Protein AF-A0A3N2B9B4-F1 (afdb_monomer)

Secondary structure (DSSP, 8-state):
------------------------------------------TTTHHHHHHHHHHHHHHHHHHHHHHHHHHHHHHHHHHHHHHHHHHHHHHHHHHHHTT-S-TTHHHHHHHHHHHHHHHHHHHHTTS-HHHHHHHHHHHHHHHHHHHHHTTSTTEEEETTEEEEEEETTTTEEE-HHHHHHHHHHHHHHHHHHHHGGGTTSHHHHHHHHHHHHHHHHHHHHHTT-HHHHHHHHHHHHHHHHHTT--HHHHHHHHHHHHHHHHHHHHT-HHHHHHHHHHTT----HHHHHHHHHHHHHHHHHHHHTTTT-S-TT--STTTTTSTTTTTTSHHHHHHHHHHHHHHHHHHHHHHHHHHHHHHHHHH-S-HHHHHHHHHHHHHHHHHHHHHHHHHTTSS-----PPTTTSS-HHHHHHHHHHHHHHHHHHHTSTTHHHHHHHS--HHHHHHHHHHHTT--

InterPro domains:
  IPR001182 Probable peptidoglycan glycosyltransferase FtsW/RodA [PF01098] (76-427)
  IPR001182 Probable peptidoglycan glycosyltransferase FtsW/RodA [PTHR30474] (70-432)

Foldseek 3Di:
DDDDDDDDDDDDDDDDDDDDDDDDDDDDDDDDDDDDDDDDDPPPPVVVVVVVVVVVVLLVLLVLLVLLLCLLVVLLVVLLVQQLLLLQLLQLQVCVVVPVPDSRPLSVLSVVLLVLLLVLLQVLLPDAPVVLLVCLVVQLVVLLVVLVCLPPPQFDDDPNFRQWGQDPPVRDIAGSLLSNLLSLLLNLLNLLLVCLVVLVVVCSNCPPSVVSLVSSLVSCVVRVQPLSSVLSVLLSVLLVVLSPHDVVVVVVCVVVVVVVVVVSQVVDVLSVLLVCLLVVNDDDPVSVCVQVQQQVLLVVLLVQLAAAAPARSPRPCSNVSHPLCQFLRSLSPLCHHGNPVSSVSSVVSLVSSLVSLVSLLVQFPRSSLNSSSSSLNSSLSVLQVQSVCCSNSVDGRSRGGNQSRGRDSNSPSSNSNSSSNNSSSSCVGVSNVVSVVPDDPPVNVVVVVVVVVPPD

Mean predicted aligned error: 12.08 Å

pLDDT: mean 80.94, std 19.28, range [32.78, 98.69]

Nearest PDB structures (foldseek):
  8p1u-assembly1_A  TM=9.078E-01  e=5.533E-16  Pseudomonas aeruginosa
  6pl5-assembly1_A  TM=8.202E-01  e=6.433E-12  Thermus thermophilus HB8
  6pl6-assembly1_A  TM=8.019E-01  e=5.006E-12  Thermus thermophilus HB8
  8tj3-assembly1_B  TM=8.071E-01  e=1.682E-11  Escherichia coli
  6bas-assembly1_A  TM=8.916E-01  e=1.250E-10  Thermus thermophilus HB8

Organism: NCBI:txid56055

Structure (mmCIF, N/CA/C/O backbone):
data_AF-A0A3N2B9B4-F1
#
_entry.id   AF-A0A3N2B9B4-F1
#
loop_
_atom_site.group_PDB
_atom_site.id
_atom_site.type_symbol
_atom_site.label_atom_id
_atom_site.label_alt_id
_atom_site.label_comp_id
_atom_site.label_asym_id
_atom_site.label_entity_id
_atom_site.label_seq_id
_atom_site.pdbx_PDB_ins_code
_atom_site.Cartn_x
_atom_site.Cartn_y
_atom_site.Cartn_z
_atom_site.occupancy
_atom_site.B_iso_or_equiv
_atom_site.auth_seq_id
_atom_site.auth_comp_id
_atom_site.auth_asym_id
_atom_site.auth_atom_id
_atom_site.pdbx_PDB_model_num
ATOM 1 N N . MET A 1 1 ? -56.045 41.384 21.305 1.00 38.53 1 MET A N 1
ATOM 2 C CA . MET A 1 1 ? -57.414 41.928 21.407 1.00 38.53 1 MET A CA 1
ATOM 3 C C . MET A 1 1 ? -58.314 40.767 21.825 1.00 38.53 1 MET A C 1
ATOM 5 O O . MET A 1 1 ? -58.388 39.813 21.069 1.00 38.53 1 MET A O 1
ATOM 9 N N . THR A 1 2 ? -58.554 40.577 23.133 1.00 36.12 2 THR A N 1
ATOM 10 C CA . THR A 1 2 ? -59.801 40.956 23.859 1.00 36.12 2 THR A CA 1
ATOM 11 C C . THR A 1 2 ? -61.056 40.309 23.239 1.00 36.12 2 THR A C 1
ATOM 13 O O . THR A 1 2 ? -61.261 40.456 22.049 1.00 36.12 2 THR A O 1
ATOM 16 N N . SER A 1 3 ? -61.975 39.634 23.939 1.00 37.62 3 SER A N 1
ATOM 17 C CA . SER A 1 3 ? -62.217 39.446 25.375 1.00 37.62 3 SER A CA 1
ATOM 18 C C . SER A 1 3 ? -63.485 38.581 25.581 1.00 37.62 3 SER A C 1
ATOM 20 O O . SER A 1 3 ? -64.355 38.614 24.719 1.00 37.62 3 SER A O 1
ATOM 22 N N . LEU A 1 4 ? -63.612 37.965 26.770 1.00 39.19 4 LEU A N 1
ATOM 23 C CA . LEU A 1 4 ? -64.844 37.546 27.488 1.00 39.19 4 LEU A CA 1
ATOM 24 C C . LEU A 1 4 ? -65.644 36.337 26.945 1.00 39.19 4 LEU A C 1
ATOM 26 O O . LEU A 1 4 ? -65.998 36.289 25.782 1.00 39.19 4 LEU A O 1
ATOM 30 N N . GLY A 1 5 ? -66.048 35.330 27.730 1.00 41.44 5 GLY A N 1
ATOM 31 C CA . GLY A 1 5 ? -66.018 35.128 29.184 1.00 41.44 5 GLY A CA 1
ATOM 32 C C . GLY A 1 5 ? -67.408 34.752 29.735 1.00 41.44 5 GLY A C 1
ATOM 33 O O . GLY A 1 5 ? -68.405 35.255 29.235 1.00 41.44 5 GLY A O 1
ATOM 34 N N . THR A 1 6 ? -67.426 33.969 30.831 1.00 42.84 6 THR A N 1
ATOM 35 C CA . THR A 1 6 ? -68.531 33.639 31.786 1.00 42.84 6 THR A CA 1
ATOM 36 C C . THR A 1 6 ? -69.271 32.302 31.577 1.00 42.84 6 THR A C 1
ATOM 38 O O . THR A 1 6 ? -69.527 31.922 30.449 1.00 42.84 6 THR A O 1
ATOM 41 N N . ARG A 1 7 ? -69.674 31.506 32.588 1.00 37.06 7 ARG A N 1
ATOM 42 C CA . ARG A 1 7 ? -69.409 31.378 34.045 1.00 37.06 7 ARG A CA 1
ATOM 43 C C . ARG A 1 7 ? -69.926 29.980 34.510 1.00 37.06 7 ARG A C 1
ATOM 45 O O . ARG A 1 7 ? -70.858 29.437 33.941 1.00 37.06 7 ARG A O 1
ATOM 52 N N . ARG A 1 8 ? -69.270 29.461 35.557 1.00 38.78 8 ARG A N 1
ATOM 53 C CA . ARG A 1 8 ? -69.463 28.296 36.478 1.00 38.78 8 ARG A CA 1
ATOM 54 C C . ARG A 1 8 ? -70.801 28.297 37.291 1.00 38.78 8 ARG A C 1
ATOM 56 O O . ARG A 1 8 ? -71.540 29.255 37.088 1.00 38.78 8 ARG A O 1
ATOM 63 N N . PRO A 1 9 ? -71.030 27.487 38.378 1.00 58.69 9 PRO A N 1
ATOM 64 C CA . PRO A 1 9 ? -70.581 26.131 38.838 1.00 58.69 9 PRO A CA 1
ATOM 65 C C . PRO A 1 9 ? -71.714 25.281 39.528 1.00 58.69 9 PRO A C 1
ATOM 67 O O . PRO A 1 9 ? -72.849 25.735 39.602 1.00 58.69 9 PRO A O 1
ATOM 70 N N . SER A 1 10 ? -71.375 24.111 40.125 1.00 37.59 10 SER A N 1
ATOM 71 C CA . SER A 1 10 ? -71.872 23.505 41.412 1.00 37.59 10 SER A CA 1
ATOM 72 C C . SER A 1 10 ? -72.086 21.976 41.284 1.00 37.59 10 SER A C 1
ATOM 74 O O . SER A 1 10 ? -72.491 21.535 40.221 1.00 37.59 10 SER A O 1
ATOM 76 N N . THR A 1 11 ? -71.846 21.043 42.218 1.00 45.56 11 THR A N 1
ATOM 77 C CA . THR A 1 11 ? -71.205 20.894 43.548 1.00 45.56 11 THR A CA 1
ATOM 78 C C . THR A 1 11 ? -71.113 19.360 43.835 1.00 45.56 11 THR A C 1
ATOM 80 O O . THR A 1 11 ? -71.628 18.569 43.048 1.00 45.56 11 THR A O 1
ATOM 83 N N . PRO A 1 12 ? -70.443 18.906 44.921 1.00 59.84 12 PRO A N 1
ATOM 84 C CA . PRO A 1 12 ? -69.924 17.538 45.113 1.00 59.84 12 PRO A CA 1
ATOM 85 C C . PRO A 1 12 ? -70.712 16.690 46.141 1.00 59.84 12 PRO A C 1
ATOM 87 O O . PRO A 1 12 ? -71.601 17.224 46.798 1.00 59.84 12 PRO A O 1
ATOM 90 N N . ARG A 1 13 ? -70.304 15.414 46.344 1.00 36.91 13 ARG A N 1
ATOM 91 C CA . ARG A 1 13 ? -70.415 14.515 47.546 1.00 36.91 13 ARG A CA 1
ATOM 92 C C . ARG A 1 13 ? -70.573 13.049 47.073 1.00 36.91 13 ARG A C 1
ATOM 94 O O . ARG A 1 13 ? -71.181 12.839 46.041 1.00 36.91 13 ARG A O 1
ATOM 101 N N . ARG A 1 14 ? -70.128 11.972 47.737 1.00 40.34 14 ARG A N 1
ATOM 102 C CA . ARG A 1 14 ? -69.510 11.687 49.052 1.00 40.34 14 ARG A CA 1
ATOM 103 C C . ARG A 1 14 ? -68.953 10.235 49.024 1.00 40.34 14 ARG A C 1
ATOM 105 O O . ARG A 1 14 ? -69.433 9.445 48.217 1.00 40.34 14 ARG A O 1
ATOM 112 N N . PRO A 1 15 ? -68.034 9.862 49.934 1.00 49.12 15 PRO A N 1
ATOM 113 C CA . PRO A 1 15 ? -67.618 8.484 50.209 1.00 49.12 15 PRO A CA 1
ATOM 114 C C . PRO A 1 15 ? -68.440 7.849 51.351 1.00 49.12 15 PRO A C 1
ATOM 116 O O . PRO A 1 15 ? -69.043 8.568 52.151 1.00 49.12 15 PRO A O 1
ATOM 119 N N . GLY A 1 16 ? -68.414 6.516 51.468 1.00 34.28 16 GLY A N 1
ATOM 120 C CA . GLY A 1 16 ? -69.031 5.786 52.582 1.00 34.28 16 GLY A CA 1
ATOM 121 C C . GLY A 1 16 ? -68.513 4.351 52.748 1.00 34.28 16 GLY A C 1
ATOM 122 O O . GLY A 1 16 ? -68.903 3.460 52.005 1.00 34.28 16 GLY A O 1
ATOM 123 N N . ALA A 1 17 ? -67.652 4.146 53.749 1.00 39.16 17 ALA A N 1
ATOM 124 C CA . ALA A 1 17 ? -67.611 2.938 54.594 1.00 39.16 17 ALA A CA 1
ATOM 125 C C . ALA A 1 17 ? -68.744 3.071 55.671 1.00 39.16 17 ALA A C 1
ATOM 127 O O . ALA A 1 17 ? -69.328 4.162 55.685 1.00 39.16 17 ALA A O 1
ATOM 128 N N . PRO A 1 18 ? -69.071 2.125 56.604 1.00 50.22 18 PRO A N 1
ATOM 129 C CA . PRO A 1 18 ? -68.140 1.225 57.312 1.00 50.22 18 PRO A CA 1
ATOM 130 C C . PRO A 1 18 ? -68.669 -0.145 57.851 1.00 50.22 18 PRO A C 1
ATOM 132 O O . PRO A 1 18 ? -69.853 -0.444 57.849 1.00 50.22 18 PRO A O 1
ATOM 135 N N . ALA A 1 19 ? -67.706 -0.925 58.372 1.00 34.97 19 ALA A N 1
ATOM 136 C CA . ALA A 1 19 ? -67.705 -1.778 59.577 1.00 34.97 19 ALA A CA 1
ATOM 137 C C . ALA A 1 19 ? -68.837 -2.784 59.888 1.00 34.97 19 ALA A C 1
ATOM 139 O O . ALA A 1 19 ? -69.961 -2.392 60.157 1.00 34.97 19 ALA A O 1
ATOM 140 N N . THR A 1 20 ? -68.435 -4.032 60.182 1.00 38.66 20 THR A N 1
ATOM 141 C CA . THR A 1 20 ? -68.716 -4.668 61.489 1.00 38.66 20 THR A CA 1
ATOM 142 C C . THR A 1 20 ? -67.661 -5.713 61.853 1.00 38.66 20 THR A C 1
ATOM 144 O O . THR A 1 20 ? -67.230 -6.511 61.027 1.00 38.66 20 THR A O 1
ATOM 147 N N . ALA A 1 21 ? -67.273 -5.678 63.125 1.00 35.50 21 ALA A N 1
ATOM 148 C CA . ALA A 1 21 ? -66.339 -6.557 63.807 1.00 35.50 21 ALA A CA 1
ATOM 149 C C . ALA A 1 21 ? -67.053 -7.703 64.546 1.00 35.50 21 ALA A C 1
ATOM 151 O O . ALA A 1 21 ? -68.177 -7.520 65.006 1.00 35.50 21 ALA A O 1
ATOM 152 N N . ARG A 1 22 ? -66.354 -8.831 64.739 1.00 33.97 22 ARG A N 1
ATOM 153 C CA . ARG A 1 22 ? -66.419 -9.800 65.867 1.00 33.97 22 ARG A CA 1
ATOM 154 C C . ARG A 1 22 ? -65.654 -11.064 65.443 1.00 33.97 22 ARG A C 1
ATOM 156 O O . ARG A 1 22 ? -65.687 -11.406 64.275 1.00 33.97 22 ARG A O 1
ATOM 163 N N . ALA A 1 23 ? -65.032 -11.883 66.278 1.00 33.47 23 ALA A N 1
ATOM 164 C CA . ALA A 1 23 ? -64.381 -11.779 67.577 1.00 33.47 23 ALA A CA 1
ATOM 165 C C . ALA A 1 23 ? -63.621 -13.116 67.765 1.00 33.47 23 ALA A C 1
ATOM 167 O O . ALA A 1 23 ? -64.049 -14.151 67.270 1.00 33.47 23 ALA A O 1
ATOM 168 N N . ARG A 1 24 ? -62.488 -13.035 68.468 1.00 34.06 24 ARG A N 1
ATOM 169 C CA . ARG A 1 24 ? -61.729 -14.065 69.207 1.00 34.06 24 ARG A CA 1
ATOM 170 C C . ARG A 1 24 ? -62.249 -15.519 69.226 1.00 34.06 24 ARG A C 1
ATOM 172 O O . ARG A 1 24 ? -63.318 -15.774 69.765 1.00 34.06 24 ARG A O 1
ATOM 179 N N . SER A 1 25 ? -61.330 -16.460 68.988 1.00 34.84 25 SER A N 1
ATOM 180 C CA . SER A 1 25 ? -61.050 -17.528 69.964 1.00 34.84 25 SER A CA 1
ATOM 181 C C . SER A 1 25 ? -59.620 -18.062 69.837 1.00 34.84 25 SER A C 1
ATOM 183 O O . SER A 1 25 ? -59.153 -18.435 68.766 1.00 34.84 25 SER A O 1
ATOM 185 N N . THR A 1 26 ? -58.947 -18.079 70.977 1.00 34.56 26 THR A N 1
ATOM 186 C CA . THR A 1 26 ? -57.645 -18.664 71.291 1.00 34.56 26 THR A CA 1
ATOM 187 C C . THR A 1 26 ? -57.648 -20.190 71.195 1.00 34.56 26 THR A C 1
ATOM 189 O O . THR A 1 26 ? -58.556 -20.817 71.729 1.00 34.56 26 THR A O 1
ATOM 192 N N . SER A 1 27 ? -56.576 -20.795 70.677 1.00 32.78 27 SER A N 1
ATOM 193 C CA . SER A 1 27 ? -56.070 -22.062 71.222 1.00 32.78 27 SER A CA 1
ATOM 194 C C . SER A 1 27 ? -54.598 -22.242 70.874 1.00 32.78 27 SER A C 1
ATOM 196 O O . SER A 1 27 ? -54.204 -22.296 69.713 1.00 32.78 27 SER A O 1
ATOM 198 N N . SER A 1 28 ? -53.803 -22.348 71.928 1.00 33.94 28 SER A N 1
ATOM 199 C CA . SER A 1 28 ? -52.429 -22.821 71.961 1.00 33.94 28 SER A CA 1
ATOM 200 C C . SER A 1 28 ? -52.295 -24.240 71.395 1.00 33.94 28 SER A C 1
ATOM 202 O O . SER A 1 28 ? -53.201 -25.056 71.567 1.00 33.94 28 SER A O 1
ATOM 204 N N . LYS A 1 29 ? -51.145 -24.530 70.762 1.00 33.69 29 LYS A N 1
ATOM 205 C CA . LYS A 1 29 ? -50.336 -25.759 70.930 1.00 33.69 29 LYS A CA 1
ATOM 206 C C . LYS A 1 29 ? -49.165 -25.789 69.931 1.00 33.69 29 LYS A C 1
ATOM 208 O O . LYS A 1 29 ? -49.336 -26.040 68.745 1.00 33.69 29 LYS A O 1
ATOM 213 N N . THR A 1 30 ? -47.963 -25.612 70.461 1.00 35.16 30 THR A N 1
ATOM 214 C CA . THR A 1 30 ? -46.695 -26.189 69.971 1.00 35.16 30 THR A CA 1
ATOM 215 C C . THR A 1 30 ? -46.207 -27.096 71.121 1.00 35.16 30 THR A C 1
ATOM 217 O O . THR A 1 30 ? -46.618 -26.829 72.255 1.00 35.16 30 THR A O 1
ATOM 220 N N . PRO A 1 31 ? -45.342 -28.117 70.933 1.00 43.06 31 PRO A N 1
ATOM 221 C CA . PRO A 1 31 ? -44.551 -28.423 69.741 1.00 43.06 31 PRO A CA 1
ATOM 222 C C . PRO A 1 31 ? -44.495 -29.916 69.344 1.00 43.06 31 PRO A C 1
ATOM 224 O O . PRO A 1 31 ? -44.635 -30.811 70.169 1.00 43.06 31 PRO A O 1
ATOM 227 N N . ALA A 1 32 ? -44.175 -30.192 68.078 1.00 33.31 32 ALA A N 1
ATOM 228 C CA . ALA A 1 32 ? -43.625 -31.485 67.674 1.00 33.31 32 ALA A CA 1
ATOM 229 C C . ALA A 1 32 ? -42.560 -31.280 66.591 1.00 33.31 32 ALA A C 1
ATOM 231 O O . ALA A 1 32 ? -42.838 -31.049 65.416 1.00 33.31 32 ALA A O 1
ATOM 232 N N . THR A 1 33 ? -41.308 -31.337 67.031 1.00 41.59 33 THR A N 1
ATOM 233 C CA . THR A 1 33 ? -40.108 -31.462 66.208 1.00 41.59 33 THR A CA 1
ATOM 234 C C . THR A 1 33 ? -40.161 -32.745 65.383 1.00 41.59 33 THR A C 1
ATOM 236 O O . THR A 1 33 ? -40.013 -33.831 65.936 1.00 41.59 33 THR A O 1
ATOM 239 N N . THR A 1 34 ? -40.284 -32.623 64.060 1.00 35.22 34 THR A N 1
ATOM 240 C CA . THR A 1 34 ? -39.985 -33.719 63.130 1.00 35.22 34 THR A CA 1
ATOM 241 C C . THR A 1 34 ? -38.816 -33.303 62.246 1.00 35.22 34 THR A C 1
ATOM 243 O O . THR A 1 34 ? -38.945 -32.480 61.342 1.00 35.22 34 THR A O 1
ATOM 246 N N . LYS A 1 35 ? -37.640 -33.865 62.547 1.00 42.00 35 LYS A N 1
ATOM 247 C CA . LYS A 1 35 ? -36.466 -33.856 61.672 1.00 42.00 35 LYS A CA 1
ATOM 248 C C . LYS A 1 35 ? -36.810 -34.653 60.412 1.00 42.00 35 LYS A C 1
ATOM 250 O O . LYS A 1 35 ? -36.810 -35.879 60.457 1.00 42.00 35 LYS A O 1
ATOM 255 N N . GLN A 1 36 ? -37.054 -33.981 59.289 1.00 38.59 36 GLN A N 1
ATOM 256 C CA . GLN A 1 36 ? -36.981 -34.620 57.976 1.00 38.59 36 GLN A CA 1
ATOM 257 C C . GLN A 1 36 ? -35.638 -34.301 57.319 1.00 38.59 36 GLN A C 1
ATOM 259 O O . GLN A 1 36 ? -35.272 -33.157 57.054 1.00 38.59 36 GLN A O 1
ATOM 264 N N . SER A 1 37 ? -34.888 -35.384 57.141 1.00 34.66 37 SER A N 1
ATOM 265 C CA . SER A 1 37 ? -33.602 -35.509 56.473 1.00 34.66 37 SER A CA 1
ATOM 266 C C . SER A 1 37 ? -33.618 -34.861 55.085 1.00 34.66 37 SER A C 1
ATOM 268 O O . SER A 1 37 ? -34.303 -35.324 54.176 1.00 34.66 37 SER A O 1
ATOM 270 N N . ARG A 1 38 ? -32.823 -33.799 54.905 1.00 37.31 38 ARG A N 1
ATOM 271 C CA . ARG A 1 38 ? -32.375 -33.352 53.581 1.00 37.31 38 ARG A CA 1
ATOM 272 C C . ARG A 1 38 ? -31.387 -34.389 53.051 1.00 37.31 38 ARG A C 1
ATOM 274 O O . ARG A 1 38 ? -30.243 -34.438 53.504 1.00 37.31 38 ARG A O 1
ATOM 281 N N . SER A 1 39 ? -31.809 -35.177 52.068 1.00 36.53 39 SER A N 1
ATOM 282 C CA . SER A 1 39 ? -30.901 -35.953 51.230 1.00 36.53 39 SER A CA 1
ATOM 283 C C . SER A 1 39 ? -29.965 -34.989 50.489 1.00 36.53 39 SER A C 1
ATOM 285 O O . SER A 1 39 ? -30.355 -34.248 49.587 1.00 36.53 39 SER A O 1
ATOM 287 N N . LYS A 1 40 ? -28.699 -34.952 50.914 1.00 40.84 40 LYS A N 1
ATOM 288 C CA . LYS A 1 40 ? -27.615 -34.282 50.193 1.00 40.84 40 LYS A CA 1
ATOM 289 C C . LYS A 1 40 ? -27.341 -35.061 48.903 1.00 40.84 40 LYS A C 1
ATOM 291 O O . LYS A 1 40 ? -26.578 -36.021 48.913 1.00 40.84 40 LYS A O 1
ATOM 296 N N . GLN A 1 41 ? -27.946 -34.649 47.792 1.00 43.59 41 GLN A N 1
ATOM 297 C CA . GLN A 1 41 ? -27.420 -34.980 46.465 1.00 43.59 41 GLN A CA 1
ATOM 298 C C . GLN A 1 41 ? -26.064 -34.272 46.268 1.00 43.59 41 GLN A C 1
ATOM 300 O O . GLN A 1 41 ? -25.912 -33.116 46.678 1.00 43.59 41 GLN A O 1
ATOM 305 N N . PRO A 1 42 ? -25.053 -34.924 45.666 1.00 40.78 42 PRO A N 1
ATOM 306 C CA . PRO A 1 42 ? -23.723 -34.346 45.534 1.00 40.78 42 PRO A CA 1
ATOM 307 C C . PRO A 1 42 ? -23.707 -33.297 44.412 1.00 40.78 42 PRO A C 1
ATOM 309 O O . PRO A 1 42 ? -23.460 -33.602 43.249 1.00 40.78 42 PRO A O 1
ATOM 312 N N . ALA A 1 43 ? -23.915 -32.030 44.773 1.00 43.12 43 ALA A N 1
ATOM 313 C CA . ALA A 1 43 ? -23.821 -30.870 43.879 1.00 43.12 43 ALA A CA 1
ATOM 314 C C . ALA A 1 43 ? -22.386 -30.563 43.375 1.00 43.12 43 ALA A C 1
ATOM 316 O O . ALA A 1 43 ? -22.165 -29.580 42.669 1.00 43.12 43 ALA A O 1
ATOM 317 N N . SER A 1 44 ? -21.383 -31.380 43.718 1.00 46.72 44 SER A N 1
ATOM 318 C CA . SER A 1 44 ? -19.969 -31.091 43.443 1.00 46.72 44 SER A CA 1
ATOM 319 C C . SER A 1 44 ? -19.453 -31.582 42.085 1.00 46.72 44 SER A C 1
ATOM 321 O O . SER A 1 44 ? -18.420 -31.092 41.636 1.00 46.72 44 SER A O 1
ATOM 323 N N . LYS A 1 45 ? -20.150 -32.496 41.389 1.00 39.62 45 LYS A N 1
ATOM 324 C CA . LYS A 1 45 ? -19.673 -33.025 40.092 1.00 39.62 45 LYS A CA 1
ATOM 325 C C . LYS A 1 45 ? -20.160 -32.237 38.870 1.00 39.62 45 LYS A C 1
ATOM 327 O O . LYS A 1 45 ? -19.392 -32.080 37.927 1.00 39.62 45 LYS A O 1
ATOM 332 N N . GLN A 1 46 ? -21.364 -31.659 38.904 1.00 40.28 46 GLN A N 1
ATOM 333 C CA . GLN A 1 46 ? -21.863 -30.815 37.803 1.00 40.28 46 GLN A CA 1
ATOM 334 C C . GLN A 1 46 ? -21.196 -29.430 37.773 1.00 40.28 46 GLN A C 1
ATOM 336 O O . GLN A 1 46 ? -20.893 -28.922 36.704 1.00 40.28 46 GLN A O 1
ATOM 341 N N . SER A 1 47 ? -20.858 -28.838 38.925 1.00 44.47 47 SER A N 1
ATOM 342 C CA . SER A 1 47 ? -20.145 -27.547 38.968 1.00 44.47 47 SER A CA 1
ATOM 343 C C . SER A 1 47 ? -18.714 -27.618 38.409 1.00 44.47 47 SER A C 1
ATOM 345 O O . SER A 1 47 ? -18.205 -26.603 37.927 1.00 44.47 47 SER A O 1
ATOM 347 N N . ALA A 1 48 ? -18.058 -28.779 38.490 1.00 41.94 48 ALA A N 1
ATOM 348 C CA . ALA A 1 48 ? -16.691 -28.965 38.012 1.00 41.94 48 ALA A CA 1
ATOM 349 C C . ALA A 1 48 ? -16.630 -29.172 36.488 1.00 41.94 48 ALA A C 1
ATOM 351 O O . ALA A 1 48 ? -15.754 -28.598 35.843 1.00 41.94 48 ALA A O 1
ATOM 352 N N . SER A 1 49 ? -17.583 -29.906 35.894 1.00 41.47 49 SER A N 1
ATOM 353 C CA . SER A 1 49 ? -17.625 -30.119 34.439 1.00 41.47 49 SER A CA 1
ATOM 354 C C . SER A 1 49 ? -18.002 -28.850 33.670 1.00 41.47 49 SER A C 1
ATOM 356 O O . SER A 1 49 ? -17.415 -28.581 32.625 1.00 41.47 49 SER A O 1
ATOM 358 N N . THR A 1 50 ? -18.902 -28.013 34.203 1.00 48.00 50 THR A N 1
ATOM 359 C CA . THR A 1 50 ? -19.278 -26.735 33.565 1.00 48.00 50 THR A CA 1
ATOM 360 C C . THR A 1 50 ? -18.165 -25.686 33.670 1.00 48.00 50 THR A C 1
ATOM 362 O O . THR A 1 50 ? -17.953 -24.917 32.736 1.00 48.00 50 THR A O 1
ATOM 365 N N . ARG A 1 51 ? -17.388 -25.681 34.767 1.00 48.75 51 ARG A N 1
ATOM 366 C CA . ARG A 1 51 ? -16.177 -24.841 34.893 1.00 48.75 51 ARG A CA 1
ATOM 367 C C . ARG A 1 51 ? -15.036 -25.322 33.993 1.00 48.75 51 ARG A C 1
ATOM 369 O O . ARG A 1 51 ? -14.330 -24.492 33.430 1.00 48.75 51 ARG A O 1
ATOM 376 N N . ALA A 1 52 ? -14.866 -26.634 33.828 1.00 48.25 52 ALA A N 1
ATOM 377 C CA . ALA A 1 52 ? -13.861 -27.201 32.928 1.00 48.25 52 ALA A CA 1
ATOM 378 C C . ALA A 1 52 ? -14.186 -26.934 31.445 1.00 48.25 52 ALA A C 1
ATOM 380 O O . ALA A 1 52 ? -13.290 -26.547 30.696 1.00 48.25 52 ALA A O 1
ATOM 381 N N . GLY A 1 53 ? -15.458 -27.055 31.042 1.00 45.84 53 GLY A N 1
ATOM 382 C CA . GLY A 1 53 ? -15.925 -26.710 29.692 1.00 45.84 53 GLY A CA 1
ATOM 383 C C . GLY A 1 53 ? -15.790 -25.217 29.379 1.00 45.84 53 GLY A C 1
ATOM 384 O O . GLY A 1 53 ? -15.222 -24.858 28.352 1.00 45.84 53 GLY A O 1
ATOM 385 N N . GLY A 1 54 ? -16.187 -24.348 30.319 1.00 55.69 54 GLY A N 1
ATOM 386 C CA . GLY A 1 54 ? -16.011 -22.899 30.184 1.00 55.69 54 GLY A CA 1
ATOM 387 C C . GLY A 1 54 ? -14.541 -22.486 30.065 1.00 55.69 54 GLY A C 1
ATOM 388 O O . GLY A 1 54 ? -14.208 -21.651 29.234 1.00 55.69 54 GLY A O 1
ATOM 389 N N . ASN A 1 55 ? -13.632 -23.118 30.815 1.00 60.44 55 ASN A N 1
ATOM 390 C CA . ASN A 1 55 ? -12.196 -22.843 30.707 1.00 60.44 55 ASN A CA 1
ATOM 391 C C . ASN A 1 55 ? -11.598 -23.290 29.360 1.00 60.44 55 ASN A C 1
ATOM 393 O O . ASN A 1 55 ? -10.692 -22.627 28.856 1.00 60.44 55 ASN A O 1
ATOM 397 N N . ALA A 1 56 ? -12.094 -24.382 28.768 1.00 59.16 56 ALA A N 1
ATOM 398 C CA . ALA A 1 56 ? -11.632 -24.872 27.469 1.00 59.16 56 ALA A CA 1
ATOM 399 C C . ALA A 1 56 ? -12.104 -23.976 26.309 1.00 59.16 56 ALA A C 1
ATOM 401 O O . ALA A 1 56 ? -11.290 -23.587 25.470 1.00 59.16 56 ALA A O 1
ATOM 402 N N . GLU A 1 57 ? -13.378 -23.576 26.299 1.00 60.88 57 GLU A N 1
ATOM 403 C CA . GLU A 1 57 ? -13.923 -22.637 25.305 1.00 60.88 57 GLU A CA 1
ATOM 404 C C . GLU A 1 57 ? -13.272 -21.249 25.420 1.00 60.88 57 GLU A C 1
ATOM 406 O O . GLU A 1 57 ? -12.919 -20.628 24.412 1.00 60.88 57 GLU A O 1
ATOM 411 N N . GLN A 1 58 ? -13.023 -20.781 26.649 1.00 57.97 58 GLN A N 1
ATOM 412 C CA . GLN A 1 58 ? -12.327 -19.520 26.908 1.00 57.97 58 GLN A CA 1
ATOM 413 C C . GLN A 1 58 ? -10.865 -19.569 26.425 1.00 57.97 58 GLN A C 1
ATOM 415 O O . GLN A 1 58 ? -10.408 -18.642 25.756 1.00 57.97 58 GLN A O 1
ATOM 420 N N . ALA A 1 59 ? -10.145 -20.666 26.693 1.00 60.47 59 ALA A N 1
ATOM 421 C CA . ALA A 1 59 ? -8.771 -20.862 26.225 1.00 60.47 59 ALA A CA 1
ATOM 422 C C . ALA A 1 59 ? -8.680 -20.956 24.691 1.00 60.47 59 ALA A C 1
ATOM 424 O O . ALA A 1 59 ? -7.730 -20.443 24.091 1.00 60.47 59 ALA A O 1
ATOM 425 N N . GLN A 1 60 ? -9.679 -21.560 24.038 1.00 60.50 60 GLN A N 1
ATOM 426 C CA . GLN A 1 60 ? -9.791 -21.576 22.578 1.00 60.50 60 GLN A CA 1
ATOM 427 C C . GLN A 1 60 ? -10.038 -20.170 22.013 1.00 60.50 60 GLN A C 1
ATOM 429 O O . GLN A 1 60 ? -9.379 -19.778 21.047 1.00 60.50 60 GLN A O 1
ATOM 434 N N . HIS A 1 61 ? -10.924 -19.378 22.624 1.00 58.56 61 HIS A N 1
ATOM 435 C CA . HIS A 1 61 ? -11.181 -17.991 22.218 1.00 58.56 61 HIS A CA 1
ATOM 436 C C . HIS A 1 61 ? -9.937 -17.097 22.315 1.00 58.56 61 HIS A C 1
ATOM 438 O O . HIS A 1 61 ? -9.673 -16.307 21.398 1.00 58.56 61 HIS A O 1
ATOM 444 N N . ASP A 1 62 ? -9.167 -17.273 23.388 1.00 64.38 62 ASP A N 1
ATOM 445 C CA . ASP A 1 62 ? -7.913 -16.580 23.670 1.00 64.38 62 ASP A CA 1
ATOM 446 C C . ASP A 1 62 ? -6.823 -16.970 22.644 1.00 64.38 62 ASP A C 1
ATOM 448 O O . ASP A 1 62 ? -6.230 -16.104 21.989 1.00 64.38 62 ASP A O 1
ATOM 452 N N . ALA A 1 63 ? -6.613 -18.270 22.401 1.00 66.94 63 ALA A N 1
ATOM 453 C CA . ALA A 1 63 ? -5.661 -18.760 21.395 1.00 66.94 63 ALA A CA 1
ATOM 454 C C . ALA A 1 63 ? -5.979 -18.256 19.974 1.00 66.94 63 ALA A C 1
ATOM 456 O O . ALA A 1 63 ? -5.072 -17.967 19.190 1.00 66.94 63 ALA A O 1
ATOM 457 N N . GLN A 1 64 ? -7.265 -18.100 19.653 1.00 69.75 64 GLN A N 1
ATOM 458 C CA . GLN A 1 64 ? -7.718 -17.589 18.361 1.00 69.75 64 GLN A CA 1
ATOM 459 C C . GLN A 1 64 ? -7.411 -16.100 18.139 1.00 69.75 64 GLN A C 1
ATOM 461 O O . GLN A 1 64 ? -7.240 -15.717 16.981 1.00 69.75 64 GLN A O 1
ATOM 466 N N . GLY A 1 65 ? -7.363 -15.274 19.196 1.00 68.12 65 GLY A N 1
ATOM 467 C CA . GLY A 1 65 ? -6.981 -13.854 19.088 1.00 68.12 65 GLY A CA 1
ATOM 468 C C . GLY A 1 65 ? -5.474 -13.688 18.898 1.00 68.12 65 GLY A C 1
ATOM 469 O O . GLY A 1 65 ? -5.015 -12.901 18.072 1.00 68.12 65 GLY A O 1
ATOM 470 N N . ALA A 1 66 ? -4.694 -14.535 19.575 1.00 80.25 66 ALA A N 1
ATOM 471 C CA . ALA A 1 66 ? -3.257 -14.618 19.349 1.00 80.25 66 ALA A CA 1
ATOM 472 C C . ALA A 1 66 ? -2.928 -15.055 17.907 1.00 80.25 66 ALA A C 1
ATOM 474 O O . ALA A 1 66 ? -1.980 -14.546 17.317 1.00 80.25 66 ALA A O 1
ATOM 475 N N . LEU A 1 67 ? -3.733 -15.942 17.306 1.00 88.19 67 LEU A N 1
ATOM 476 C CA . LEU A 1 67 ? -3.556 -16.363 15.913 1.00 88.19 67 LEU A CA 1
ATOM 477 C C . LEU A 1 67 ? -3.680 -15.197 14.918 1.00 88.19 67 LEU A C 1
ATOM 479 O O . LEU A 1 67 ? -2.837 -15.097 14.034 1.00 88.19 67 LEU A O 1
ATOM 483 N N . SER A 1 68 ? -4.676 -14.308 15.062 1.00 91.12 68 SER A N 1
ATOM 484 C CA . SER A 1 68 ? -4.811 -13.119 14.196 1.00 91.12 68 SER A CA 1
ATOM 485 C C . SER A 1 68 ? -3.538 -12.267 14.239 1.00 91.12 68 SER A C 1
ATOM 487 O O . SER A 1 68 ? -2.992 -11.900 13.200 1.00 91.12 68 SER A O 1
ATOM 489 N N . TYR A 1 69 ? -3.027 -12.026 15.451 1.00 91.50 69 TYR A N 1
ATOM 490 C CA . TYR A 1 69 ? -1.799 -11.268 15.676 1.00 91.50 69 TYR A CA 1
ATOM 491 C C . TYR A 1 69 ? -0.578 -11.936 15.026 1.00 91.50 69 TYR A C 1
ATOM 493 O O . TYR A 1 69 ? 0.173 -11.275 14.313 1.00 91.50 69 TYR A O 1
ATOM 501 N N . TYR A 1 70 ? -0.378 -13.241 15.241 1.00 92.94 70 TYR A N 1
ATOM 502 C CA . TYR A 1 70 ? 0.779 -13.957 14.692 1.00 92.94 70 TYR A CA 1
ATOM 503 C C . TYR A 1 70 ? 0.727 -14.115 13.176 1.00 92.94 70 TYR A C 1
ATOM 505 O O . TYR A 1 70 ? 1.782 -14.058 12.553 1.00 92.94 70 TYR A O 1
ATOM 513 N N . LEU A 1 71 ? -0.460 -14.282 12.584 1.00 96.00 71 LEU A N 1
ATOM 514 C CA . LEU A 1 71 ? -0.601 -14.313 11.129 1.00 96.00 71 LEU A CA 1
ATOM 515 C C . LEU A 1 71 ? -0.146 -12.987 10.528 1.00 96.00 71 LEU A C 1
ATOM 517 O O . LEU A 1 71 ? 0.739 -13.001 9.686 1.00 96.00 71 LEU A O 1
ATOM 521 N N . ILE A 1 72 ? -0.669 -11.861 11.027 1.00 97.31 72 ILE A N 1
ATOM 522 C CA . ILE A 1 72 ? -0.310 -10.528 10.524 1.00 97.31 72 ILE A CA 1
ATOM 523 C C . ILE A 1 72 ? 1.174 -10.240 10.770 1.00 97.31 72 ILE A C 1
ATOM 525 O O . ILE A 1 72 ? 1.890 -9.880 9.841 1.00 97.31 72 ILE A O 1
ATOM 529 N N . ALA A 1 73 ? 1.661 -10.400 12.004 1.00 96.31 73 ALA A N 1
ATOM 530 C CA . ALA A 1 73 ? 3.047 -10.079 12.338 1.00 96.31 73 ALA A CA 1
ATOM 531 C C . ALA A 1 73 ? 4.038 -11.000 11.611 1.00 96.31 73 ALA A C 1
ATOM 533 O O . ALA A 1 73 ? 5.016 -10.522 11.041 1.00 96.31 73 ALA A O 1
ATOM 534 N N . GLY A 1 74 ? 3.773 -12.309 11.604 1.00 96.19 74 GLY A N 1
ATOM 535 C CA . GLY A 1 74 ? 4.634 -13.309 10.982 1.00 96.19 74 GLY A CA 1
ATOM 536 C C . GLY A 1 74 ? 4.712 -13.143 9.470 1.00 96.19 74 GLY A C 1
ATOM 537 O O . GLY A 1 74 ? 5.815 -13.079 8.930 1.00 96.19 74 GLY A O 1
ATOM 538 N N . SER A 1 75 ? 3.569 -12.998 8.790 1.00 97.88 75 SER A N 1
ATOM 539 C CA . SER A 1 75 ? 3.565 -12.793 7.339 1.00 97.88 75 SER A CA 1
ATOM 540 C C . SER A 1 75 ? 4.239 -11.478 6.955 1.00 97.88 75 SER A C 1
ATOM 542 O O . SER A 1 75 ? 5.011 -11.452 6.006 1.00 97.88 75 SER A O 1
ATOM 544 N N . SER A 1 76 ? 4.003 -10.403 7.715 1.00 97.62 76 SER A N 1
ATOM 545 C CA . SER A 1 76 ? 4.592 -9.090 7.427 1.00 97.62 76 SER A CA 1
ATOM 546 C C . SER A 1 76 ? 6.108 -9.097 7.589 1.00 97.62 76 SER A C 1
ATOM 548 O O . SER A 1 76 ? 6.813 -8.605 6.717 1.00 97.62 76 SER A O 1
ATOM 550 N N . VAL A 1 77 ? 6.625 -9.683 8.675 1.00 96.56 77 VAL A N 1
ATOM 551 C CA . VAL A 1 77 ? 8.075 -9.783 8.902 1.00 96.56 77 VAL A CA 1
ATOM 552 C C . VAL A 1 77 ? 8.739 -10.637 7.824 1.00 96.56 77 VAL A C 1
ATOM 554 O O . VAL A 1 77 ? 9.770 -10.236 7.295 1.00 96.56 77 VAL A O 1
ATOM 557 N N . LEU A 1 78 ? 8.143 -11.774 7.455 1.00 97.31 78 LEU A N 1
ATOM 558 C CA . LEU A 1 78 ? 8.686 -12.632 6.399 1.00 97.31 78 LEU A CA 1
ATOM 559 C C . LEU A 1 78 ? 8.666 -11.944 5.028 1.00 97.31 78 LEU A C 1
ATOM 561 O O . LEU A 1 78 ? 9.666 -12.009 4.318 1.00 97.31 78 LEU A O 1
ATOM 565 N N . LEU A 1 79 ? 7.583 -11.238 4.682 1.00 97.62 79 LEU A N 1
ATOM 566 C CA . LEU A 1 79 ? 7.508 -10.446 3.449 1.00 97.62 79 LEU A CA 1
ATOM 567 C C . LEU A 1 79 ? 8.575 -9.349 3.414 1.00 97.62 79 LEU A C 1
ATOM 569 O O . LEU A 1 79 ? 9.218 -9.186 2.385 1.00 97.62 79 LEU A O 1
ATOM 573 N N . VAL A 1 80 ? 8.812 -8.649 4.530 1.00 96.81 80 VAL A N 1
ATOM 574 C CA . VAL A 1 80 ? 9.873 -7.631 4.615 1.00 96.81 80 VAL A CA 1
ATOM 575 C C . VAL A 1 80 ? 11.259 -8.247 4.488 1.00 96.81 80 VAL A C 1
ATOM 577 O O . VAL A 1 80 ? 12.096 -7.677 3.800 1.00 96.81 80 VAL A O 1
ATOM 580 N N . ILE A 1 81 ? 11.522 -9.397 5.117 1.00 95.75 81 ILE A N 1
ATOM 581 C CA . ILE A 1 81 ? 12.819 -10.080 4.985 1.00 95.75 81 ILE A CA 1
ATOM 582 C C . ILE A 1 81 ? 13.069 -10.439 3.518 1.00 95.75 81 ILE A C 1
ATOM 584 O O . ILE A 1 81 ? 14.113 -10.081 2.982 1.00 95.75 81 ILE A O 1
ATOM 588 N N . ILE A 1 82 ? 12.094 -11.076 2.860 1.00 95.19 82 ILE A N 1
ATOM 589 C CA . ILE A 1 82 ? 12.188 -11.414 1.433 1.00 95.19 82 ILE A CA 1
ATOM 590 C C . ILE A 1 82 ? 12.377 -10.139 0.603 1.00 95.19 82 ILE A C 1
ATOM 592 O O . ILE A 1 82 ? 13.300 -10.069 -0.200 1.00 95.19 82 ILE A O 1
ATOM 596 N N . GLY A 1 83 ? 11.559 -9.113 0.836 1.00 93.38 83 GLY A N 1
ATOM 597 C CA . GLY A 1 83 ? 11.632 -7.833 0.137 1.00 93.38 83 GLY A CA 1
ATOM 598 C C . GLY A 1 83 ? 12.993 -7.164 0.242 1.00 93.38 83 GLY A C 1
ATOM 599 O O . GLY A 1 83 ? 13.609 -6.849 -0.768 1.00 93.38 83 GLY A O 1
ATOM 600 N N . VAL A 1 84 ? 13.509 -7.002 1.461 1.00 92.62 84 VAL A N 1
ATOM 601 C CA . VAL A 1 84 ? 14.824 -6.396 1.706 1.00 92.62 84 VAL A CA 1
ATOM 602 C C . VAL A 1 84 ? 15.929 -7.192 1.018 1.00 92.62 84 VAL A C 1
ATOM 604 O O . VAL A 1 84 ? 16.776 -6.586 0.370 1.00 92.62 84 VAL A O 1
ATOM 607 N N . THR A 1 85 ? 15.917 -8.526 1.106 1.00 92.12 85 THR A N 1
ATOM 608 C CA . THR A 1 85 ? 16.914 -9.371 0.428 1.00 92.12 85 THR A CA 1
ATOM 609 C C . THR A 1 85 ? 16.860 -9.207 -1.091 1.00 92.12 85 THR A C 1
ATOM 611 O O . THR A 1 85 ? 17.901 -9.051 -1.728 1.00 92.12 85 THR A O 1
ATOM 614 N N . MET A 1 86 ? 15.662 -9.197 -1.673 1.00 90.62 86 MET A N 1
ATOM 615 C CA . MET A 1 86 ? 15.484 -9.136 -3.125 1.00 90.62 86 MET A CA 1
ATOM 616 C C . MET A 1 86 ? 15.760 -7.741 -3.686 1.00 90.62 86 MET A C 1
ATOM 618 O O . MET A 1 86 ? 16.440 -7.621 -4.700 1.00 90.62 86 MET A O 1
ATOM 622 N N . VAL A 1 87 ? 15.327 -6.683 -2.996 1.00 88.25 87 VAL A N 1
ATOM 623 C CA . VAL A 1 87 ? 15.669 -5.297 -3.349 1.00 88.25 87 VAL A CA 1
ATOM 624 C C . VAL A 1 87 ? 17.172 -5.072 -3.227 1.00 88.25 87 VAL A C 1
ATOM 626 O O . VAL A 1 87 ? 17.768 -4.442 -4.094 1.00 88.25 87 VAL A O 1
ATOM 629 N N . PHE A 1 88 ? 17.823 -5.626 -2.201 1.00 85.88 88 PHE A N 1
ATOM 630 C CA . PHE A 1 88 ? 19.281 -5.572 -2.103 1.00 85.88 88 PHE A CA 1
ATOM 631 C C . PHE A 1 88 ? 19.944 -6.270 -3.301 1.00 85.88 88 PHE A C 1
ATOM 633 O O . PHE A 1 88 ? 20.864 -5.713 -3.882 1.00 85.88 88 PHE A O 1
ATOM 640 N N . SER A 1 89 ? 19.459 -7.445 -3.714 1.00 84.31 89 SER A N 1
ATOM 641 C CA . SER A 1 89 ? 19.978 -8.173 -4.887 1.00 84.31 89 SER A CA 1
ATOM 642 C C . SER A 1 89 ? 19.783 -7.418 -6.212 1.00 84.31 89 SER A C 1
ATOM 644 O O . SER A 1 89 ? 20.677 -7.443 -7.063 1.00 84.31 89 SER A O 1
ATOM 646 N N . ALA A 1 90 ? 18.629 -6.763 -6.391 1.00 80.94 90 ALA A N 1
ATOM 647 C CA . ALA A 1 90 ? 18.266 -6.036 -7.610 1.00 80.94 90 ALA A CA 1
ATOM 648 C C . ALA A 1 90 ? 18.961 -4.664 -7.719 1.00 80.94 90 ALA A C 1
ATOM 650 O O . ALA A 1 90 ? 19.531 -4.350 -8.760 1.00 80.94 90 ALA A O 1
ATOM 651 N N . SER A 1 91 ? 19.000 -3.897 -6.625 1.00 79.31 91 SER A N 1
ATOM 652 C CA . SER A 1 91 ? 19.518 -2.515 -6.593 1.00 79.31 91 SER A CA 1
ATOM 653 C C . SER A 1 91 ? 21.030 -2.380 -6.798 1.00 79.31 91 SER A C 1
ATOM 655 O O . SER A 1 91 ? 21.518 -1.277 -7.061 1.00 79.31 91 SER A O 1
ATOM 657 N N . ILE A 1 92 ? 21.791 -3.478 -6.684 1.00 77.81 92 ILE A N 1
ATOM 658 C CA . ILE A 1 92 ? 23.253 -3.468 -6.852 1.00 77.81 92 ILE A CA 1
ATOM 659 C C . ILE A 1 92 ? 23.643 -2.947 -8.235 1.00 77.81 92 ILE A C 1
ATOM 661 O O . ILE A 1 92 ? 24.604 -2.190 -8.360 1.00 77.81 92 ILE A O 1
ATOM 665 N N . ILE A 1 93 ? 22.904 -3.338 -9.272 1.00 70.50 93 ILE A N 1
ATOM 666 C CA . ILE A 1 93 ? 23.287 -3.032 -10.651 1.00 70.50 93 ILE A CA 1
ATOM 667 C C . ILE A 1 93 ? 22.903 -1.598 -11.021 1.00 70.50 93 ILE A C 1
ATOM 669 O O . ILE A 1 93 ? 23.707 -0.892 -11.630 1.00 70.50 93 ILE A O 1
ATOM 673 N N . ASP A 1 94 ? 21.739 -1.124 -10.582 1.00 68.19 94 ASP A N 1
ATOM 674 C CA . ASP A 1 94 ? 21.329 0.268 -10.799 1.00 68.19 94 ASP A CA 1
ATOM 675 C C . ASP A 1 94 ? 22.250 1.244 -10.048 1.00 68.19 94 ASP A C 1
ATOM 677 O O . ASP A 1 94 ? 22.707 2.243 -10.612 1.00 68.19 94 ASP A O 1
ATOM 681 N N . SER A 1 95 ? 22.649 0.899 -8.817 1.00 66.88 95 SER A N 1
ATOM 682 C CA . SER A 1 95 ? 23.601 1.693 -8.022 1.00 66.88 95 SER A CA 1
ATOM 683 C C . SER A 1 95 ? 25.013 1.727 -8.636 1.00 66.88 95 SER A C 1
ATOM 685 O O . SER A 1 95 ? 25.748 2.695 -8.436 1.00 66.88 95 SER A O 1
ATOM 687 N N . MET A 1 96 ? 25.408 0.696 -9.399 1.00 62.91 96 MET A N 1
ATOM 688 C CA . MET A 1 96 ? 26.680 0.682 -10.140 1.00 62.91 96 MET A CA 1
ATOM 689 C C . MET A 1 96 ? 26.673 1.633 -11.343 1.00 62.91 96 MET A C 1
ATOM 691 O O . MET A 1 96 ? 27.699 2.247 -11.630 1.00 62.91 96 MET A O 1
ATOM 695 N N . HIS A 1 97 ? 25.537 1.783 -12.030 1.00 64.69 97 HIS A N 1
ATOM 696 C CA . HIS A 1 97 ? 25.416 2.665 -13.197 1.00 64.69 97 HIS A CA 1
ATOM 697 C C . HIS A 1 97 ? 25.139 4.133 -12.827 1.00 64.69 97 HIS A C 1
ATOM 699 O O . HIS A 1 97 ? 25.484 5.035 -13.589 1.00 64.69 97 HIS A O 1
ATOM 705 N N . GLY A 1 98 ? 24.547 4.397 -11.657 1.00 60.31 98 GLY A N 1
ATOM 706 C CA . GLY A 1 98 ? 24.055 5.718 -11.242 1.00 60.31 98 GLY A CA 1
ATOM 707 C C . GLY A 1 98 ? 25.094 6.773 -10.830 1.00 60.31 98 GLY A C 1
ATOM 708 O O . GLY A 1 98 ? 24.713 7.770 -10.225 1.00 60.31 98 GLY A O 1
ATOM 709 N N . ASN A 1 99 ? 26.392 6.602 -11.112 1.00 54.19 99 ASN A N 1
ATOM 710 C CA . ASN A 1 99 ? 27.476 7.497 -10.651 1.00 54.19 99 ASN A CA 1
ATOM 711 C C . ASN A 1 99 ? 27.570 7.688 -9.113 1.00 54.19 99 ASN A C 1
ATOM 713 O O . ASN A 1 99 ? 28.329 8.536 -8.647 1.00 54.19 99 ASN A O 1
ATOM 717 N N . GLU A 1 100 ? 26.861 6.894 -8.298 1.00 57.22 100 GLU A N 1
ATOM 718 C CA . GLU A 1 100 ? 26.849 7.037 -6.828 1.00 57.22 100 GLU A CA 1
ATOM 719 C C . GLU A 1 100 ? 28.089 6.419 -6.140 1.00 57.22 100 GLU A C 1
ATOM 721 O O . GLU A 1 100 ? 28.262 6.555 -4.929 1.00 57.22 100 GLU A O 1
ATOM 726 N N . GLY A 1 101 ? 28.973 5.742 -6.886 1.00 60.25 101 GLY A N 1
ATOM 727 C CA . GLY A 1 101 ? 30.262 5.204 -6.415 1.00 60.25 101 GLY A CA 1
ATOM 728 C C . GLY A 1 101 ? 30.181 4.028 -5.426 1.00 60.25 101 GLY A C 1
ATOM 729 O O . GLY A 1 101 ? 31.155 3.292 -5.278 1.00 60.25 101 GLY A O 1
ATOM 730 N N . ASN A 1 102 ? 29.030 3.811 -4.778 1.00 74.25 102 ASN A N 1
ATOM 731 C CA . ASN A 1 102 ? 28.762 2.705 -3.858 1.00 74.25 102 ASN A CA 1
ATOM 732 C C . ASN A 1 102 ? 27.634 1.796 -4.397 1.00 74.25 102 ASN A C 1
ATOM 734 O O . ASN A 1 102 ? 26.460 2.151 -4.270 1.00 74.25 102 ASN A O 1
ATOM 738 N N . PRO A 1 103 ? 27.962 0.589 -4.894 1.00 70.75 103 PRO A N 1
ATOM 739 C CA . PRO A 1 103 ? 26.987 -0.383 -5.400 1.00 70.75 103 PRO A CA 1
ATOM 740 C C . PRO A 1 103 ? 25.923 -0.827 -4.391 1.00 70.75 103 PRO A C 1
ATOM 742 O O . PRO A 1 103 ? 24.888 -1.349 -4.774 1.00 70.75 103 PRO A O 1
ATOM 745 N N . TYR A 1 104 ? 26.164 -0.658 -3.092 1.00 78.88 104 TYR A N 1
ATOM 746 C CA . TYR A 1 104 ? 25.257 -1.136 -2.048 1.00 78.88 104 TYR A CA 1
ATOM 747 C C . TYR A 1 104 ? 24.281 -0.064 -1.562 1.00 78.88 104 TYR A C 1
ATOM 749 O O . TYR A 1 104 ? 23.506 -0.326 -0.640 1.00 78.88 104 TYR A O 1
ATOM 757 N N . LEU A 1 105 ? 24.324 1.148 -2.122 1.00 78.06 105 LEU A N 1
ATOM 758 C CA . LEU A 1 105 ? 23.613 2.290 -1.554 1.00 78.06 105 LEU A CA 1
ATOM 759 C C . LEU A 1 105 ? 22.088 2.107 -1.582 1.00 78.06 105 LEU A C 1
ATOM 761 O O . LEU A 1 105 ? 21.438 2.368 -0.566 1.00 78.06 105 LEU A O 1
ATOM 765 N N . GLY A 1 106 ? 21.523 1.599 -2.684 1.00 76.25 106 GLY A N 1
ATOM 766 C CA . GLY A 1 106 ? 20.091 1.288 -2.784 1.00 76.25 106 GLY A CA 1
ATOM 767 C C . GLY A 1 106 ? 19.634 0.283 -1.720 1.00 76.25 106 GLY A C 1
ATOM 768 O O . GLY A 1 106 ? 18.742 0.569 -0.914 1.00 76.25 106 GLY A O 1
ATOM 769 N N . GLY A 1 107 ? 20.328 -0.853 -1.623 1.00 83.19 107 GLY A N 1
ATOM 770 C CA . GLY A 1 107 ? 20.062 -1.879 -0.615 1.00 83.19 107 GLY A CA 1
ATOM 771 C C . GLY A 1 107 ? 20.226 -1.383 0.829 1.00 83.19 107 GLY A C 1
ATOM 772 O O . GLY A 1 107 ? 19.394 -1.680 1.689 1.00 83.19 107 GLY A O 1
ATOM 773 N N . GLN A 1 108 ? 21.251 -0.571 1.110 1.00 85.19 108 GLN A N 1
ATOM 774 C CA . GLN A 1 108 ? 21.460 0.046 2.426 1.00 85.19 108 GLN A CA 1
ATOM 775 C C . GLN A 1 108 ? 20.307 0.982 2.808 1.00 85.19 108 GLN A C 1
ATOM 777 O O . GLN A 1 108 ? 19.805 0.906 3.934 1.00 85.19 108 GLN A O 1
ATOM 782 N N . ARG A 1 109 ? 19.844 1.827 1.876 1.00 85.50 109 ARG A N 1
ATOM 783 C CA . ARG A 1 109 ? 18.678 2.699 2.095 1.00 85.50 109 ARG A CA 1
ATOM 784 C C . ARG A 1 109 ? 17.436 1.865 2.421 1.00 85.50 109 ARG A C 1
ATOM 786 O O . ARG A 1 109 ? 16.755 2.163 3.403 1.00 85.50 109 ARG A O 1
ATOM 793 N N . GLN A 1 110 ? 17.178 0.790 1.674 1.00 88.38 110 GLN A N 1
ATOM 794 C CA . GLN A 1 110 ? 16.038 -0.099 1.930 1.00 88.38 110 GLN A CA 1
ATOM 795 C C . GLN A 1 110 ? 16.109 -0.750 3.322 1.00 88.38 110 GLN A C 1
ATOM 797 O O . GLN A 1 110 ? 15.100 -0.788 4.026 1.00 88.38 110 GLN A O 1
ATOM 802 N N . ILE A 1 111 ? 17.289 -1.204 3.762 1.00 91.44 111 ILE A N 1
ATOM 803 C CA . ILE A 1 111 ? 17.488 -1.752 5.117 1.00 91.44 111 ILE A CA 1
ATOM 804 C C . ILE A 1 111 ? 17.165 -0.699 6.186 1.00 91.44 111 ILE A C 1
ATOM 806 O O . ILE A 1 111 ? 16.457 -1.000 7.149 1.00 91.44 111 ILE A O 1
ATOM 810 N N . ILE A 1 112 ? 17.637 0.541 6.015 1.00 91.62 112 ILE A N 1
ATOM 811 C CA . ILE A 1 112 ? 17.354 1.643 6.950 1.00 91.62 112 ILE A CA 1
ATOM 812 C C . ILE A 1 112 ? 15.843 1.893 7.039 1.00 91.62 112 ILE A C 1
ATOM 814 O O . ILE A 1 112 ? 15.297 1.967 8.143 1.00 91.62 112 ILE A O 1
ATOM 818 N N . PHE A 1 113 ? 15.152 1.961 5.899 1.00 92.00 113 PHE A N 1
ATOM 819 C CA . PHE A 1 113 ? 13.698 2.128 5.865 1.00 92.00 113 PHE A CA 1
ATOM 820 C C . PHE A 1 113 ? 12.951 0.940 6.475 1.00 92.00 113 PHE A C 1
ATOM 822 O O . PHE A 1 113 ? 11.975 1.149 7.196 1.00 92.00 113 PHE A O 1
ATOM 829 N N . ALA A 1 114 ? 13.416 -0.291 6.256 1.00 94.56 114 ALA A N 1
ATOM 830 C CA . ALA A 1 114 ? 12.830 -1.483 6.859 1.00 94.56 114 ALA A CA 1
ATOM 831 C C . ALA A 1 114 ? 12.956 -1.459 8.386 1.00 94.56 114 ALA A C 1
ATOM 833 O O . ALA A 1 114 ? 11.965 -1.665 9.086 1.00 94.56 114 ALA A O 1
ATOM 834 N N . ILE A 1 115 ? 14.140 -1.137 8.916 1.00 95.44 115 ILE A N 1
ATOM 835 C CA . ILE A 1 115 ? 14.367 -1.015 10.363 1.00 95.44 115 ILE A CA 1
ATOM 836 C C . ILE A 1 115 ? 13.491 0.098 10.944 1.00 95.44 115 ILE A C 1
ATOM 838 O O . ILE A 1 115 ? 12.770 -0.134 11.918 1.00 95.44 115 ILE A O 1
ATOM 842 N N . ALA A 1 116 ? 13.499 1.285 10.333 1.00 95.12 116 ALA A N 1
ATOM 843 C CA . ALA A 1 116 ? 12.676 2.407 10.774 1.00 95.12 116 ALA A CA 1
ATOM 844 C C . ALA A 1 116 ? 11.177 2.057 10.750 1.00 95.12 116 ALA A C 1
ATOM 846 O O . ALA A 1 116 ? 10.460 2.331 11.713 1.00 95.12 116 ALA A O 1
ATOM 847 N N . GLY A 1 117 ? 10.711 1.379 9.700 1.00 96.19 117 GLY A N 1
ATOM 848 C CA . GLY A 1 117 ? 9.328 0.932 9.559 1.00 96.19 117 GLY A CA 1
ATOM 849 C C . GLY A 1 117 ? 8.939 -0.121 10.591 1.00 96.19 117 GLY A C 1
ATOM 850 O O . GLY A 1 117 ? 7.865 -0.021 11.181 1.00 96.19 117 GLY A O 1
ATOM 851 N N . ILE A 1 118 ? 9.817 -1.088 10.880 1.00 96.31 118 ILE A N 1
ATOM 852 C CA . ILE A 1 118 ? 9.600 -2.096 11.929 1.00 96.31 118 ILE A CA 1
ATOM 853 C C . ILE A 1 118 ? 9.505 -1.420 13.298 1.00 96.31 118 ILE A C 1
ATOM 855 O O . ILE A 1 118 ? 8.606 -1.744 14.074 1.00 96.31 118 ILE A O 1
ATOM 859 N N . VAL A 1 119 ? 10.383 -0.457 13.595 1.00 97.19 119 VAL A N 1
ATOM 860 C CA . VAL A 1 119 ? 10.340 0.307 14.850 1.00 97.19 119 VAL A CA 1
ATOM 861 C C . VAL A 1 119 ? 9.036 1.101 14.955 1.00 97.19 119 VAL A C 1
ATOM 863 O O . VAL A 1 119 ? 8.343 0.994 15.969 1.00 97.19 119 VAL A O 1
ATOM 866 N N . LEU A 1 120 ? 8.649 1.837 13.909 1.00 96.44 120 LEU A N 1
ATOM 867 C CA . LEU A 1 120 ? 7.396 2.601 13.882 1.00 96.44 120 LEU A CA 1
ATOM 868 C C . LEU A 1 120 ? 6.163 1.700 14.005 1.00 96.44 120 LEU A C 1
ATOM 870 O O . LEU A 1 120 ? 5.276 1.982 14.812 1.00 96.44 120 LEU A O 1
ATOM 874 N N . GLY A 1 121 ? 6.123 0.587 13.272 1.00 97.50 121 GLY A N 1
ATOM 875 C CA . GLY A 1 121 ? 5.062 -0.414 13.361 1.00 97.50 121 GLY A CA 1
ATOM 876 C C . GLY A 1 121 ? 4.988 -1.058 14.748 1.00 97.50 121 GLY A C 1
ATOM 877 O O . GLY A 1 121 ? 3.902 -1.214 15.310 1.00 97.50 121 GLY A O 1
ATOM 878 N N . ALA A 1 122 ? 6.133 -1.357 15.366 1.00 96.56 122 ALA A N 1
ATOM 879 C CA . ALA A 1 122 ? 6.202 -1.897 16.721 1.00 96.56 122 ALA A CA 1
ATOM 880 C C . ALA A 1 122 ? 5.744 -0.883 17.780 1.00 96.56 122 ALA A C 1
ATOM 882 O O . ALA A 1 122 ? 5.076 -1.272 18.742 1.00 96.56 122 ALA A O 1
ATOM 883 N N . ILE A 1 123 ? 6.063 0.405 17.621 1.00 97.62 123 ILE A N 1
ATOM 884 C CA . ILE A 1 123 ? 5.532 1.476 18.476 1.00 97.62 123 ILE A CA 1
ATOM 885 C C . ILE A 1 123 ? 4.015 1.559 18.299 1.00 97.62 123 ILE A C 1
ATOM 887 O O . ILE A 1 123 ? 3.284 1.484 19.288 1.00 97.62 123 ILE A O 1
ATOM 891 N N . ALA A 1 124 ? 3.534 1.618 17.055 1.00 97.44 124 ALA A N 1
ATOM 892 C CA . ALA A 1 124 ? 2.111 1.685 16.746 1.00 97.44 124 ALA A CA 1
ATOM 893 C C . ALA A 1 124 ? 1.328 0.499 17.339 1.00 97.44 124 ALA A C 1
ATOM 895 O O . ALA A 1 124 ? 0.325 0.693 18.021 1.00 97.44 124 ALA A O 1
ATOM 896 N N . SER A 1 125 ? 1.853 -0.722 17.235 1.00 96.31 125 SER A N 1
ATOM 897 C CA . SER A 1 125 ? 1.216 -1.924 17.803 1.00 96.31 125 SER A CA 1
ATOM 898 C C . SER A 1 125 ? 0.971 -1.878 19.316 1.00 96.31 125 SER A C 1
ATOM 900 O O . SER A 1 125 ? 0.199 -2.677 19.858 1.00 96.31 125 SER A O 1
ATOM 902 N N . ARG A 1 126 ? 1.626 -0.956 20.032 1.00 94.62 126 ARG A N 1
ATOM 903 C CA . ARG A 1 126 ? 1.495 -0.805 21.485 1.00 94.62 126 ARG A CA 1
ATOM 904 C C . ARG A 1 126 ? 0.570 0.327 21.911 1.00 94.62 126 ARG A C 1
ATOM 906 O O . ARG A 1 126 ? 0.197 0.356 23.088 1.00 94.62 126 ARG A O 1
ATOM 913 N N . LEU A 1 127 ? 0.196 1.224 21.002 1.00 95.12 127 LEU A N 1
ATOM 914 C CA . LEU A 1 127 ? -0.649 2.373 21.311 1.00 95.12 127 LEU A CA 1
ATOM 915 C C . LEU A 1 127 ? -2.130 1.965 21.422 1.00 95.12 127 LEU A C 1
ATOM 917 O O . LEU A 1 127 ? -2.579 1.029 20.761 1.00 95.12 127 LEU A O 1
ATOM 921 N N . PRO A 1 128 ? -2.919 2.641 22.275 1.00 95.06 128 PRO A N 1
ATOM 922 C CA . PRO A 1 128 ? -4.323 2.298 22.473 1.00 95.06 128 PRO A CA 1
ATOM 923 C C . PRO A 1 128 ? -5.193 2.713 21.278 1.00 95.06 128 PRO A C 1
ATOM 925 O O . PRO A 1 128 ? -5.010 3.790 20.709 1.00 95.06 128 PRO A O 1
ATOM 928 N N . VAL A 1 129 ? -6.236 1.927 20.985 1.00 94.81 129 VAL A N 1
ATOM 929 C CA . VAL A 1 129 ? -7.219 2.190 19.908 1.00 94.81 129 VAL A CA 1
ATOM 930 C C . VAL A 1 129 ? -7.818 3.602 19.986 1.00 94.81 129 VAL A C 1
ATOM 932 O O . VAL A 1 129 ? -8.028 4.266 18.969 1.00 94.81 129 VAL A O 1
ATOM 935 N N . ALA A 1 130 ? -8.038 4.106 21.204 1.00 94.69 130 ALA A N 1
ATOM 936 C CA . ALA A 1 130 ? -8.565 5.448 21.444 1.00 94.69 130 ALA A CA 1
ATOM 937 C C . ALA A 1 130 ? -7.687 6.567 20.854 1.00 94.69 130 ALA A C 1
ATOM 939 O O . ALA A 1 130 ? -8.220 7.603 20.455 1.00 94.69 130 ALA A O 1
ATOM 940 N N . LEU A 1 131 ? -6.365 6.375 20.781 1.00 96.75 131 LEU A N 1
ATOM 941 C CA . LEU A 1 131 ? -5.458 7.351 20.183 1.00 96.75 131 LEU A CA 1
ATOM 942 C C . LEU A 1 131 ? -5.681 7.445 18.672 1.00 96.75 131 LEU A C 1
ATOM 944 O O . LEU A 1 131 ? -5.853 8.544 18.157 1.00 96.75 131 LEU A O 1
ATOM 948 N N . TYR A 1 132 ? -5.779 6.313 17.974 1.00 97.38 132 TYR A N 1
ATOM 949 C CA . TYR A 1 132 ? -6.034 6.285 16.528 1.00 97.38 132 TYR A CA 1
ATOM 950 C C . TYR A 1 132 ? -7.365 6.916 16.152 1.00 97.38 132 TYR A C 1
ATOM 952 O O . TYR A 1 132 ? -7.461 7.641 15.166 1.00 97.38 132 TYR A O 1
ATOM 960 N N . ARG A 1 133 ? -8.380 6.728 16.997 1.00 95.69 133 ARG A N 1
ATOM 961 C CA . ARG A 1 133 ? -9.671 7.396 16.840 1.00 95.69 133 ARG A CA 1
ATOM 962 C C . ARG A 1 133 ? -9.559 8.924 16.934 1.00 95.69 133 ARG A C 1
ATOM 964 O O . ARG A 1 133 ? -10.245 9.625 16.195 1.00 95.69 133 ARG A O 1
ATOM 971 N N . LYS A 1 134 ? -8.715 9.442 17.836 1.00 96.69 134 LYS A N 1
ATOM 972 C CA . LYS A 1 134 ? -8.445 10.886 17.976 1.00 96.69 134 LYS A CA 1
ATOM 973 C C . LYS A 1 134 ? -7.587 11.419 16.828 1.00 96.69 134 LYS A C 1
ATOM 975 O O . LYS A 1 134 ? -7.828 12.526 16.364 1.00 96.69 134 LYS A O 1
ATOM 980 N N . LEU A 1 135 ? -6.623 10.623 16.366 1.00 97.12 135 LEU A N 1
ATOM 981 C CA . LEU A 1 135 ? -5.713 10.980 15.280 1.00 97.12 135 LEU A CA 1
ATOM 982 C C . LEU A 1 135 ? -6.344 10.877 13.890 1.00 97.12 135 LEU A C 1
ATOM 984 O O . LEU A 1 135 ? -5.804 11.473 12.975 1.00 97.12 135 LEU A O 1
ATOM 988 N N . ALA A 1 136 ? -7.473 10.189 13.709 1.00 96.94 136 ALA A N 1
ATOM 989 C CA . ALA A 1 136 ? -8.089 9.986 12.395 1.00 96.94 136 ALA A CA 1
ATOM 990 C C . ALA A 1 136 ? -8.319 11.291 11.599 1.00 96.94 136 ALA A C 1
ATOM 992 O O . ALA A 1 136 ? -7.962 11.364 10.426 1.00 96.94 136 ALA A O 1
ATOM 993 N N . TRP A 1 137 ? -8.860 12.336 12.238 1.00 96.31 137 TRP A N 1
ATOM 994 C CA . TRP A 1 137 ? -9.034 13.655 11.610 1.00 96.31 137 TRP A CA 1
ATOM 995 C C . TRP A 1 137 ? -7.694 14.367 11.344 1.00 96.31 137 TRP A C 1
ATOM 997 O O . TRP A 1 137 ? -7.443 14.720 10.193 1.00 96.31 137 TRP A O 1
ATOM 1007 N N . PRO A 1 138 ? -6.807 14.551 12.347 1.00 97.75 138 PRO A N 1
ATOM 1008 C CA . PRO A 1 138 ? -5.478 15.112 12.109 1.00 97.75 138 PRO A CA 1
ATOM 1009 C C . PRO A 1 138 ? -4.678 14.377 11.029 1.00 97.75 138 PRO A C 1
ATOM 1011 O O . PRO A 1 138 ? -4.022 15.022 10.225 1.00 97.75 138 PRO A O 1
ATOM 1014 N N . ALA A 1 139 ? -4.753 13.046 10.978 1.00 97.50 139 ALA A N 1
ATOM 1015 C CA . ALA A 1 139 ? -3.986 12.220 10.055 1.00 97.50 139 ALA A CA 1
ATOM 1016 C C . ALA A 1 139 ? -4.429 12.411 8.601 1.00 97.50 139 ALA A C 1
ATOM 1018 O O . ALA A 1 139 ? -3.573 12.564 7.735 1.00 97.50 139 ALA A O 1
ATOM 1019 N N . VAL A 1 140 ? -5.739 12.442 8.318 1.00 97.88 140 VAL A N 1
ATOM 1020 C CA . VAL A 1 140 ? -6.210 12.689 6.944 1.00 97.88 140 VAL A CA 1
ATOM 1021 C C . VAL A 1 140 ? -5.927 14.125 6.502 1.00 97.88 140 VAL A C 1
ATOM 1023 O O . VAL A 1 140 ? -5.498 14.334 5.373 1.00 97.88 140 VAL A O 1
ATOM 1026 N N . ILE A 1 141 ? -6.076 15.110 7.396 1.00 97.56 141 ILE A N 1
ATOM 1027 C CA . ILE A 1 141 ? -5.777 16.518 7.088 1.00 97.56 141 ILE A CA 1
ATOM 1028 C C . ILE A 1 141 ? -4.277 16.706 6.847 1.00 97.56 141 ILE A C 1
ATOM 1030 O O . ILE A 1 141 ? -3.895 17.334 5.865 1.00 97.56 141 ILE A O 1
ATOM 1034 N N . ALA A 1 142 ? -3.427 16.129 7.698 1.00 97.00 142 ALA A N 1
ATOM 1035 C CA . ALA A 1 142 ? -1.981 16.152 7.508 1.00 97.00 142 ALA A CA 1
ATOM 1036 C C . ALA A 1 142 ? -1.582 15.444 6.207 1.00 97.00 142 ALA A C 1
ATOM 1038 O O . ALA A 1 142 ? -0.773 15.976 5.457 1.00 97.00 142 ALA A O 1
ATOM 1039 N N . GLY A 1 143 ? -2.188 14.294 5.894 1.00 96.62 143 GLY A N 1
ATOM 1040 C CA . GLY A 1 143 ? -1.973 13.595 4.627 1.00 96.62 143 GLY A CA 1
ATOM 1041 C C . GLY A 1 143 ? -2.350 14.446 3.412 1.00 96.62 143 GLY A C 1
ATOM 1042 O O . GLY A 1 143 ? -1.585 14.515 2.455 1.00 96.62 143 GLY A O 1
ATOM 1043 N N . LEU A 1 144 ? -3.487 15.148 3.464 1.00 96.81 144 LEU A N 1
ATOM 1044 C CA . LEU A 1 144 ? -3.915 16.062 2.402 1.00 96.81 144 LEU A CA 1
ATOM 1045 C C . LEU A 1 144 ? -2.975 17.260 2.277 1.00 96.81 144 LEU A C 1
ATOM 1047 O O . LEU A 1 144 ? -2.613 17.629 1.165 1.00 96.81 144 LEU A O 1
ATOM 1051 N N . ALA A 1 145 ? -2.548 17.841 3.398 1.00 95.81 145 ALA A N 1
ATOM 1052 C CA . ALA A 1 145 ? -1.604 18.953 3.412 1.00 95.81 145 ALA A CA 1
ATOM 1053 C C . ALA A 1 145 ? -0.239 18.544 2.841 1.00 95.81 145 ALA A C 1
ATOM 1055 O O . ALA A 1 145 ? 0.327 19.275 2.033 1.00 95.81 145 ALA A O 1
ATOM 1056 N N . LEU A 1 146 ? 0.265 17.358 3.198 1.00 93.75 146 LEU A N 1
ATOM 1057 C CA . LEU A 1 146 ? 1.498 16.812 2.630 1.00 93.75 146 LEU A CA 1
ATOM 1058 C C . LEU A 1 146 ? 1.340 16.522 1.132 1.00 93.75 146 LEU A C 1
ATOM 1060 O O . LEU A 1 146 ? 2.233 16.843 0.356 1.00 93.75 146 LEU A O 1
ATOM 1064 N N . GLN A 1 147 ? 0.201 15.979 0.697 1.00 95.12 147 GLN A N 1
ATOM 1065 C CA . GLN A 1 147 ? -0.067 15.770 -0.729 1.00 95.12 147 GLN A CA 1
ATOM 1066 C C . GLN A 1 147 ? -0.138 17.104 -1.490 1.00 95.12 147 GLN A C 1
ATOM 1068 O O . GLN A 1 147 ? 0.413 17.223 -2.580 1.00 95.12 147 GLN A O 1
ATOM 1073 N N . ALA A 1 148 ? -0.749 18.134 -0.901 1.00 93.81 148 ALA A N 1
ATOM 1074 C CA . ALA A 1 148 ? -0.783 19.487 -1.457 1.00 93.81 148 ALA A CA 1
ATOM 1075 C C . ALA A 1 148 ? 0.612 20.118 -1.532 1.00 93.81 148 ALA A C 1
ATOM 1077 O O . ALA A 1 148 ? 0.920 20.852 -2.471 1.00 93.81 148 ALA A O 1
ATOM 1078 N N . ALA A 1 149 ? 1.468 19.823 -0.549 1.00 93.50 149 ALA A N 1
ATOM 1079 C CA . ALA A 1 149 ? 2.815 20.368 -0.474 1.00 93.50 149 ALA A CA 1
ATOM 1080 C C . ALA A 1 149 ? 3.675 19.958 -1.676 1.00 93.50 149 ALA A C 1
ATOM 1082 O O . ALA A 1 149 ? 4.661 20.633 -1.967 1.00 93.50 149 ALA A O 1
ATOM 1083 N N . VAL A 1 150 ? 3.288 18.925 -2.430 1.00 92.31 150 VAL A N 1
ATOM 1084 C CA . VAL A 1 150 ? 3.956 18.564 -3.685 1.00 92.31 150 VAL A CA 1
ATOM 1085 C C . VAL A 1 150 ? 3.919 19.715 -4.702 1.00 92.31 150 VAL A C 1
ATOM 1087 O O . VAL A 1 150 ? 4.821 19.819 -5.527 1.00 92.31 150 VAL A O 1
ATOM 1090 N N . TYR A 1 151 ? 2.968 20.654 -4.611 1.00 91.44 151 TYR A N 1
ATOM 1091 C CA . TYR A 1 151 ? 2.934 21.861 -5.453 1.00 91.44 151 TYR A CA 1
ATOM 1092 C C . TYR A 1 151 ? 3.895 22.980 -5.031 1.00 91.44 151 TYR A C 1
ATOM 1094 O O . TYR A 1 151 ? 4.056 23.961 -5.760 1.00 91.44 151 TYR A O 1
ATOM 1102 N N . THR A 1 152 ? 4.591 22.825 -3.908 1.00 90.69 152 THR A N 1
ATOM 1103 C CA . THR A 1 152 ? 5.631 23.761 -3.457 1.00 90.69 152 THR A CA 1
ATOM 1104 C C . THR A 1 152 ? 6.960 23.521 -4.195 1.00 90.69 152 THR A C 1
ATOM 1106 O O . THR A 1 152 ? 7.083 22.528 -4.921 1.00 90.69 152 THR A O 1
ATOM 1109 N N . PRO A 1 153 ? 7.982 24.383 -4.008 1.00 87.06 153 PRO A N 1
ATOM 1110 C CA . PRO A 1 153 ? 9.318 24.174 -4.580 1.00 87.06 153 PRO A CA 1
ATOM 1111 C C . PRO A 1 153 ? 10.008 22.872 -4.144 1.00 87.06 153 PRO A C 1
ATOM 1113 O O . PRO A 1 153 ? 10.971 22.458 -4.775 1.00 87.06 153 PRO A O 1
ATOM 1116 N N . TYR A 1 154 ? 9.519 22.217 -3.086 1.00 87.75 154 TYR A N 1
ATOM 1117 C CA . TYR A 1 154 ? 10.031 20.927 -2.614 1.00 87.75 154 TYR A CA 1
ATOM 1118 C C . TYR A 1 154 ? 9.449 19.725 -3.372 1.00 87.75 154 TYR A C 1
ATOM 1120 O O . TYR A 1 154 ? 9.861 18.588 -3.142 1.00 87.75 154 TYR A O 1
ATOM 1128 N N . GLY A 1 155 ? 8.468 19.953 -4.248 1.00 89.38 155 GLY A N 1
ATOM 1129 C CA . GLY A 1 155 ? 7.901 18.915 -5.097 1.00 89.38 155 GLY A CA 1
ATOM 1130 C C . GLY A 1 155 ? 8.884 18.438 -6.153 1.00 89.38 155 GLY A C 1
ATOM 1131 O O . GLY A 1 155 ? 9.432 19.243 -6.902 1.00 89.38 155 GLY A O 1
ATOM 1132 N N . VAL A 1 156 ? 9.047 17.124 -6.252 1.00 86.94 156 VAL A N 1
ATOM 1133 C CA . VAL A 1 156 ? 9.893 16.478 -7.257 1.00 86.94 156 VAL A CA 1
ATOM 1134 C C . VAL A 1 156 ? 9.021 16.013 -8.419 1.00 86.94 156 VAL A C 1
ATOM 1136 O O . VAL A 1 156 ? 7.976 15.392 -8.211 1.00 86.94 156 VAL A O 1
ATOM 1139 N N . TYR A 1 157 ? 9.457 16.327 -9.639 1.00 84.38 157 TYR A N 1
ATOM 1140 C CA . TYR A 1 157 ? 8.857 15.821 -10.869 1.00 84.38 157 TYR A CA 1
ATOM 1141 C C . TYR A 1 157 ? 9.696 14.658 -11.401 1.00 84.38 157 TYR A C 1
ATOM 1143 O O . TYR A 1 157 ? 10.900 14.810 -11.600 1.00 84.38 157 TYR A O 1
ATOM 1151 N N . GLY A 1 158 ? 9.072 13.506 -11.632 1.00 75.19 158 GLY A N 1
ATOM 1152 C CA . GLY A 1 158 ? 9.743 12.304 -12.128 1.00 75.19 158 GLY A CA 1
ATOM 1153 C C . GLY A 1 158 ? 8.749 11.345 -12.776 1.00 75.19 158 GLY A C 1
ATOM 1154 O O . GLY A 1 158 ? 7.609 11.237 -12.331 1.00 75.19 158 GLY A O 1
ATOM 1155 N N . GLY A 1 159 ? 9.146 10.691 -13.872 1.00 67.50 159 GLY A N 1
ATOM 1156 C CA . GLY A 1 159 ? 8.302 9.698 -14.557 1.00 67.50 159 GLY A CA 1
ATOM 1157 C C . GLY A 1 159 ? 6.956 10.234 -15.069 1.00 67.50 159 GLY A C 1
ATOM 1158 O O . GLY A 1 159 ? 5.997 9.476 -15.178 1.00 67.50 159 GLY A O 1
ATOM 1159 N N . GLY A 1 160 ? 6.855 11.542 -15.337 1.00 72.62 160 GLY A N 1
ATOM 1160 C CA . GLY A 1 160 ? 5.602 12.200 -15.734 1.00 72.62 160 GLY A CA 1
ATOM 1161 C C . GLY A 1 160 ? 4.656 12.539 -14.576 1.00 72.62 160 GLY A C 1
ATOM 1162 O O . GLY A 1 160 ? 3.566 13.049 -14.823 1.00 72.62 160 GLY A O 1
ATOM 1163 N N . ASN A 1 161 ? 5.073 12.299 -13.329 1.00 82.62 161 ASN A N 1
ATOM 1164 C CA . ASN A 1 161 ? 4.289 12.559 -12.129 1.00 82.62 161 ASN A CA 1
ATOM 1165 C C . ASN A 1 161 ? 4.966 13.607 -11.239 1.00 82.62 161 ASN A C 1
ATOM 1167 O O . ASN A 1 161 ? 6.190 13.680 -11.119 1.00 82.62 161 ASN A O 1
ATOM 1171 N N . ARG A 1 162 ? 4.135 14.385 -10.549 1.00 86.62 162 ARG A N 1
ATOM 1172 C CA . ARG A 1 162 ? 4.518 15.276 -9.454 1.00 86.62 162 ARG A CA 1
ATOM 1173 C C . ARG A 1 162 ? 3.821 14.775 -8.193 1.00 86.62 162 ARG A C 1
ATOM 1175 O O . ARG A 1 162 ? 2.804 15.321 -7.773 1.00 86.62 162 ARG A O 1
ATOM 1182 N N . ASN A 1 163 ? 4.331 13.685 -7.627 1.00 87.62 163 ASN A N 1
ATOM 1183 C CA . ASN A 1 163 ? 3.711 12.973 -6.500 1.00 87.62 163 ASN A CA 1
ATOM 1184 C C . ASN A 1 163 ? 4.661 12.775 -5.303 1.00 87.62 163 ASN A C 1
ATOM 1186 O O . ASN A 1 163 ? 4.298 12.096 -4.344 1.00 87.62 163 ASN A O 1
ATOM 1190 N N . SER A 1 164 ? 5.856 13.365 -5.357 1.00 90.19 164 SER A N 1
ATOM 1191 C CA . SER A 1 164 ? 6.928 13.145 -4.389 1.00 90.19 164 SER A CA 1
ATOM 1192 C C . SER A 1 164 ? 7.464 14.462 -3.824 1.00 90.19 164 SER A C 1
ATOM 1194 O O . SER A 1 164 ? 7.473 15.487 -4.506 1.00 90.19 164 SER A O 1
ATOM 1196 N N . LEU A 1 165 ? 7.908 14.434 -2.569 1.00 89.50 165 LEU A N 1
ATOM 1197 C CA . LEU A 1 165 ? 8.494 15.559 -1.844 1.00 89.50 165 LEU A CA 1
ATOM 1198 C C . LEU A 1 165 ? 9.950 15.282 -1.507 1.00 89.50 165 LEU A C 1
ATOM 1200 O O . LEU A 1 165 ? 10.258 14.274 -0.872 1.00 89.50 165 LEU A O 1
ATOM 1204 N N . TRP A 1 166 ? 10.830 16.212 -1.851 1.00 89.12 166 TRP A N 1
ATOM 1205 C CA . TRP A 1 166 ? 12.190 16.217 -1.337 1.00 89.12 166 TRP A CA 1
ATOM 1206 C C . TRP A 1 166 ? 12.212 16.819 0.069 1.00 89.12 166 TRP A C 1
ATOM 1208 O O . TRP A 1 166 ? 11.657 17.896 0.296 1.00 89.12 166 TRP A O 1
ATOM 1218 N N . ILE A 1 167 ? 12.850 16.128 1.016 1.00 84.56 167 ILE A N 1
ATOM 1219 C CA . ILE A 1 167 ? 13.011 16.609 2.391 1.00 84.56 167 ILE A CA 1
ATOM 1220 C C . ILE A 1 167 ? 14.409 17.215 2.562 1.00 84.56 167 ILE A C 1
ATOM 1222 O O . ILE A 1 167 ? 15.398 16.466 2.596 1.00 84.56 167 ILE A O 1
ATOM 1226 N N . PRO A 1 168 ? 14.506 18.550 2.733 1.00 75.69 168 PRO A N 1
ATOM 1227 C CA . PRO A 1 168 ? 15.778 19.211 2.975 1.00 75.69 168 PRO A CA 1
ATOM 1228 C C . PRO A 1 168 ? 16.450 18.673 4.243 1.00 75.69 168 PRO A C 1
ATOM 1230 O O . PRO A 1 168 ? 15.798 18.453 5.261 1.00 75.69 168 PRO A O 1
ATOM 1233 N N . GLY A 1 169 ? 17.764 18.453 4.187 1.00 72.94 169 GLY A N 1
ATOM 1234 C CA . GLY A 1 169 ? 18.581 18.035 5.336 1.00 72.94 169 GLY A CA 1
ATOM 1235 C C . GLY A 1 169 ? 18.619 16.528 5.615 1.00 72.94 169 GLY A C 1
ATOM 1236 O O . GLY A 1 169 ? 19.596 16.056 6.186 1.00 72.94 169 GLY A O 1
ATOM 1237 N N . VAL A 1 170 ? 17.620 15.759 5.168 1.00 74.31 170 VAL A N 1
ATOM 1238 C CA . VAL A 1 170 ? 17.634 14.280 5.248 1.00 74.31 170 VAL A CA 1
ATOM 1239 C C . VAL A 1 170 ? 18.056 13.653 3.911 1.00 74.31 170 VAL A C 1
ATOM 1241 O O . VAL A 1 170 ? 18.444 12.490 3.867 1.00 74.31 170 VAL A O 1
ATOM 1244 N N . ASN A 1 171 ? 18.016 14.435 2.824 1.00 77.06 171 ASN A N 1
ATOM 1245 C CA . ASN A 1 171 ? 18.306 14.008 1.452 1.00 77.06 171 ASN A CA 1
ATOM 1246 C C . ASN A 1 171 ? 17.505 12.760 1.035 1.00 77.06 171 ASN A C 1
ATOM 1248 O O . ASN A 1 171 ? 18.033 11.825 0.438 1.00 77.06 171 ASN A O 1
ATOM 1252 N N . GLN A 1 172 ? 16.222 12.735 1.408 1.00 80.94 172 GLN A N 1
ATOM 1253 C CA . GLN A 1 172 ? 15.291 11.650 1.104 1.00 80.94 172 GLN A CA 1
ATOM 1254 C C . GLN A 1 172 ? 14.072 12.189 0.366 1.00 80.94 172 GLN A C 1
ATOM 1256 O O . GLN A 1 172 ? 13.629 13.316 0.606 1.00 80.94 172 GLN A O 1
ATOM 1261 N N . ILE A 1 173 ? 13.520 11.351 -0.507 1.00 86.62 173 ILE A N 1
ATOM 1262 C CA . ILE A 1 173 ? 12.285 11.622 -1.234 1.00 86.62 173 ILE A CA 1
ATOM 1263 C C . ILE A 1 173 ? 11.157 10.842 -0.559 1.00 86.62 173 ILE A C 1
ATOM 1265 O O . ILE A 1 173 ? 11.257 9.628 -0.365 1.00 86.62 173 ILE A O 1
ATOM 1269 N N . ILE A 1 174 ? 10.089 11.544 -0.183 1.00 89.88 174 ILE A N 1
ATOM 1270 C CA . ILE A 1 174 ? 8.907 10.953 0.439 1.00 89.88 174 ILE A CA 1
ATOM 1271 C C . ILE A 1 174 ? 7.690 11.076 -0.466 1.00 89.88 174 ILE A C 1
ATOM 1273 O O . ILE A 1 174 ? 7.449 12.132 -1.040 1.00 89.88 174 ILE A O 1
ATOM 1277 N N . GLN A 1 175 ? 6.891 10.011 -0.545 1.00 93.06 175 GLN A N 1
ATOM 1278 C CA . GLN A 1 175 ? 5.622 10.001 -1.271 1.00 93.06 175 GLN A CA 1
ATOM 1279 C C . GLN A 1 175 ? 4.458 10.254 -0.298 1.00 93.06 175 GLN A C 1
ATOM 1281 O O . GLN A 1 175 ? 4.113 9.370 0.494 1.00 93.06 175 GLN A O 1
ATOM 1286 N N . PRO A 1 176 ? 3.828 11.445 -0.315 1.00 94.00 176 PRO A N 1
ATOM 1287 C CA . PRO A 1 176 ? 2.802 11.804 0.668 1.00 94.00 176 PRO A CA 1
ATOM 1288 C C . PRO A 1 176 ? 1.544 10.939 0.597 1.00 94.00 176 PRO A C 1
ATOM 1290 O O . PRO A 1 176 ? 0.900 10.689 1.620 1.00 94.00 176 PRO A O 1
ATOM 1293 N N . ALA A 1 177 ? 1.219 10.444 -0.599 1.00 95.12 177 ALA A N 1
ATOM 1294 C CA . ALA A 1 177 ? 0.029 9.645 -0.849 1.00 95.12 177 ALA A CA 1
ATOM 1295 C C . ALA A 1 177 ? -0.019 8.365 0.008 1.00 95.12 177 ALA A C 1
ATOM 1297 O O . ALA A 1 177 ? -1.100 7.908 0.378 1.00 95.12 177 ALA A O 1
ATOM 1298 N N . GLU A 1 178 ? 1.140 7.824 0.392 1.00 95.31 178 GLU A N 1
ATOM 1299 C CA . GLU A 1 178 ? 1.249 6.668 1.287 1.00 95.31 178 GLU A CA 1
ATOM 1300 C C . GLU A 1 178 ? 0.676 6.957 2.684 1.00 95.31 178 GLU A C 1
ATOM 1302 O O . GLU A 1 178 ? -0.117 6.184 3.228 1.00 95.31 178 GLU A O 1
ATOM 1307 N N . PHE A 1 179 ? 0.988 8.127 3.240 1.00 96.62 179 PHE A N 1
ATOM 1308 C CA . PHE A 1 179 ? 0.472 8.561 4.540 1.00 96.62 179 PHE A CA 1
ATOM 1309 C C . PHE A 1 179 ? -0.976 9.053 4.454 1.00 96.62 179 PHE A C 1
ATOM 1311 O O . PHE A 1 179 ? -1.754 8.844 5.389 1.00 96.62 179 PHE A O 1
ATOM 1318 N N . LEU A 1 180 ? -1.366 9.651 3.322 1.00 98.00 180 LEU A N 1
ATOM 1319 C CA . LEU A 1 180 ? -2.755 10.025 3.050 1.00 98.00 180 LEU A CA 1
ATOM 1320 C C . LEU A 1 180 ? -3.676 8.798 3.019 1.00 98.00 180 LEU A C 1
ATOM 1322 O O . LEU A 1 180 ? -4.737 8.844 3.639 1.00 98.00 180 LEU A O 1
ATOM 1326 N N . LYS A 1 181 ? -3.269 7.689 2.381 1.00 98.00 181 LYS A N 1
ATOM 1327 C CA . LYS A 1 181 ? -4.023 6.419 2.394 1.00 98.00 181 LYS A CA 1
ATOM 1328 C C . LYS A 1 181 ? -4.276 5.940 3.824 1.00 98.00 181 LYS A C 1
ATOM 1330 O O . LYS A 1 181 ? -5.417 5.647 4.187 1.00 98.00 181 LYS A O 1
ATOM 1335 N N . LEU A 1 182 ? -3.245 5.940 4.671 1.00 98.06 182 LEU A N 1
ATOM 1336 C CA . LEU A 1 182 ? -3.394 5.561 6.076 1.00 98.06 182 LEU A CA 1
ATOM 1337 C C . LEU A 1 182 ? -4.341 6.502 6.842 1.00 98.06 182 LEU A C 1
ATOM 1339 O O . LEU A 1 182 ? -5.250 6.037 7.535 1.00 98.06 182 LEU A O 1
ATOM 1343 N N . GLY A 1 183 ? -4.158 7.817 6.701 1.00 98.12 183 GLY A N 1
ATOM 1344 C CA . GLY A 1 183 ? -5.036 8.816 7.313 1.00 98.12 183 GLY A CA 1
ATOM 1345 C C . GLY A 1 183 ? -6.491 8.647 6.875 1.00 98.12 183 GLY A C 1
ATOM 1346 O O . GLY A 1 183 ? -7.393 8.651 7.714 1.00 98.12 183 GLY A O 1
ATOM 1347 N N . LEU A 1 184 ? -6.716 8.406 5.581 1.00 98.62 184 LEU A N 1
ATOM 1348 C CA . LEU A 1 184 ? -8.031 8.151 5.004 1.00 98.62 184 LEU A CA 1
ATOM 1349 C C . LEU A 1 184 ? -8.667 6.874 5.569 1.00 98.62 184 LEU A C 1
ATOM 1351 O O . LEU A 1 184 ? -9.842 6.902 5.926 1.00 98.62 184 LEU A O 1
ATOM 1355 N N . ALA A 1 185 ? -7.919 5.778 5.719 1.00 98.44 185 ALA A N 1
ATOM 1356 C CA . ALA A 1 185 ? -8.451 4.544 6.304 1.00 98.44 185 ALA A CA 1
ATOM 1357 C C . ALA A 1 185 ? -8.933 4.748 7.752 1.00 98.44 185 ALA A C 1
ATOM 1359 O O . ALA A 1 185 ? -10.032 4.315 8.113 1.00 98.44 185 ALA A O 1
ATOM 1360 N N . LEU A 1 186 ? -8.152 5.462 8.573 1.00 98.38 186 LEU A N 1
ATOM 1361 C CA . LEU A 1 186 ? -8.550 5.808 9.944 1.00 98.38 186 LEU A CA 1
ATOM 1362 C C . LEU A 1 186 ? -9.755 6.752 9.963 1.00 98.38 186 LEU A C 1
ATOM 1364 O O . LEU A 1 186 ? -10.674 6.579 10.766 1.00 98.38 186 LEU A O 1
ATOM 1368 N N . PHE A 1 187 ? -9.767 7.742 9.072 1.00 98.06 187 PHE A N 1
ATOM 1369 C CA . PHE A 1 187 ? -10.866 8.687 8.922 1.00 98.06 187 PHE A CA 1
ATOM 1370 C C . PHE A 1 187 ? -12.179 7.999 8.535 1.00 98.06 187 PHE A C 1
ATOM 1372 O O . PHE A 1 187 ? -13.202 8.220 9.188 1.00 98.06 187 PHE A O 1
ATOM 1379 N N . LEU A 1 188 ? -12.152 7.130 7.522 1.00 97.19 188 LEU A N 1
ATOM 1380 C CA . LEU A 1 188 ? -13.311 6.347 7.097 1.00 97.19 188 LEU A CA 1
ATOM 1381 C C . LEU A 1 188 ? -13.789 5.443 8.232 1.00 97.19 188 LEU A C 1
ATOM 1383 O O . LEU A 1 188 ? -14.983 5.430 8.532 1.00 97.19 188 LEU A O 1
ATOM 1387 N N . GLY A 1 189 ? -12.862 4.788 8.938 1.00 96.38 189 GLY A N 1
ATOM 1388 C CA . GLY A 1 189 ? -13.165 4.053 10.164 1.00 96.38 189 GLY A CA 1
ATOM 1389 C C . GLY A 1 189 ? -13.925 4.902 11.181 1.00 96.38 189 GLY A C 1
ATOM 1390 O O . GLY A 1 189 ? -14.935 4.461 11.724 1.00 96.38 189 GLY A O 1
ATOM 1391 N N . LEU A 1 190 ? -13.487 6.140 11.430 1.00 95.94 190 LEU A N 1
ATOM 1392 C CA . LEU A 1 190 ? -14.114 7.039 12.404 1.00 95.94 190 LEU A CA 1
ATOM 1393 C C . LEU A 1 190 ? -15.517 7.480 11.978 1.00 95.94 190 LEU A C 1
ATOM 1395 O O . LEU A 1 190 ? -16.458 7.414 12.775 1.00 95.94 190 LEU A O 1
ATOM 1399 N N . VAL A 1 191 ? -15.645 7.987 10.754 1.00 93.94 191 VAL A N 1
ATOM 1400 C CA . VAL A 1 191 ? -16.882 8.607 10.267 1.00 93.94 191 VAL A CA 1
ATOM 1401 C C . VAL A 1 191 ? -17.961 7.557 10.042 1.00 93.94 191 VAL A C 1
ATOM 1403 O O . VAL A 1 191 ? -19.085 7.732 10.521 1.00 93.94 191 VAL A O 1
ATOM 1406 N N . LEU A 1 192 ? -17.615 6.441 9.399 1.00 92.38 192 LEU A N 1
ATOM 1407 C CA . LEU A 1 192 ? -18.568 5.372 9.116 1.00 92.38 192 LEU A CA 1
ATOM 1408 C C . LEU A 1 192 ? -18.986 4.646 10.401 1.00 92.38 192 LEU A C 1
ATOM 1410 O O . LEU A 1 192 ? -20.172 4.371 10.575 1.00 92.38 192 LEU A O 1
ATOM 1414 N N . ALA A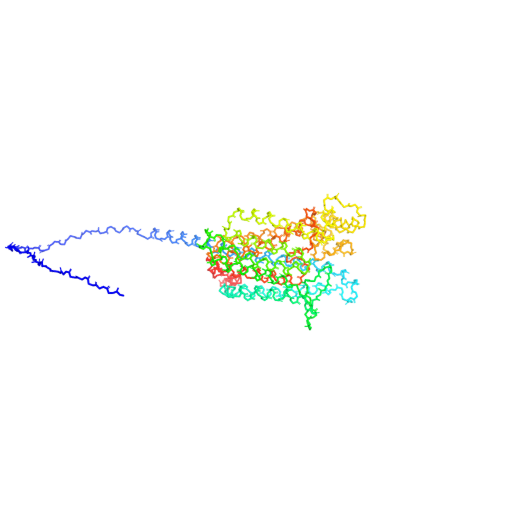 1 193 ? -18.080 4.450 11.368 1.00 91.38 193 ALA A N 1
ATOM 1415 C CA . ALA A 1 193 ? -18.449 3.867 12.662 1.00 91.38 193 ALA A CA 1
ATOM 1416 C C . ALA A 1 193 ? -19.438 4.738 13.454 1.00 91.38 193 ALA A C 1
ATOM 1418 O O . ALA A 1 193 ? -20.375 4.216 14.056 1.00 91.38 193 ALA A O 1
ATOM 1419 N N . ARG A 1 194 ? -19.281 6.071 13.442 1.00 86.50 194 ARG A N 1
ATOM 1420 C CA . ARG A 1 194 ? -20.233 6.987 14.108 1.00 86.50 194 ARG A CA 1
ATOM 1421 C C . ARG A 1 194 ? -21.616 6.962 13.463 1.00 86.50 194 ARG A C 1
ATOM 1423 O O . ARG A 1 194 ? -22.610 7.204 14.142 1.00 86.50 194 ARG A O 1
ATOM 1430 N N . LYS A 1 195 ? -21.674 6.682 12.163 1.00 77.94 195 LYS A N 1
ATOM 1431 C CA . LYS A 1 195 ? -22.892 6.701 11.349 1.00 77.94 195 LYS A CA 1
ATOM 1432 C C . LYS A 1 195 ? -23.499 5.314 11.106 1.00 77.94 195 LYS A C 1
ATOM 1434 O O . LYS A 1 195 ? -24.555 5.232 10.489 1.00 77.94 195 LYS A O 1
ATOM 1439 N N . ALA A 1 196 ? -22.920 4.251 11.670 1.00 70.12 196 ALA A N 1
ATOM 1440 C CA . ALA A 1 196 ? -23.386 2.870 11.513 1.00 70.12 196 ALA A CA 1
ATOM 1441 C C . ALA A 1 196 ? -24.848 2.638 11.960 1.00 70.12 196 ALA A C 1
ATOM 1443 O O . ALA A 1 196 ? -25.519 1.751 11.451 1.00 70.12 196 ALA A O 1
ATOM 1444 N N . HIS A 1 197 ? -25.387 3.456 12.870 1.00 66.88 197 HIS A N 1
ATOM 1445 C CA . HIS A 1 197 ? -26.792 3.369 13.296 1.00 66.88 197 HIS A CA 1
ATOM 1446 C C . HIS A 1 197 ? -27.779 4.066 12.333 1.00 66.88 197 HIS A C 1
ATOM 1448 O O . HIS A 1 197 ? -28.985 3.886 12.461 1.00 66.88 197 HIS A O 1
ATOM 1454 N N . GLN A 1 198 ? -27.283 4.847 11.363 1.00 66.69 198 GLN A N 1
ATOM 1455 C CA . GLN A 1 198 ? -28.076 5.627 10.398 1.00 66.69 198 GLN A CA 1
ATOM 1456 C C . GLN A 1 198 ? -28.029 5.027 8.985 1.00 66.69 198 GLN A C 1
ATOM 1458 O O . GLN A 1 198 ? -28.363 5.708 8.025 1.00 66.69 198 GLN A O 1
ATOM 1463 N N . LEU A 1 199 ? -27.642 3.753 8.834 1.00 59.84 199 LEU A N 1
ATOM 1464 C CA . LEU A 1 199 ? -27.460 3.094 7.527 1.00 59.84 199 LEU A CA 1
ATOM 1465 C C . LEU A 1 199 ? -28.711 3.097 6.627 1.00 59.84 199 LEU A C 1
ATOM 1467 O O . LEU A 1 199 ? -28.586 2.939 5.414 1.00 59.84 199 LEU A O 1
ATOM 1471 N N . HIS A 1 200 ? -29.902 3.311 7.195 1.00 62.56 200 HIS A N 1
ATOM 1472 C CA . HIS A 1 200 ? -31.143 3.481 6.433 1.00 62.56 200 HIS A CA 1
ATOM 1473 C C . HIS A 1 200 ? -31.187 4.808 5.654 1.00 62.56 200 HIS A C 1
ATOM 1475 O O . HIS A 1 200 ? -31.785 4.864 4.580 1.00 62.56 200 HIS A O 1
ATOM 1481 N N . ASP A 1 201 ? -30.504 5.848 6.142 1.00 69.69 201 ASP A N 1
ATOM 1482 C CA . ASP A 1 201 ? -30.341 7.125 5.453 1.00 69.69 201 ASP A CA 1
ATOM 1483 C C . ASP A 1 201 ? -28.945 7.209 4.818 1.00 69.69 201 ASP A C 1
ATOM 1485 O O . ASP A 1 201 ? -27.978 7.757 5.355 1.00 69.69 201 ASP A O 1
ATOM 1489 N N . TRP A 1 202 ? -28.848 6.606 3.634 1.00 65.81 202 TRP A N 1
ATOM 1490 C CA . TRP A 1 202 ? -27.611 6.461 2.869 1.00 65.81 202 TRP A CA 1
ATOM 1491 C C . TRP A 1 202 ? -26.904 7.793 2.593 1.00 65.81 202 TRP A C 1
ATOM 1493 O O . TRP A 1 202 ? -25.679 7.805 2.508 1.00 65.81 202 TRP A O 1
ATOM 1503 N N . ARG A 1 203 ? -27.623 8.922 2.502 1.00 67.00 203 ARG A N 1
ATOM 1504 C CA . ARG A 1 203 ? -27.013 10.239 2.245 1.00 67.00 203 ARG A CA 1
ATOM 1505 C C . ARG A 1 203 ? -26.136 10.682 3.413 1.00 67.00 203 ARG A C 1
ATOM 1507 O O . ARG A 1 203 ? -25.034 11.183 3.204 1.00 67.00 203 ARG A O 1
ATOM 1514 N N . HIS A 1 204 ? -26.580 10.430 4.640 1.00 67.69 204 HIS A N 1
ATOM 1515 C CA . HIS A 1 204 ? -25.862 10.828 5.851 1.00 67.69 204 HIS A CA 1
ATOM 1516 C C . HIS A 1 204 ? -24.648 9.942 6.165 1.00 67.69 204 HIS A C 1
ATOM 1518 O O . HIS A 1 204 ? -23.755 10.375 6.900 1.00 67.69 204 HIS A O 1
ATOM 1524 N N . VAL A 1 205 ? -24.602 8.725 5.611 1.00 62.66 205 VAL A N 1
ATOM 1525 C CA . VAL A 1 205 ? -23.475 7.790 5.766 1.00 62.66 205 VAL A CA 1
ATOM 1526 C C . VAL A 1 205 ? -22.478 7.905 4.610 1.00 62.66 205 VAL A C 1
ATOM 1528 O O . VAL A 1 205 ? -21.272 7.922 4.845 1.00 62.66 205 VAL A O 1
ATOM 1531 N N . LEU A 1 206 ? -22.969 8.011 3.373 1.00 71.12 206 LEU A N 1
ATOM 1532 C CA . LEU A 1 206 ? -22.153 7.965 2.159 1.00 71.12 206 LEU A CA 1
ATOM 1533 C C . LEU A 1 206 ? -21.439 9.292 1.882 1.00 71.12 206 LEU A C 1
ATOM 1535 O O . LEU A 1 206 ? -20.276 9.295 1.492 1.00 71.12 206 LEU A O 1
ATOM 1539 N N . VAL A 1 207 ? -22.102 10.431 2.096 1.00 79.88 207 VAL A N 1
ATOM 1540 C CA . VAL A 1 207 ? -21.585 11.720 1.607 1.00 79.88 207 VAL A CA 1
ATOM 1541 C C . VAL A 1 207 ? -20.289 12.152 2.306 1.00 79.88 207 VAL A C 1
ATOM 1543 O O . VAL A 1 207 ? -19.333 12.443 1.592 1.00 79.88 207 VAL A O 1
ATOM 1546 N N . PRO A 1 208 ? -20.159 12.162 3.649 1.00 84.25 208 PRO A N 1
ATOM 1547 C CA . PRO A 1 208 ? -18.956 12.713 4.280 1.00 84.25 208 PRO A CA 1
ATOM 1548 C C . PRO A 1 208 ? -17.696 11.877 4.015 1.00 84.25 208 PRO A C 1
ATOM 1550 O O . PRO A 1 208 ? -16.621 12.426 3.776 1.00 84.25 208 PRO A O 1
ATOM 1553 N N . GLY A 1 209 ? -17.825 10.545 4.035 1.00 90.00 209 GLY A N 1
ATOM 1554 C CA . GLY A 1 209 ? -16.707 9.647 3.750 1.00 90.00 209 GLY A CA 1
ATOM 1555 C C . GLY A 1 209 ? -16.324 9.657 2.269 1.00 90.00 209 GLY A C 1
ATOM 1556 O O . GLY A 1 209 ? -15.140 9.719 1.949 1.00 90.00 209 GLY A O 1
ATOM 1557 N N . ALA A 1 210 ? -17.312 9.639 1.363 1.00 90.12 210 ALA A N 1
ATOM 1558 C CA . ALA A 1 210 ? -17.060 9.646 -0.078 1.00 90.12 210 ALA A CA 1
ATOM 1559 C C . ALA A 1 210 ? -16.507 10.996 -0.542 1.00 90.12 210 ALA A C 1
ATOM 1561 O O . ALA A 1 210 ? -15.633 11.020 -1.399 1.00 90.12 210 ALA A O 1
ATOM 1562 N N . LEU A 1 211 ? -16.949 12.104 0.061 1.00 93.25 211 LEU A N 1
ATOM 1563 C CA . LEU A 1 211 ? -16.399 13.429 -0.210 1.00 93.25 211 LEU A CA 1
ATOM 1564 C C . LEU A 1 211 ? -14.917 13.495 0.167 1.00 93.25 211 LEU A C 1
ATOM 1566 O O . LEU A 1 211 ? -14.106 13.896 -0.659 1.00 93.25 211 LEU A O 1
ATOM 1570 N N . MET A 1 212 ? -14.543 13.054 1.374 1.00 95.19 212 MET A N 1
ATOM 1571 C CA . MET A 1 212 ? -13.134 13.046 1.787 1.00 95.19 212 MET A CA 1
ATOM 1572 C C . MET A 1 212 ? -12.283 12.122 0.906 1.00 95.19 212 MET A C 1
ATOM 1574 O O . MET A 1 212 ? -11.185 12.498 0.504 1.00 95.19 212 MET A O 1
ATOM 1578 N N . ALA A 1 213 ? -12.795 10.935 0.569 1.00 95.69 213 ALA A N 1
ATOM 1579 C CA . ALA A 1 213 ? -12.122 10.024 -0.352 1.00 95.69 213 ALA A CA 1
ATOM 1580 C C . ALA A 1 213 ? -11.970 10.629 -1.758 1.00 95.69 213 ALA A C 1
ATOM 1582 O O . ALA A 1 213 ? -10.914 10.493 -2.366 1.00 95.69 213 ALA A O 1
ATOM 1583 N N . GLY A 1 214 ? -12.987 11.343 -2.248 1.00 95.25 214 GLY A N 1
ATOM 1584 C CA . GLY A 1 214 ? -12.952 12.064 -3.518 1.00 95.25 214 GLY A CA 1
ATOM 1585 C C . GLY A 1 214 ? -11.930 13.200 -3.518 1.00 95.25 214 GLY A C 1
ATOM 1586 O O . GLY A 1 214 ? -11.178 13.334 -4.476 1.00 95.25 214 GLY A O 1
ATOM 1587 N N . VAL A 1 215 ? -11.834 13.965 -2.426 1.00 96.50 215 VAL A N 1
ATOM 1588 C CA . VAL A 1 215 ? -10.794 14.994 -2.249 1.00 96.50 215 VAL A CA 1
ATOM 1589 C C . VAL A 1 215 ? -9.401 14.360 -2.221 1.00 96.50 215 VAL A C 1
ATOM 1591 O O . VAL A 1 215 ? -8.506 14.830 -2.918 1.00 96.50 215 VAL A O 1
ATOM 1594 N N . ALA A 1 216 ? -9.216 13.263 -1.482 1.00 97.00 216 ALA A N 1
ATOM 1595 C CA . ALA A 1 216 ? -7.948 12.537 -1.456 1.00 97.00 216 ALA A CA 1
ATOM 1596 C C . ALA A 1 216 ? -7.563 12.006 -2.849 1.00 97.00 216 ALA A C 1
ATOM 1598 O O . ALA A 1 216 ? -6.440 12.224 -3.300 1.00 97.00 216 ALA A O 1
ATOM 1599 N N . ALA A 1 217 ? -8.502 11.372 -3.557 1.00 95.62 217 ALA A N 1
ATOM 1600 C CA . ALA A 1 217 ? -8.302 10.879 -4.917 1.00 95.62 217 ALA A CA 1
ATOM 1601 C C . ALA A 1 217 ? -7.973 12.015 -5.897 1.00 95.62 217 ALA A C 1
ATOM 1603 O O . ALA A 1 217 ? -7.058 11.875 -6.705 1.00 95.62 217 ALA A O 1
ATOM 1604 N N . LEU A 1 218 ? -8.659 13.157 -5.791 1.00 94.69 218 LEU A N 1
ATOM 1605 C CA . LEU A 1 218 ? -8.396 14.336 -6.613 1.00 94.69 218 LEU A CA 1
ATOM 1606 C C . LEU A 1 218 ? -6.961 14.836 -6.421 1.00 94.69 218 LEU A C 1
ATOM 1608 O O . LEU A 1 218 ? -6.252 15.022 -7.402 1.00 94.69 218 LEU A O 1
ATOM 1612 N N . PHE A 1 219 ? -6.501 14.999 -5.180 1.00 94.56 219 PHE A N 1
ATOM 1613 C CA . PHE A 1 219 ? -5.142 15.478 -4.894 1.00 94.56 219 PHE A CA 1
ATOM 1614 C C . PHE A 1 219 ? -4.058 14.514 -5.399 1.00 94.56 219 PHE A C 1
ATOM 1616 O O . PHE A 1 219 ? -2.978 14.946 -5.797 1.00 94.56 219 PHE A O 1
ATOM 1623 N N . VAL A 1 220 ? -4.344 13.211 -5.408 1.00 94.12 220 VAL A N 1
ATOM 1624 C CA . VAL A 1 220 ? -3.446 12.197 -5.976 1.00 94.12 220 VAL A CA 1
ATOM 1625 C C . VAL A 1 220 ? -3.417 12.280 -7.509 1.00 94.12 220 VAL A C 1
ATOM 1627 O O . VAL A 1 220 ? -2.338 12.313 -8.099 1.00 94.12 220 VAL A O 1
ATOM 1630 N N . VAL A 1 221 ? -4.579 12.404 -8.161 1.00 92.06 221 VAL A N 1
ATOM 1631 C CA . VAL A 1 221 ? -4.683 12.518 -9.631 1.00 92.06 221 VAL A CA 1
ATOM 1632 C C . VAL A 1 221 ? -4.082 13.813 -10.155 1.00 92.06 221 VAL A C 1
ATOM 1634 O O . VAL A 1 221 ? -3.433 13.794 -11.199 1.00 92.06 221 VAL A O 1
ATOM 1637 N N . LEU A 1 222 ? -4.256 14.927 -9.439 1.00 91.69 222 LEU A N 1
ATOM 1638 C CA . LEU A 1 222 ? -3.628 16.197 -9.802 1.00 91.69 222 LEU A CA 1
ATOM 1639 C C . LEU A 1 222 ? -2.091 16.081 -9.788 1.00 91.69 222 LEU A C 1
ATOM 1641 O O . LEU A 1 222 ? -1.417 16.801 -10.526 1.00 91.69 222 LEU A O 1
ATOM 1645 N N . GLY A 1 223 ? -1.531 15.175 -8.978 1.00 88.25 223 GLY A N 1
ATOM 1646 C CA . GLY A 1 223 ? -0.106 14.832 -8.979 1.00 88.25 223 GLY A CA 1
ATOM 1647 C C . GLY A 1 223 ? 0.322 13.900 -10.122 1.00 88.25 223 GLY A C 1
ATOM 1648 O O . GLY A 1 223 ? 1.493 13.544 -10.206 1.00 88.25 223 GLY A O 1
ATOM 1649 N N . GLY A 1 224 ? -0.600 13.484 -10.995 1.00 87.81 224 GLY A N 1
ATOM 1650 C CA . GLY A 1 224 ? -0.350 12.595 -12.138 1.00 87.81 224 GLY A CA 1
ATOM 1651 C C . GLY A 1 224 ? -0.481 11.096 -11.839 1.00 87.81 224 GLY A C 1
ATOM 1652 O O . GLY A 1 224 ? -0.495 10.288 -12.768 1.00 87.81 224 GLY A O 1
ATOM 1653 N N . ASP A 1 225 ? -0.660 10.714 -10.572 1.00 89.25 225 ASP A N 1
ATOM 1654 C CA . ASP A 1 225 ? -0.524 9.331 -10.106 1.00 89.25 225 ASP A CA 1
ATOM 1655 C C . ASP A 1 225 ? -1.852 8.549 -10.151 1.00 89.25 225 ASP A C 1
ATOM 1657 O O . ASP A 1 225 ? -2.606 8.457 -9.177 1.00 89.25 225 ASP A O 1
ATOM 1661 N N . LEU A 1 226 ? -2.160 7.977 -11.319 1.00 88.94 226 LEU A N 1
ATOM 1662 C CA . LEU A 1 226 ? -3.384 7.191 -11.506 1.00 88.94 226 LEU A CA 1
ATOM 1663 C C . LEU A 1 226 ? -3.361 5.874 -10.712 1.00 88.94 226 LEU A C 1
ATOM 1665 O O . LEU A 1 226 ? -4.396 5.461 -10.186 1.00 88.94 226 LEU A O 1
ATOM 1669 N N . GLY A 1 227 ? -2.197 5.228 -10.604 1.00 89.62 227 GLY A N 1
ATOM 1670 C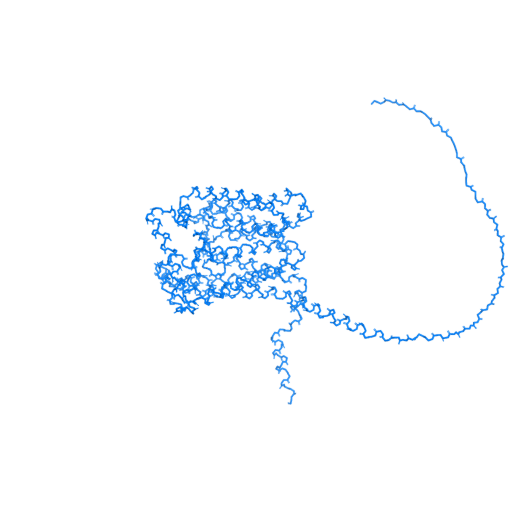 CA . GLY A 1 227 ? -2.050 3.962 -9.888 1.00 89.62 227 GLY A CA 1
ATOM 1671 C C . GLY A 1 227 ? -2.396 4.103 -8.410 1.00 89.62 227 GLY A C 1
ATOM 1672 O O . GLY A 1 227 ? -3.233 3.363 -7.887 1.00 89.62 227 GLY A O 1
ATOM 1673 N N . THR A 1 228 ? -1.859 5.130 -7.754 1.00 92.25 228 THR A N 1
ATOM 1674 C CA . THR A 1 228 ? -2.192 5.420 -6.358 1.00 92.25 228 THR A CA 1
ATOM 1675 C C . THR A 1 228 ? -3.649 5.852 -6.193 1.00 92.25 228 THR A C 1
ATOM 1677 O O . THR A 1 228 ? -4.269 5.502 -5.185 1.00 92.25 228 THR A O 1
ATOM 1680 N N . MET A 1 229 ? -4.252 6.534 -7.176 1.00 93.62 229 MET A N 1
ATOM 1681 C CA . MET A 1 229 ? -5.691 6.830 -7.134 1.00 93.62 229 MET A CA 1
ATOM 1682 C C . MET A 1 229 ? -6.538 5.552 -7.131 1.00 93.62 229 MET A C 1
ATOM 1684 O O . MET A 1 229 ? -7.437 5.429 -6.297 1.00 93.62 229 MET A O 1
ATOM 1688 N N . LEU A 1 230 ? -6.229 4.573 -7.991 1.00 93.44 230 LEU A N 1
ATOM 1689 C CA . LEU A 1 230 ? -6.927 3.279 -8.002 1.00 93.44 230 LEU A CA 1
ATOM 1690 C C . LEU A 1 230 ? -6.817 2.570 -6.647 1.00 93.44 230 LEU A C 1
ATOM 1692 O O . LEU A 1 230 ? -7.791 1.988 -6.160 1.00 93.44 230 LEU A O 1
ATOM 1696 N N . VAL A 1 231 ? -5.661 2.679 -5.991 1.00 95.75 231 VAL A N 1
ATOM 1697 C CA . VAL A 1 231 ? -5.460 2.155 -4.637 1.00 95.75 231 VAL A CA 1
ATOM 1698 C C . VAL A 1 231 ? -6.311 2.905 -3.600 1.00 95.75 231 VAL A C 1
ATOM 1700 O O . VAL A 1 231 ? -6.939 2.264 -2.757 1.00 95.75 231 VAL A O 1
ATOM 1703 N N . VAL A 1 232 ? -6.402 4.238 -3.670 1.00 96.94 232 VAL A N 1
ATOM 1704 C CA . VAL A 1 232 ? -7.285 5.053 -2.804 1.00 96.94 232 VAL A CA 1
ATOM 1705 C C . VAL A 1 232 ? -8.758 4.673 -2.991 1.00 96.94 232 VAL A C 1
ATOM 1707 O O . VAL A 1 232 ? -9.499 4.549 -2.008 1.00 96.94 232 VAL A O 1
ATOM 1710 N N . VAL A 1 233 ? -9.191 4.438 -4.232 1.00 95.69 233 VAL A N 1
ATOM 1711 C CA . VAL A 1 233 ? -10.548 3.959 -4.536 1.00 95.69 233 VAL A CA 1
ATOM 1712 C C . VAL A 1 233 ? -10.769 2.569 -3.947 1.00 95.69 233 VAL A C 1
ATOM 1714 O O . VAL A 1 233 ? -11.769 2.356 -3.265 1.00 95.69 233 VAL A O 1
ATOM 1717 N N . THR A 1 234 ? -9.820 1.651 -4.128 1.00 96.38 234 THR A N 1
ATOM 1718 C CA . THR A 1 234 ? -9.897 0.284 -3.589 1.00 96.38 234 THR A CA 1
ATOM 1719 C C . THR A 1 234 ? -9.984 0.285 -2.059 1.00 96.38 234 THR A C 1
ATOM 1721 O O . THR A 1 234 ? -10.857 -0.372 -1.489 1.00 96.38 234 THR A O 1
ATOM 1724 N N . LEU A 1 235 ? -9.157 1.094 -1.388 1.00 98.06 235 LEU A N 1
ATOM 1725 C CA . LEU A 1 235 ? -9.209 1.341 0.058 1.00 98.06 235 LEU A CA 1
ATOM 1726 C C . LEU A 1 235 ? -10.601 1.814 0.490 1.00 98.06 235 LEU A C 1
ATOM 1728 O O . LEU A 1 235 ? -11.187 1.279 1.435 1.00 98.06 235 LEU A O 1
ATOM 1732 N N . THR A 1 236 ? -11.141 2.805 -0.219 1.00 96.94 236 THR A N 1
ATOM 1733 C CA . THR A 1 236 ? -12.448 3.399 0.078 1.00 96.94 236 THR A CA 1
ATOM 1734 C C . THR A 1 236 ? -13.568 2.374 -0.081 1.00 96.94 236 THR A C 1
ATOM 1736 O O . THR A 1 236 ? -14.379 2.203 0.830 1.00 96.94 236 THR A O 1
ATOM 1739 N N . VAL A 1 237 ? -13.580 1.642 -1.196 1.00 95.81 237 VAL A N 1
ATOM 1740 C CA . VAL A 1 237 ? -14.529 0.553 -1.467 1.00 95.81 237 VAL A CA 1
ATOM 1741 C C . VAL A 1 237 ? -14.470 -0.501 -0.362 1.00 95.81 237 VAL A C 1
ATOM 1743 O O . VAL A 1 237 ? -15.513 -0.869 0.174 1.00 95.81 237 VAL A O 1
ATOM 1746 N N . GLY A 1 238 ? -13.272 -0.924 0.050 1.00 96.81 238 GLY A N 1
ATOM 1747 C CA . GLY A 1 238 ? -13.090 -1.880 1.144 1.00 96.81 238 GLY A CA 1
ATOM 1748 C C . GLY A 1 238 ? -13.652 -1.398 2.481 1.00 96.81 238 GLY A C 1
ATOM 1749 O O . GLY A 1 238 ? -14.362 -2.141 3.161 1.00 96.81 238 GLY A O 1
ATOM 1750 N N . ALA A 1 239 ? -13.401 -0.137 2.841 1.00 96.81 239 ALA A N 1
ATOM 1751 C CA . ALA A 1 239 ? -13.945 0.455 4.062 1.00 96.81 239 ALA A CA 1
ATOM 1752 C C . ALA A 1 239 ? -15.484 0.501 4.036 1.00 96.81 239 ALA A C 1
ATOM 1754 O O . ALA A 1 239 ? -16.130 0.090 5.001 1.00 96.81 239 ALA A O 1
ATOM 1755 N N . TYR A 1 240 ? -16.088 0.933 2.924 1.00 94.31 240 TYR A N 1
ATOM 1756 C CA . TYR A 1 240 ? -17.549 0.952 2.771 1.00 94.31 240 TYR A CA 1
ATOM 1757 C C . TYR A 1 240 ? -18.173 -0.442 2.743 1.00 94.31 240 TYR A C 1
ATOM 1759 O O . TYR A 1 240 ? -19.278 -0.629 3.259 1.00 94.31 240 TYR A O 1
ATOM 1767 N N . PHE A 1 241 ? -17.476 -1.418 2.161 1.00 94.06 241 PHE A N 1
ATOM 1768 C CA . PHE A 1 241 ? -17.932 -2.803 2.120 1.00 94.06 241 PHE A CA 1
ATOM 1769 C C . PHE A 1 241 ? -18.019 -3.377 3.533 1.00 94.06 241 PHE A C 1
ATOM 1771 O O . PHE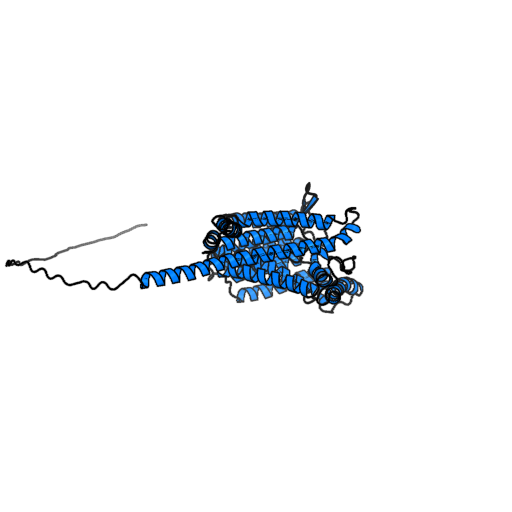 A 1 241 ? -19.056 -3.909 3.925 1.00 94.06 241 PHE A O 1
ATOM 1778 N N . VAL A 1 242 ? -16.977 -3.169 4.344 1.00 94.69 242 VAL A N 1
ATOM 1779 C CA . VAL A 1 242 ? -16.980 -3.587 5.753 1.00 94.69 242 VAL A CA 1
ATOM 1780 C C . VAL A 1 242 ? -17.974 -2.780 6.595 1.00 94.69 242 VAL A C 1
ATOM 1782 O O . VAL A 1 242 ? -18.561 -3.324 7.526 1.00 94.69 242 VAL A O 1
ATOM 1785 N N . ALA A 1 243 ? -18.235 -1.517 6.248 1.00 91.94 243 ALA A N 1
ATOM 1786 C CA . ALA A 1 243 ? -19.272 -0.711 6.896 1.00 91.94 243 ALA A CA 1
ATOM 1787 C C . ALA A 1 243 ? -20.710 -1.194 6.608 1.00 91.94 243 ALA A C 1
ATOM 1789 O O . ALA A 1 243 ? -21.647 -0.699 7.236 1.00 91.94 243 ALA A O 1
ATOM 1790 N N . GLY A 1 244 ? -20.899 -2.146 5.686 1.00 89.06 244 GLY A N 1
ATOM 1791 C CA .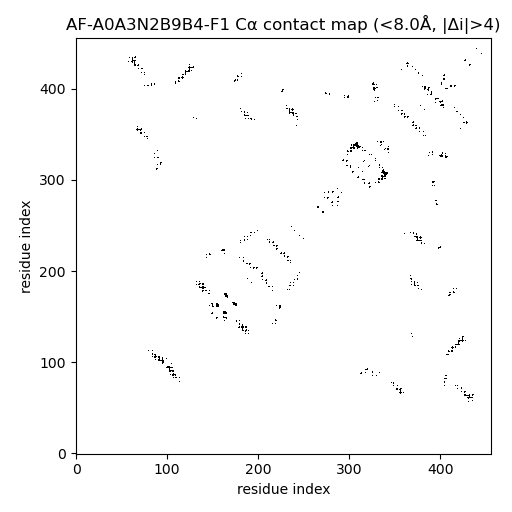 GLY A 1 244 ? -22.201 -2.741 5.377 1.00 89.06 244 GLY A CA 1
ATOM 1792 C C . GLY A 1 244 ? -23.040 -1.934 4.387 1.00 89.06 244 GLY A C 1
ATOM 1793 O O . GLY A 1 244 ? -24.270 -2.001 4.421 1.00 89.06 244 GLY A O 1
ATOM 1794 N N . LEU A 1 245 ? -22.406 -1.149 3.509 1.00 87.75 245 LEU A N 1
ATOM 1795 C CA . LEU A 1 245 ? -23.128 -0.417 2.471 1.00 87.75 245 LEU A CA 1
ATOM 1796 C C . LEU A 1 245 ? -23.834 -1.406 1.502 1.00 87.75 245 LEU A C 1
ATOM 1798 O O . LEU A 1 2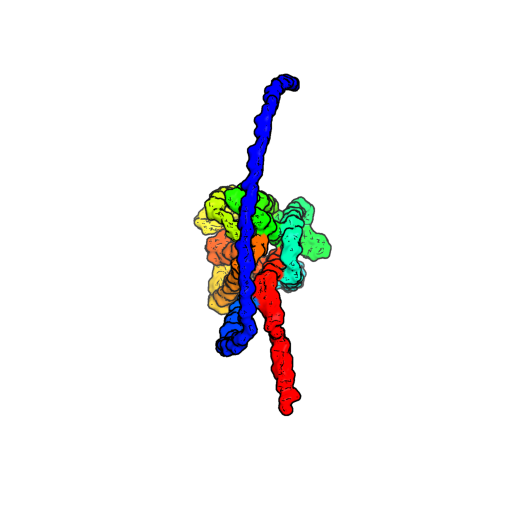45 ? -23.251 -2.420 1.123 1.00 87.75 245 LEU A O 1
ATOM 1802 N N . PRO A 1 246 ? -25.083 -1.149 1.067 1.00 87.50 246 PRO A N 1
ATOM 1803 C CA . PRO A 1 246 ? -25.773 -2.021 0.112 1.00 87.50 246 PRO A CA 1
ATOM 1804 C C . PRO A 1 246 ? -25.084 -2.107 -1.262 1.00 87.50 246 PRO A C 1
ATOM 1806 O O . PRO A 1 246 ? -24.680 -1.081 -1.811 1.00 87.50 246 PRO A O 1
ATOM 1809 N N . MET A 1 247 ? -25.069 -3.300 -1.878 1.00 88.44 247 MET A N 1
ATOM 1810 C CA . MET A 1 247 ? -24.371 -3.577 -3.152 1.00 88.44 247 MET A CA 1
ATOM 1811 C C . MET A 1 247 ? -24.770 -2.644 -4.313 1.00 88.44 247 MET A C 1
ATOM 1813 O O . MET A 1 247 ? -23.941 -2.285 -5.144 1.00 88.44 247 MET A O 1
ATOM 1817 N N . ARG A 1 248 ? -26.023 -2.164 -4.336 1.00 88.06 248 ARG A N 1
ATOM 1818 C CA . ARG A 1 248 ? -26.516 -1.191 -5.332 1.00 88.06 248 ARG A CA 1
ATOM 1819 C C . ARG A 1 248 ? -25.670 0.087 -5.423 1.00 88.06 248 ARG A C 1
ATOM 1821 O O . ARG A 1 248 ? -25.534 0.646 -6.504 1.00 88.06 248 ARG A O 1
ATOM 1828 N N . TRP A 1 249 ? -25.089 0.538 -4.310 1.00 86.44 249 TRP A N 1
ATOM 1829 C CA . TRP A 1 249 ? -24.240 1.732 -4.295 1.00 86.44 249 TRP A CA 1
ATOM 1830 C C . TRP A 1 249 ? -22.859 1.464 -4.876 1.00 86.44 249 TRP A C 1
ATOM 1832 O O . TRP A 1 249 ? -22.300 2.349 -5.510 1.00 86.44 249 TRP A O 1
ATOM 1842 N N . PHE A 1 250 ? -22.343 0.243 -4.727 1.00 89.50 250 PHE A N 1
ATOM 1843 C CA . PHE A 1 250 ? -21.117 -0.179 -5.402 1.00 89.50 250 PHE A CA 1
ATOM 1844 C C . PHE A 1 250 ? -21.332 -0.274 -6.906 1.00 89.50 250 PHE A C 1
ATOM 1846 O O . PHE A 1 250 ? -20.488 0.194 -7.656 1.00 89.50 250 PHE A O 1
ATOM 1853 N N . ALA A 1 251 ? -22.480 -0.795 -7.350 1.00 89.38 251 ALA A N 1
ATOM 1854 C CA . ALA A 1 251 ? -22.830 -0.804 -8.768 1.00 89.38 251 ALA A CA 1
ATOM 1855 C C . ALA A 1 251 ? -22.926 0.627 -9.332 1.00 89.38 251 ALA A C 1
ATOM 1857 O O . ALA A 1 251 ? -22.298 0.930 -10.343 1.00 89.38 251 ALA A O 1
ATOM 1858 N N . ALA A 1 252 ? -23.631 1.533 -8.643 1.00 87.88 252 ALA A N 1
ATOM 1859 C CA . ALA A 1 252 ? -23.736 2.936 -9.052 1.00 87.88 252 ALA A CA 1
ATOM 1860 C C . ALA A 1 252 ? -22.370 3.648 -9.078 1.00 87.88 252 ALA A C 1
ATOM 1862 O O . ALA A 1 252 ? -22.038 4.325 -10.051 1.00 87.88 252 ALA A O 1
ATOM 1863 N N . ALA A 1 253 ? -21.557 3.464 -8.033 1.00 87.94 253 ALA A N 1
ATOM 1864 C CA . ALA A 1 253 ? -20.202 4.002 -7.971 1.00 87.94 253 ALA A CA 1
ATOM 1865 C C . ALA A 1 253 ? -19.283 3.380 -9.031 1.00 87.94 253 ALA A C 1
ATOM 1867 O O . ALA A 1 253 ? -18.428 4.077 -9.559 1.00 87.94 253 ALA A O 1
ATOM 1868 N N . GLY A 1 254 ? -19.473 2.105 -9.376 1.00 89.88 254 GLY A N 1
ATOM 1869 C CA . GLY A 1 254 ? -18.737 1.417 -10.434 1.00 89.88 254 GLY A CA 1
ATOM 1870 C C . GLY A 1 254 ? -19.038 1.998 -11.812 1.00 89.88 254 GLY A C 1
ATOM 1871 O O . GLY A 1 254 ? -18.110 2.295 -12.558 1.00 89.88 254 GLY A O 1
ATOM 1872 N N . VAL A 1 255 ? -20.312 2.258 -12.123 1.00 90.69 255 VAL A N 1
ATOM 1873 C CA . VAL A 1 255 ? -20.705 2.918 -13.380 1.00 90.69 255 VAL A CA 1
ATOM 1874 C C . VAL A 1 255 ? -20.100 4.322 -13.461 1.00 90.69 255 VAL A C 1
ATOM 1876 O O . VAL A 1 255 ? -19.385 4.624 -14.415 1.00 90.69 255 VAL A O 1
ATOM 1879 N N . LEU A 1 256 ? -20.295 5.159 -12.436 1.00 89.06 256 LEU A N 1
ATOM 1880 C CA . LEU A 1 256 ? -19.735 6.518 -12.414 1.00 89.06 256 LEU A CA 1
ATOM 1881 C C . LEU A 1 256 ? -18.198 6.519 -12.434 1.00 89.06 256 LEU A C 1
ATOM 1883 O O . LEU A 1 256 ? -17.580 7.288 -13.168 1.00 89.06 256 LEU A O 1
ATOM 1887 N N . GLY A 1 257 ? -17.585 5.631 -11.654 1.00 89.31 257 GLY A N 1
ATOM 1888 C CA . GLY A 1 257 ? -16.139 5.471 -11.554 1.00 89.31 257 GLY A CA 1
ATOM 1889 C C . GLY A 1 257 ? -15.511 4.987 -12.856 1.00 89.31 257 GLY A C 1
ATOM 1890 O O . GLY A 1 257 ? -14.452 5.481 -13.224 1.00 89.31 257 GLY A O 1
ATOM 1891 N N . SER A 1 258 ? -16.178 4.093 -13.593 1.00 89.38 258 SER A N 1
ATOM 1892 C CA . SER A 1 258 ? -15.712 3.643 -14.910 1.00 89.38 258 SER A CA 1
ATOM 1893 C C . SER A 1 258 ? -15.692 4.783 -15.930 1.00 89.38 258 SER A C 1
ATOM 1895 O O . SER A 1 258 ? -14.708 4.929 -16.651 1.00 89.38 258 SER A O 1
ATOM 1897 N N . GLY A 1 259 ? -16.708 5.655 -15.927 1.00 90.06 259 GLY A N 1
ATOM 1898 C CA . GLY A 1 259 ? -16.733 6.853 -16.768 1.00 90.06 259 GLY A CA 1
ATOM 1899 C C . GLY A 1 259 ? -15.628 7.848 -16.402 1.00 90.06 259 GLY A C 1
ATOM 1900 O O . GLY A 1 259 ? -14.923 8.340 -17.281 1.00 90.06 259 GLY A O 1
ATOM 1901 N N . ALA A 1 260 ? -15.422 8.098 -15.105 1.00 88.94 260 ALA A N 1
ATOM 1902 C CA . ALA A 1 260 ? -14.341 8.962 -14.628 1.00 88.94 260 ALA A CA 1
ATOM 1903 C C . ALA A 1 260 ? -12.952 8.400 -14.977 1.00 88.94 260 ALA A C 1
ATOM 1905 O O . ALA A 1 260 ? -12.079 9.142 -15.424 1.00 88.94 260 ALA A O 1
ATOM 1906 N N . LEU A 1 261 ? -12.751 7.088 -14.821 1.00 89.00 261 LEU A N 1
ATOM 1907 C CA . LEU A 1 261 ? -11.511 6.415 -15.197 1.00 89.00 261 LEU A CA 1
ATOM 1908 C C . LEU A 1 261 ? -11.277 6.489 -16.710 1.00 89.00 261 LEU A C 1
ATOM 1910 O O . LEU A 1 261 ? -10.181 6.853 -17.125 1.00 89.00 261 LEU A O 1
ATOM 1914 N N . ALA A 1 262 ? -12.298 6.218 -17.529 1.00 88.44 262 ALA A N 1
ATOM 1915 C CA . ALA A 1 262 ? -12.209 6.336 -18.983 1.00 88.44 262 ALA A CA 1
ATOM 1916 C C . ALA A 1 262 ? -11.815 7.757 -19.411 1.00 88.44 262 ALA A C 1
ATOM 1918 O O . ALA A 1 262 ? -10.895 7.925 -20.209 1.00 88.44 262 ALA A O 1
ATOM 1919 N N . PHE A 1 263 ? -12.433 8.783 -18.817 1.00 90.00 263 PHE A N 1
ATOM 1920 C CA . PHE A 1 263 ? -12.055 10.177 -19.051 1.00 90.00 263 PHE A CA 1
ATOM 1921 C C . PHE A 1 263 ? -10.583 10.446 -18.692 1.00 90.00 263 PHE A C 1
ATOM 1923 O O . PHE A 1 263 ? -9.849 11.014 -19.498 1.00 90.00 263 PHE A O 1
ATOM 1930 N N . LEU A 1 264 ? -10.122 9.994 -17.520 1.00 88.06 264 LEU A N 1
ATOM 1931 C CA . LEU A 1 264 ? -8.734 10.182 -17.071 1.00 88.06 264 LEU A CA 1
ATOM 1932 C C . LEU A 1 264 ? -7.697 9.430 -17.921 1.00 88.06 264 LEU A C 1
ATOM 1934 O O . LEU A 1 264 ? -6.544 9.869 -17.989 1.00 88.06 264 LEU A O 1
ATOM 1938 N N . LEU A 1 265 ? -8.085 8.306 -18.528 1.00 87.50 265 LEU A N 1
ATOM 1939 C CA . LEU A 1 265 ? -7.255 7.552 -19.468 1.00 87.50 265 LEU A CA 1
ATOM 1940 C C . LEU A 1 265 ? -7.158 8.272 -20.818 1.00 87.50 265 LEU A C 1
ATOM 1942 O O . LEU A 1 265 ? -6.063 8.403 -21.350 1.00 87.50 265 LEU A O 1
ATOM 1946 N N . ILE A 1 266 ? -8.277 8.781 -21.346 1.00 87.25 266 ILE A N 1
ATOM 1947 C CA . ILE A 1 266 ? -8.312 9.517 -22.623 1.00 87.25 266 ILE A CA 1
ATOM 1948 C C . ILE A 1 266 ? -7.578 10.861 -22.510 1.00 87.25 266 ILE A C 1
ATOM 1950 O O . ILE A 1 266 ? -6.927 11.292 -23.457 1.00 87.25 266 ILE A O 1
ATOM 1954 N N . ALA A 1 267 ? -7.642 11.510 -21.345 1.00 85.94 267 ALA A N 1
ATOM 1955 C CA . ALA A 1 267 ? -7.027 12.816 -21.117 1.00 85.94 267 ALA A CA 1
ATOM 1956 C C . ALA A 1 267 ? -5.485 12.815 -21.164 1.00 85.94 267 ALA A C 1
ATOM 1958 O O . ALA A 1 267 ? -4.887 13.887 -21.221 1.00 85.94 267 ALA A O 1
ATOM 1959 N N . ALA A 1 268 ? -4.828 11.650 -21.116 1.00 82.69 268 ALA A N 1
ATOM 1960 C CA . ALA A 1 268 ? -3.372 11.547 -21.116 1.00 82.69 268 ALA A CA 1
ATOM 1961 C C . ALA A 1 268 ? -2.898 10.465 -22.108 1.00 82.69 268 ALA A C 1
ATOM 1963 O O . ALA A 1 268 ? -3.059 9.279 -21.810 1.00 82.69 268 ALA A O 1
ATOM 1964 N N . PRO A 1 269 ? -2.264 10.842 -23.240 1.00 83.75 269 PRO A N 1
ATOM 1965 C CA . PRO A 1 269 ? -1.878 9.909 -24.305 1.00 83.75 269 PRO A CA 1
ATOM 1966 C C . PRO A 1 269 ? -1.089 8.696 -23.800 1.00 83.75 269 PRO A C 1
ATOM 1968 O O . PRO A 1 269 ? -1.512 7.566 -24.007 1.00 83.75 269 PRO A O 1
ATOM 1971 N N . TYR A 1 270 ? -0.059 8.921 -22.974 1.00 81.12 270 TYR A N 1
ATOM 1972 C CA . TYR A 1 270 ? 0.783 7.846 -22.430 1.00 81.12 270 TYR A CA 1
ATOM 1973 C C . TYR A 1 270 ? 0.012 6.774 -21.638 1.00 81.12 270 TYR A C 1
ATOM 1975 O O . TYR A 1 270 ? 0.481 5.645 -21.503 1.00 81.12 270 TYR A O 1
ATOM 1983 N N . ARG A 1 271 ? -1.146 7.118 -21.052 1.00 86.44 271 ARG A N 1
ATOM 1984 C CA . ARG A 1 271 ? -1.992 6.164 -20.318 1.00 86.44 271 ARG A CA 1
ATOM 1985 C C . ARG A 1 271 ? -2.805 5.321 -21.284 1.00 86.44 271 ARG A C 1
ATOM 1987 O O . ARG A 1 271 ? -2.959 4.126 -21.054 1.00 86.44 271 ARG A O 1
ATOM 1994 N N . MET A 1 272 ? -3.311 5.945 -22.345 1.00 87.56 272 MET A N 1
ATOM 1995 C CA . MET A 1 272 ? -4.047 5.262 -23.400 1.00 87.56 272 MET A CA 1
ATOM 1996 C C . MET A 1 272 ? -3.148 4.284 -24.160 1.00 87.56 272 MET A C 1
ATOM 1998 O O . MET A 1 272 ? -3.578 3.157 -24.384 1.00 87.56 272 MET A O 1
ATOM 2002 N N . ASP A 1 273 ? -1.898 4.662 -24.439 1.00 88.44 273 ASP A N 1
ATOM 2003 C CA . ASP A 1 273 ? -0.890 3.796 -25.070 1.00 88.44 273 ASP A CA 1
ATOM 2004 C C . ASP A 1 273 ? -0.741 2.467 -24.312 1.00 88.44 273 ASP A C 1
ATOM 2006 O O . ASP A 1 273 ? -0.767 1.387 -24.895 1.00 88.44 273 ASP A O 1
ATOM 2010 N N . ARG A 1 274 ? -0.675 2.514 -22.972 1.00 87.25 274 ARG A N 1
ATOM 2011 C CA . ARG A 1 274 ? -0.580 1.302 -22.135 1.00 87.25 274 ARG A CA 1
ATOM 2012 C C . ARG A 1 274 ? -1.810 0.403 -22.240 1.00 87.25 274 ARG A C 1
ATOM 2014 O O . ARG A 1 274 ? -1.677 -0.817 -22.181 1.00 87.25 274 ARG A O 1
ATOM 2021 N N . ILE A 1 275 ? -2.998 0.993 -22.375 1.00 89.81 275 ILE A N 1
ATOM 2022 C CA . ILE A 1 275 ? -4.255 0.249 -22.521 1.00 89.81 275 ILE A CA 1
ATOM 2023 C C . ILE A 1 275 ? -4.368 -0.352 -23.921 1.00 89.81 275 ILE A C 1
ATOM 2025 O O . ILE A 1 275 ? -4.679 -1.534 -24.042 1.00 89.81 275 ILE A O 1
ATOM 2029 N N . ARG A 1 276 ? -4.092 0.430 -24.969 1.00 90.75 276 ARG A N 1
ATOM 2030 C CA . ARG A 1 276 ? -4.107 -0.043 -26.360 1.00 90.75 276 ARG A CA 1
ATOM 2031 C C . ARG A 1 276 ? -3.099 -1.157 -26.569 1.00 90.75 276 ARG A C 1
ATOM 2033 O O . ARG A 1 276 ? -3.471 -2.198 -27.099 1.00 90.75 276 ARG A O 1
ATOM 2040 N N . PHE A 1 277 ? -1.882 -0.987 -26.056 1.00 89.94 277 PHE A N 1
ATOM 2041 C CA . PHE A 1 277 ? -0.852 -2.017 -26.099 1.00 89.94 277 PHE A CA 1
ATOM 2042 C C . PHE A 1 277 ? -1.321 -3.312 -25.425 1.00 89.94 277 PHE A C 1
ATOM 2044 O O . PHE A 1 277 ? -1.249 -4.380 -26.025 1.00 89.94 277 PHE A O 1
ATOM 2051 N N . PHE A 1 278 ? -1.879 -3.219 -24.213 1.00 89.75 278 PHE A N 1
ATOM 2052 C CA . PHE A 1 278 ? -2.400 -4.382 -23.489 1.00 89.75 278 PHE A CA 1
ATOM 2053 C C . PHE A 1 278 ? -3.548 -5.091 -24.230 1.00 89.75 278 PHE A C 1
ATOM 2055 O O . PHE A 1 278 ? -3.630 -6.316 -24.212 1.00 89.75 278 PHE A O 1
ATOM 2062 N N . LEU A 1 279 ? -4.423 -4.336 -24.899 1.00 91.88 279 LEU A N 1
ATOM 2063 C CA . LEU A 1 279 ? -5.534 -4.880 -25.688 1.00 91.88 279 LEU A CA 1
ATOM 2064 C C . LEU A 1 279 ? -5.118 -5.370 -27.087 1.00 91.88 279 LEU A C 1
ATOM 2066 O O . LEU A 1 279 ? -5.970 -5.877 -27.815 1.00 91.88 279 LEU A O 1
ATOM 2070 N N . GLY A 1 280 ? -3.848 -5.212 -27.479 1.00 89.56 280 GLY A N 1
ATOM 2071 C CA . GLY A 1 280 ? -3.372 -5.530 -28.829 1.00 89.56 280 GLY A CA 1
ATOM 2072 C C . GLY A 1 280 ? -3.912 -4.588 -29.912 1.00 89.56 280 GLY A C 1
ATOM 2073 O O . GLY A 1 280 ? -4.053 -4.996 -31.058 1.00 89.56 280 GLY A O 1
ATOM 2074 N N . MET A 1 281 ? -4.257 -3.353 -29.536 1.00 91.25 281 MET A N 1
ATOM 2075 C CA . MET A 1 281 ? -4.814 -2.300 -30.400 1.00 91.25 281 MET A CA 1
ATOM 2076 C C . MET A 1 281 ? -3.829 -1.141 -30.630 1.00 91.25 281 MET A C 1
ATOM 2078 O O . MET A 1 281 ? -4.248 -0.048 -31.005 1.00 91.25 281 MET A O 1
ATOM 2082 N N . GLU A 1 282 ? -2.555 -1.326 -30.286 1.00 91.06 282 GLU A N 1
ATOM 2083 C CA . GLU A 1 282 ? -1.513 -0.328 -30.523 1.00 91.06 282 GLU A CA 1
ATOM 2084 C C . GLU A 1 282 ? -0.826 -0.614 -31.853 1.00 91.06 282 GLU A C 1
ATOM 2086 O O . GLU A 1 282 ? -0.423 -1.752 -32.091 1.00 91.06 282 GLU A O 1
ATOM 2091 N N . ASP A 1 283 ? -0.680 0.422 -32.675 1.00 89.44 283 ASP A N 1
ATOM 2092 C CA . ASP A 1 283 ? -0.118 0.325 -34.025 1.00 89.44 283 ASP A CA 1
ATOM 2093 C C . ASP A 1 283 ? 1.238 1.039 -34.136 1.00 89.44 283 ASP A C 1
ATOM 2095 O O . ASP A 1 283 ? 1.980 0.799 -35.089 1.00 89.44 283 ASP A O 1
ATOM 2099 N N . ASP A 1 284 ? 1.579 1.906 -33.174 1.00 89.38 284 ASP A N 1
ATOM 2100 C CA . ASP A 1 284 ? 2.853 2.625 -33.158 1.00 89.38 284 ASP A CA 1
ATOM 2101 C C . ASP A 1 284 ? 4.018 1.673 -32.801 1.00 89.38 284 ASP A C 1
ATOM 2103 O O . ASP A 1 284 ? 4.105 1.198 -31.658 1.00 89.38 284 ASP A O 1
ATOM 2107 N N . PRO A 1 285 ? 4.959 1.410 -33.734 1.00 88.50 285 PRO A N 1
ATOM 2108 C CA . PRO A 1 285 ? 6.077 0.503 -33.494 1.00 88.50 285 PRO A CA 1
ATOM 2109 C C . PRO A 1 285 ? 6.977 0.921 -32.325 1.00 88.50 285 PRO A C 1
ATOM 2111 O O . PRO A 1 285 ? 7.525 0.050 -31.645 1.00 88.50 285 PRO A O 1
ATOM 2114 N N . GLU A 1 286 ? 7.129 2.222 -32.057 1.00 87.44 286 GLU A N 1
ATOM 2115 C CA . GLU A 1 286 ? 7.959 2.712 -30.950 1.00 87.44 286 GLU A CA 1
ATOM 2116 C C . GLU A 1 286 ? 7.305 2.422 -29.596 1.00 87.44 286 GLU A C 1
ATOM 2118 O O . GLU A 1 286 ? 7.973 1.996 -28.645 1.00 87.44 286 GLU A O 1
ATOM 2123 N N . VAL A 1 287 ? 5.985 2.603 -29.507 1.00 84.44 287 VAL A N 1
ATOM 2124 C CA . VAL A 1 287 ? 5.205 2.296 -28.302 1.00 84.44 287 VAL A CA 1
ATOM 2125 C C . VAL A 1 287 ? 5.197 0.792 -28.042 1.00 84.44 287 VAL A C 1
ATOM 2127 O O . VAL A 1 287 ? 5.456 0.373 -26.908 1.00 84.44 287 VAL A O 1
ATOM 2130 N N . ILE A 1 288 ? 4.969 -0.016 -29.084 1.00 86.75 288 ILE A N 1
ATOM 2131 C CA . ILE A 1 288 ? 5.005 -1.483 -29.012 1.00 86.75 288 ILE A CA 1
ATOM 2132 C C . ILE A 1 288 ? 6.377 -1.960 -28.541 1.00 86.75 288 ILE A C 1
ATOM 2134 O O . ILE A 1 288 ? 6.454 -2.784 -27.630 1.00 86.75 288 ILE A O 1
ATOM 2138 N N . ALA A 1 289 ? 7.460 -1.429 -29.115 1.00 85.94 289 ALA A N 1
ATOM 2139 C CA . ALA A 1 289 ? 8.813 -1.790 -28.711 1.00 85.94 289 ALA A CA 1
ATOM 2140 C C . ALA A 1 289 ? 9.068 -1.428 -27.242 1.00 85.94 289 ALA A C 1
ATOM 2142 O O . ALA A 1 289 ? 9.511 -2.276 -26.469 1.00 85.94 289 ALA A O 1
ATOM 2143 N N . ARG A 1 290 ? 8.735 -0.200 -26.824 1.00 84.31 290 ARG A N 1
ATOM 2144 C CA . ARG A 1 290 ? 8.983 0.289 -25.459 1.00 84.31 290 ARG A CA 1
ATOM 2145 C C . ARG A 1 290 ? 8.185 -0.472 -24.399 1.00 84.31 290 ARG A C 1
ATOM 2147 O O . ARG A 1 290 ? 8.758 -0.914 -23.405 1.00 84.31 290 ARG A O 1
ATOM 2154 N N . LEU A 1 291 ? 6.871 -0.609 -24.580 1.00 82.50 291 LEU A N 1
ATOM 2155 C CA . LEU A 1 291 ? 6.003 -1.288 -23.609 1.00 82.50 291 LEU A CA 1
ATOM 2156 C C . LEU A 1 291 ? 6.183 -2.808 -23.660 1.00 82.50 291 LEU A C 1
ATOM 2158 O O . LEU A 1 291 ? 6.230 -3.467 -22.619 1.00 82.50 291 LEU A O 1
ATOM 2162 N N . GLY A 1 292 ? 6.352 -3.356 -24.864 1.00 85.12 292 GLY A N 1
ATOM 2163 C CA . GLY A 1 292 ? 6.611 -4.773 -25.077 1.00 85.12 292 GLY A CA 1
ATOM 2164 C C . GLY A 1 292 ? 7.933 -5.225 -24.488 1.00 85.12 292 GLY A C 1
ATOM 2165 O O . GLY A 1 292 ? 7.993 -6.341 -23.979 1.00 85.12 292 GLY A O 1
ATOM 2166 N N . TYR A 1 293 ? 8.955 -4.368 -24.467 1.00 85.44 293 TYR A N 1
ATOM 2167 C CA . TYR A 1 293 ? 10.224 -4.666 -23.812 1.00 85.44 293 TYR A CA 1
ATOM 2168 C C . TYR A 1 293 ? 10.023 -5.002 -22.329 1.00 85.44 293 TYR A C 1
ATOM 2170 O O . TYR A 1 293 ? 10.354 -6.106 -21.899 1.00 85.44 293 TYR A O 1
ATOM 2178 N N . GLN A 1 294 ? 9.382 -4.110 -21.568 1.00 83.25 294 GLN A N 1
ATOM 2179 C CA . GLN A 1 294 ? 9.169 -4.306 -20.131 1.00 83.25 294 GLN A CA 1
ATOM 2180 C C . GLN A 1 294 ? 8.320 -5.553 -19.831 1.00 83.25 294 GLN A C 1
ATOM 2182 O O . GLN A 1 294 ? 8.689 -6.370 -18.987 1.00 83.25 294 GLN A O 1
ATOM 2187 N N . VAL A 1 295 ? 7.210 -5.745 -20.554 1.00 85.88 295 VAL A N 1
ATOM 2188 C CA . VAL A 1 295 ? 6.325 -6.907 -20.351 1.00 85.88 295 VAL A CA 1
ATOM 2189 C C . VAL A 1 295 ? 7.023 -8.215 -20.731 1.00 85.88 295 VAL A C 1
ATOM 2191 O O . VAL A 1 295 ? 6.951 -9.196 -19.988 1.00 85.88 295 VAL A O 1
ATOM 2194 N N . THR A 1 296 ? 7.737 -8.238 -21.858 1.00 87.81 296 THR A N 1
ATOM 2195 C CA . THR A 1 296 ? 8.425 -9.442 -22.343 1.00 87.81 296 THR A CA 1
ATOM 2196 C C . THR A 1 296 ? 9.547 -9.856 -21.400 1.00 87.81 296 THR A C 1
ATOM 2198 O O . THR A 1 296 ? 9.667 -11.040 -21.094 1.00 87.81 296 THR A O 1
ATOM 2201 N N . HIS A 1 297 ? 10.349 -8.907 -20.915 1.00 88.00 297 HIS A N 1
ATOM 2202 C CA . HIS A 1 297 ? 11.428 -9.190 -19.970 1.00 88.00 297 HIS A CA 1
ATOM 2203 C C . HIS A 1 297 ? 10.894 -9.644 -18.603 1.00 88.00 297 HIS A C 1
ATOM 2205 O O . HIS A 1 297 ? 11.404 -10.614 -18.045 1.00 88.00 297 HIS A O 1
ATOM 2211 N N . GLY A 1 298 ? 9.784 -9.070 -18.122 1.00 88.44 298 GLY A N 1
ATOM 2212 C CA . GLY A 1 298 ? 9.105 -9.557 -16.916 1.00 88.44 298 GLY A CA 1
ATOM 2213 C C . GLY A 1 298 ? 8.626 -11.012 -17.039 1.00 88.44 298 GLY A C 1
ATOM 2214 O O . GLY A 1 298 ? 8.887 -11.833 -16.158 1.00 88.44 298 GLY A O 1
ATOM 2215 N N . LEU A 1 299 ? 7.982 -11.364 -18.159 1.00 90.88 299 LEU A N 1
ATOM 2216 C CA . LEU A 1 299 ? 7.532 -12.739 -18.418 1.00 90.88 299 LEU A CA 1
ATOM 2217 C C . LEU A 1 299 ? 8.699 -13.711 -18.646 1.00 90.88 299 LEU A C 1
ATOM 2219 O O . LEU A 1 299 ? 8.629 -14.863 -18.215 1.00 90.88 299 LEU A O 1
ATOM 2223 N N . ARG A 1 300 ? 9.781 -13.261 -19.292 1.00 90.12 300 ARG A N 1
ATOM 2224 C CA . ARG A 1 300 ? 11.005 -14.058 -19.453 1.00 90.12 300 ARG A CA 1
ATOM 2225 C C . ARG A 1 300 ? 11.639 -14.378 -18.107 1.00 90.12 300 ARG A C 1
ATOM 2227 O O . ARG A 1 300 ? 11.932 -15.548 -17.902 1.00 90.12 300 ARG A O 1
ATOM 2234 N N . ALA A 1 301 ? 11.755 -13.410 -17.195 1.00 89.56 301 ALA A N 1
ATOM 2235 C CA . ALA A 1 301 ? 12.259 -13.639 -15.835 1.00 89.56 301 ALA A CA 1
ATOM 2236 C C . ALA A 1 301 ? 11.465 -14.740 -15.110 1.00 89.56 301 ALA A C 1
ATOM 2238 O O . ALA A 1 301 ? 12.036 -15.679 -14.555 1.00 89.56 301 ALA A O 1
ATOM 2239 N N . LEU A 1 302 ? 10.129 -14.669 -15.174 1.00 91.50 302 LEU A N 1
ATOM 2240 C CA . LEU A 1 302 ? 9.264 -15.709 -14.607 1.00 91.50 302 LEU A CA 1
ATOM 2241 C C . LEU A 1 302 ? 9.487 -17.078 -15.272 1.00 91.50 302 LEU A C 1
ATOM 2243 O O . LEU A 1 302 ? 9.464 -18.103 -14.594 1.00 91.50 302 LEU A O 1
ATOM 2247 N N . GLY A 1 303 ? 9.696 -17.103 -16.590 1.00 91.81 303 GLY A N 1
ATOM 2248 C CA . GLY A 1 303 ? 9.913 -18.332 -17.354 1.00 91.81 303 GLY A CA 1
ATOM 2249 C C . GLY A 1 303 ? 11.279 -18.982 -17.116 1.00 91.81 303 GLY A C 1
ATOM 2250 O O . GLY A 1 303 ? 11.362 -20.203 -16.985 1.00 91.81 303 GLY A O 1
ATOM 2251 N N . THR A 1 304 ? 12.353 -18.192 -17.038 1.00 92.50 304 THR A N 1
ATOM 2252 C CA . THR A 1 304 ? 13.731 -18.688 -16.877 1.00 92.50 304 THR A CA 1
ATOM 2253 C C . THR A 1 304 ? 14.002 -19.237 -15.481 1.00 92.50 304 THR A C 1
ATOM 2255 O O . THR A 1 304 ? 14.823 -20.143 -15.343 1.00 92.50 304 THR A O 1
ATOM 2258 N N . GLY A 1 305 ? 13.288 -18.756 -14.461 1.00 90.94 305 GLY A N 1
ATOM 2259 C CA . GLY A 1 305 ? 13.423 -19.252 -13.091 1.00 90.94 305 GLY A CA 1
ATOM 2260 C C . GLY A 1 305 ? 12.991 -20.706 -12.880 1.00 90.94 305 GLY A C 1
ATOM 2261 O O . GLY A 1 305 ? 13.416 -21.343 -11.916 1.00 90.94 305 GLY A O 1
ATOM 2262 N N . GLY A 1 306 ? 12.168 -21.279 -13.764 1.00 92.69 306 GLY A N 1
ATOM 2263 C CA . GLY A 1 306 ? 11.681 -22.652 -13.612 1.00 92.69 306 GLY A CA 1
ATOM 2264 C C . GLY A 1 306 ? 11.029 -22.904 -12.240 1.00 92.69 306 GLY A C 1
ATOM 2265 O O . GLY A 1 306 ? 10.364 -22.038 -11.673 1.00 92.69 306 GLY A O 1
ATOM 2266 N N . VAL A 1 307 ? 11.202 -24.104 -11.675 1.00 94.12 307 VAL A N 1
ATOM 2267 C CA . VAL A 1 307 ? 10.578 -24.456 -10.382 1.00 94.12 307 VAL A CA 1
ATOM 2268 C C . VAL A 1 307 ? 11.342 -23.880 -9.184 1.00 94.12 307 VAL A C 1
ATOM 2270 O O . VAL A 1 307 ? 10.717 -23.357 -8.262 1.00 94.12 307 VAL A O 1
ATOM 2273 N N . SER A 1 308 ? 12.675 -23.963 -9.200 1.00 92.75 308 SER A N 1
ATOM 2274 C CA . SER A 1 308 ? 13.533 -23.694 -8.031 1.00 92.75 308 SER A CA 1
ATOM 2275 C C . SER A 1 308 ? 14.357 -22.407 -8.126 1.00 92.75 308 SER A 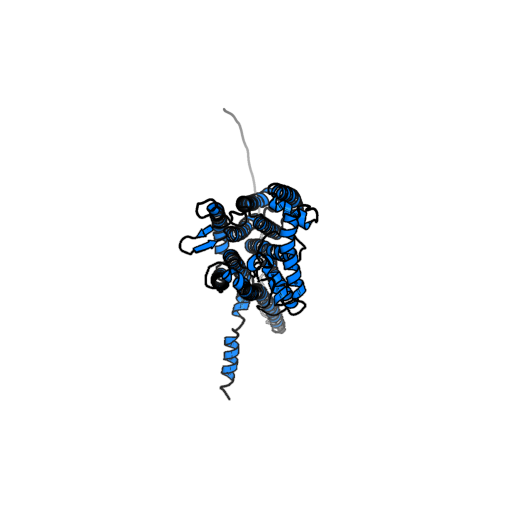C 1
ATOM 2277 O O . SER A 1 308 ? 15.059 -22.074 -7.174 1.00 92.75 308 SER A O 1
ATOM 2279 N N . GLY A 1 309 ? 14.283 -21.698 -9.250 1.00 94.31 309 GLY A N 1
ATOM 2280 C CA . GLY A 1 309 ? 15.054 -20.489 -9.506 1.00 94.31 309 GLY A CA 1
ATOM 2281 C C . GLY A 1 309 ? 16.433 -20.772 -10.086 1.00 94.31 309 GLY A C 1
ATOM 2282 O O . GLY A 1 309 ? 16.942 -21.895 -10.034 1.00 94.31 309 GLY A O 1
ATOM 2283 N N . VAL A 1 310 ? 17.051 -19.723 -10.621 1.00 92.75 310 VAL A N 1
ATOM 2284 C CA . VAL A 1 310 ? 18.447 -19.750 -11.087 1.00 92.75 310 VAL A CA 1
ATOM 2285 C C . VAL A 1 310 ? 19.457 -19.499 -9.959 1.00 92.75 310 VAL A C 1
ATOM 2287 O O . VAL A 1 310 ? 20.661 -19.640 -10.168 1.00 92.75 310 VAL A O 1
ATOM 2290 N N . GLY A 1 311 ? 18.976 -19.157 -8.759 1.00 89.81 311 GLY A N 1
ATOM 2291 C CA . GLY A 1 311 ? 19.780 -18.834 -7.585 1.00 89.81 311 GLY A CA 1
ATOM 2292 C C . GLY A 1 311 ? 19.743 -17.345 -7.234 1.00 89.81 311 GLY A C 1
ATOM 2293 O O . GLY A 1 311 ? 19.668 -16.474 -8.104 1.00 89.81 311 GLY A O 1
ATOM 2294 N N . LEU A 1 312 ? 19.822 -17.051 -5.932 1.00 86.81 312 LEU A N 1
ATOM 2295 C CA . LEU A 1 312 ? 19.889 -15.682 -5.418 1.00 86.81 312 LEU A CA 1
ATOM 2296 C C . LEU A 1 312 ? 21.085 -14.942 -6.007 1.00 86.81 312 LEU A C 1
ATOM 2298 O O . LEU A 1 312 ? 22.210 -15.443 -6.002 1.00 86.81 312 LEU A O 1
ATOM 2302 N N . GLY A 1 313 ? 20.845 -13.728 -6.484 1.00 82.31 313 GLY A N 1
ATOM 2303 C CA . GLY A 1 313 ? 21.886 -12.913 -7.086 1.00 82.31 313 GLY A CA 1
ATOM 2304 C C . GLY A 1 313 ? 22.173 -13.225 -8.559 1.00 82.31 313 GLY A C 1
ATOM 2305 O O . GLY A 1 313 ? 22.877 -12.434 -9.188 1.00 82.31 313 GLY A O 1
ATOM 2306 N N . ALA A 1 314 ? 21.632 -14.310 -9.121 1.00 81.62 314 ALA A N 1
ATOM 2307 C CA . ALA A 1 314 ? 21.956 -14.783 -10.468 1.00 81.62 314 ALA A CA 1
ATOM 2308 C C . ALA A 1 314 ? 20.936 -14.374 -11.549 1.00 81.62 314 ALA A C 1
ATOM 2310 O O . ALA A 1 314 ? 21.079 -14.799 -12.697 1.00 81.62 314 ALA A O 1
ATOM 2311 N N . SER A 1 315 ? 19.933 -13.547 -11.215 1.00 79.62 315 SER A N 1
ATOM 2312 C CA . SER A 1 315 ? 19.003 -13.002 -12.215 1.00 79.62 315 SER A CA 1
ATOM 2313 C C . SER A 1 315 ? 19.770 -12.251 -13.304 1.00 79.62 315 SER A C 1
ATOM 2315 O O . SER A 1 315 ? 20.669 -11.444 -13.026 1.00 79.62 315 SER A O 1
ATOM 2317 N N . ARG A 1 316 ? 19.414 -12.535 -14.558 1.00 78.25 316 ARG A N 1
ATOM 2318 C CA . ARG A 1 316 ? 19.965 -11.846 -15.727 1.00 78.25 316 ARG A CA 1
ATOM 2319 C C . ARG A 1 316 ? 19.165 -10.585 -16.028 1.00 78.25 316 ARG A C 1
ATOM 2321 O O . ARG A 1 316 ? 19.752 -9.602 -16.467 1.00 78.25 316 ARG A O 1
ATOM 2328 N N . GLU A 1 317 ? 17.869 -10.579 -15.723 1.00 77.62 317 GLU A N 1
ATOM 2329 C CA . GLU A 1 317 ? 16.968 -9.464 -16.032 1.00 77.62 317 GLU A CA 1
ATOM 2330 C C . GLU A 1 317 ? 17.269 -8.184 -15.234 1.00 77.62 317 GLU A C 1
ATOM 2332 O O . GLU A 1 317 ? 17.053 -7.075 -15.725 1.00 77.62 317 GLU A O 1
ATOM 2337 N N . LYS A 1 318 ? 17.884 -8.305 -14.050 1.00 65.75 318 LYS A N 1
ATOM 2338 C CA . LYS A 1 318 ? 18.341 -7.149 -13.259 1.00 65.75 318 LYS A CA 1
ATOM 2339 C C . LYS A 1 318 ? 19.530 -6.378 -13.853 1.00 65.75 318 LYS A C 1
ATOM 2341 O O . LYS A 1 318 ? 19.869 -5.315 -13.346 1.00 65.75 318 LYS A O 1
ATOM 2346 N N . TRP A 1 319 ? 20.167 -6.864 -14.924 1.00 60.53 319 TRP A N 1
ATOM 2347 C CA . TRP A 1 319 ? 21.266 -6.161 -15.610 1.00 60.53 319 TRP A CA 1
ATOM 2348 C C . TRP A 1 319 ? 20.768 -5.083 -16.582 1.00 60.53 319 TRP A C 1
ATOM 2350 O O . TRP A 1 319 ? 21.180 -5.048 -17.738 1.00 60.53 319 TRP A O 1
ATOM 2360 N N . ALA A 1 320 ? 19.861 -4.221 -16.113 1.00 62.03 320 ALA A N 1
ATOM 2361 C CA . ALA A 1 320 ? 19.185 -3.181 -16.895 1.00 62.03 320 ALA A CA 1
ATOM 2362 C C . ALA A 1 320 ? 18.318 -3.693 -18.071 1.00 62.03 320 ALA A C 1
ATOM 2364 O O . ALA A 1 320 ? 17.895 -2.909 -18.922 1.00 62.03 320 ALA A O 1
ATOM 2365 N N . TYR A 1 321 ? 18.008 -4.995 -18.116 1.00 60.59 321 TYR A N 1
ATOM 2366 C CA . TYR A 1 321 ? 17.089 -5.557 -19.111 1.00 60.59 321 TYR A CA 1
ATOM 2367 C C . TYR A 1 321 ? 15.620 -5.383 -18.717 1.00 60.59 321 TYR A C 1
ATOM 2369 O O . TYR A 1 321 ? 14.766 -5.264 -19.591 1.00 60.59 321 TYR A O 1
ATOM 2377 N N . LEU A 1 322 ? 15.326 -5.284 -17.419 1.00 66.56 322 LEU A N 1
ATOM 2378 C CA . LEU A 1 322 ? 13.987 -5.013 -16.909 1.00 66.56 322 LEU A CA 1
ATOM 2379 C C . LEU A 1 322 ? 13.928 -3.625 -16.248 1.00 66.56 322 LEU A C 1
ATOM 2381 O O . LEU A 1 322 ? 14.440 -3.452 -15.142 1.00 66.56 322 LEU A O 1
ATOM 2385 N N . PRO A 1 323 ? 13.311 -2.621 -16.901 1.00 64.50 323 PRO A N 1
ATOM 2386 C CA . PRO A 1 323 ? 13.107 -1.309 -16.298 1.00 64.50 323 PRO A CA 1
ATOM 2387 C C . PRO A 1 323 ? 12.265 -1.413 -15.025 1.00 64.50 323 PRO A C 1
ATOM 2389 O O . PRO A 1 323 ? 11.279 -2.156 -15.003 1.00 64.50 323 PRO A O 1
ATOM 2392 N N . GLU A 1 324 ? 12.618 -0.637 -13.995 1.00 68.44 324 GLU A N 1
ATOM 2393 C CA . GLU A 1 324 ? 11.875 -0.586 -12.724 1.00 68.44 324 GLU A CA 1
ATOM 2394 C C . GLU A 1 324 ? 11.755 -1.976 -12.052 1.00 68.44 324 GLU A C 1
ATOM 2396 O O . GLU A 1 324 ? 10.743 -2.323 -11.433 1.00 68.44 324 GLU A O 1
ATOM 2401 N N . ALA A 1 325 ? 12.798 -2.809 -12.193 1.00 65.81 325 ALA A N 1
ATOM 2402 C CA . ALA A 1 325 ? 12.844 -4.165 -11.644 1.00 65.81 325 ALA A CA 1
ATOM 2403 C C . ALA A 1 325 ? 12.748 -4.192 -10.113 1.00 65.81 325 ALA A C 1
ATOM 2405 O O . ALA A 1 325 ? 12.143 -5.099 -9.548 1.00 65.81 325 ALA A O 1
ATOM 2406 N N . GLU A 1 326 ? 13.326 -3.205 -9.429 1.00 67.94 326 GLU A N 1
ATOM 2407 C CA . GLU A 1 326 ? 13.323 -3.139 -7.966 1.00 67.94 326 GLU A CA 1
ATOM 2408 C C . GLU A 1 326 ? 12.007 -2.604 -7.375 1.00 67.94 326 GLU A C 1
ATOM 2410 O O . GLU A 1 326 ? 11.649 -2.945 -6.244 1.00 67.94 326 GLU A O 1
ATOM 2415 N N . THR A 1 327 ? 11.255 -1.813 -8.142 1.00 80.75 327 THR A N 1
ATOM 2416 C CA . THR A 1 327 ? 10.011 -1.145 -7.735 1.00 80.75 327 THR A CA 1
ATOM 2417 C C . THR A 1 327 ? 8.782 -1.929 -8.203 1.00 80.75 327 THR A C 1
ATOM 2419 O O . THR A 1 327 ? 8.088 -2.544 -7.390 1.00 80.75 327 THR A O 1
ATOM 2422 N N . ASP A 1 328 ? 8.520 -1.970 -9.505 1.00 81.56 328 ASP A N 1
ATOM 2423 C CA . ASP A 1 328 ? 7.253 -2.459 -10.062 1.00 81.56 328 ASP A CA 1
ATOM 2424 C C . ASP A 1 328 ? 7.297 -3.939 -10.463 1.00 81.56 328 ASP A C 1
ATOM 2426 O O . ASP A 1 328 ? 6.269 -4.618 -10.405 1.00 81.56 328 ASP A O 1
ATOM 2430 N N . TYR A 1 329 ? 8.480 -4.459 -10.805 1.00 87.62 329 TYR A N 1
ATOM 2431 C CA . TYR A 1 329 ? 8.671 -5.825 -11.313 1.00 87.62 329 TYR A CA 1
ATOM 2432 C C . TYR A 1 329 ? 9.463 -6.752 -10.375 1.00 87.62 329 TYR A C 1
ATOM 2434 O O . TYR A 1 329 ? 9.919 -7.819 -10.792 1.00 87.62 329 TYR A O 1
ATOM 2442 N N . ILE A 1 330 ? 9.561 -6.423 -9.081 1.00 90.44 330 ILE A N 1
ATOM 2443 C CA . ILE A 1 330 ? 10.354 -7.216 -8.122 1.00 90.44 330 ILE A CA 1
ATOM 2444 C C . ILE A 1 330 ? 9.903 -8.680 -8.049 1.00 90.44 330 ILE A C 1
ATOM 2446 O O . ILE A 1 330 ? 10.718 -9.579 -7.859 1.00 90.44 330 ILE A O 1
ATOM 2450 N N . LEU A 1 331 ? 8.608 -8.949 -8.247 1.00 93.38 331 LEU A N 1
ATOM 2451 C CA . LEU A 1 331 ? 8.076 -10.310 -8.258 1.00 93.38 331 LEU A CA 1
ATOM 2452 C C . LEU A 1 331 ? 8.603 -11.134 -9.443 1.00 93.38 331 LEU A C 1
ATOM 2454 O O . LEU A 1 331 ? 8.787 -12.339 -9.293 1.00 93.38 331 LEU A O 1
ATOM 2458 N N . ALA A 1 332 ? 8.881 -10.503 -10.589 1.00 92.69 332 ALA A N 1
ATOM 2459 C CA . ALA A 1 332 ? 9.506 -11.174 -11.727 1.00 92.69 332 ALA A CA 1
ATOM 2460 C C . ALA A 1 332 ? 10.937 -11.602 -11.378 1.00 92.69 332 ALA A C 1
ATOM 2462 O O . ALA A 1 332 ? 11.298 -12.754 -11.603 1.00 92.69 332 ALA A O 1
ATOM 2463 N N . ILE A 1 333 ? 11.705 -10.722 -10.725 1.00 91.44 333 ILE A N 1
ATOM 2464 C CA . ILE A 1 333 ? 13.058 -11.036 -10.235 1.00 91.44 333 ILE A CA 1
ATOM 2465 C C . ILE A 1 333 ? 13.020 -12.147 -9.178 1.00 91.44 333 ILE A C 1
ATOM 2467 O O . ILE A 1 333 ? 13.842 -13.059 -9.211 1.00 91.44 333 ILE A O 1
ATOM 2471 N N . ILE A 1 334 ? 12.036 -12.130 -8.272 1.00 93.50 334 ILE A N 1
ATOM 2472 C CA . ILE A 1 334 ? 11.797 -13.235 -7.328 1.00 93.50 334 ILE A CA 1
ATOM 2473 C C . ILE A 1 334 ? 11.525 -14.540 -8.079 1.00 93.50 334 ILE A C 1
ATOM 2475 O O . ILE A 1 334 ? 12.065 -15.579 -7.704 1.00 93.50 334 ILE A O 1
ATOM 2479 N N . GLY A 1 335 ? 10.705 -14.497 -9.129 1.00 94.31 335 GLY A N 1
ATOM 2480 C CA . GLY A 1 335 ? 10.420 -15.657 -9.967 1.00 94.31 335 GLY A CA 1
ATOM 2481 C C . GLY A 1 335 ? 11.639 -16.181 -10.702 1.00 94.31 335 GLY A C 1
ATOM 2482 O O . GLY A 1 335 ? 11.796 -17.391 -10.778 1.00 94.31 335 GLY A O 1
ATOM 2483 N N . GLU A 1 336 ? 12.538 -15.314 -11.155 1.00 94.50 336 GLU A N 1
ATOM 2484 C CA . GLU A 1 336 ? 13.787 -15.741 -11.780 1.00 94.50 336 GLU A CA 1
ATOM 2485 C C . GLU A 1 336 ? 14.752 -16.355 -10.752 1.00 94.50 336 GLU A C 1
ATOM 2487 O O . GLU A 1 336 ? 15.206 -17.487 -10.920 1.00 94.50 336 GLU A O 1
ATOM 2492 N N . GLU A 1 337 ? 15.048 -15.646 -9.655 1.00 94.19 337 GLU A N 1
ATOM 2493 C CA . GLU A 1 337 ? 16.077 -16.056 -8.685 1.00 94.19 337 GLU A CA 1
ATOM 2494 C C . GLU A 1 337 ? 15.639 -17.231 -7.799 1.00 94.19 337 GLU A C 1
ATOM 2496 O O . GLU A 1 337 ? 16.453 -18.108 -7.503 1.00 94.19 337 GLU A O 1
ATOM 2501 N N . LEU A 1 338 ? 14.367 -17.268 -7.383 1.00 94.19 338 LEU A N 1
ATOM 2502 C CA . LEU A 1 338 ? 13.811 -18.268 -6.456 1.00 94.19 338 LEU A CA 1
ATOM 2503 C C . LEU A 1 338 ? 12.797 -19.222 -7.111 1.00 94.19 338 LEU A C 1
ATOM 2505 O O . LEU A 1 338 ? 12.300 -20.143 -6.454 1.00 94.19 338 LEU A O 1
ATOM 2509 N N . GLY A 1 339 ? 12.469 -19.010 -8.385 1.00 95.38 339 GLY A N 1
ATOM 2510 C CA . GLY A 1 339 ? 11.577 -19.879 -9.145 1.00 95.38 339 GLY A CA 1
ATOM 2511 C C . GLY A 1 339 ? 10.104 -19.735 -8.780 1.00 95.38 339 GLY A C 1
ATOM 2512 O O . GLY A 1 339 ? 9.665 -18.864 -8.014 1.00 95.38 339 GLY A O 1
ATOM 2513 N N . LEU A 1 340 ? 9.322 -20.681 -9.295 1.00 95.50 340 LEU A N 1
ATOM 2514 C CA . LEU A 1 340 ? 7.920 -20.862 -8.932 1.00 95.50 340 LEU A CA 1
ATOM 2515 C C . LEU A 1 340 ? 7.730 -21.017 -7.415 1.00 95.50 340 LEU A C 1
ATOM 2517 O O . LEU A 1 340 ? 6.774 -20.490 -6.852 1.00 95.50 340 LEU A O 1
ATOM 2521 N N . LEU A 1 341 ? 8.636 -21.717 -6.727 1.00 95.56 341 LEU A N 1
ATOM 2522 C CA . LEU A 1 341 ? 8.527 -21.906 -5.279 1.00 95.56 341 LEU A CA 1
ATOM 2523 C C . LEU A 1 341 ? 8.635 -20.578 -4.519 1.00 95.56 341 LEU A C 1
ATOM 2525 O O . LEU A 1 341 ? 7.811 -20.314 -3.642 1.00 95.56 341 LEU A O 1
ATOM 2529 N N . GLY A 1 342 ? 9.596 -19.721 -4.874 1.00 94.88 342 GLY A N 1
ATOM 2530 C CA . GLY A 1 342 ? 9.746 -18.405 -4.250 1.00 94.88 342 GLY A CA 1
ATOM 2531 C C . GLY A 1 342 ? 8.534 -17.500 -4.464 1.00 94.88 342 GLY A C 1
ATOM 2532 O O . GLY A 1 342 ? 8.023 -16.905 -3.512 1.00 94.88 342 GLY A O 1
ATOM 2533 N N . THR A 1 343 ? 8.020 -17.445 -5.694 1.00 95.50 343 THR A N 1
ATOM 2534 C CA . THR A 1 343 ? 6.820 -16.648 -6.010 1.00 95.50 343 THR A CA 1
ATOM 2535 C C . THR A 1 343 ? 5.579 -17.166 -5.284 1.00 95.50 343 THR A C 1
ATOM 2537 O O . THR A 1 343 ? 4.842 -16.371 -4.696 1.00 95.50 343 THR A O 1
ATOM 2540 N N . LEU A 1 344 ? 5.377 -18.487 -5.220 1.00 96.31 344 LEU A N 1
ATOM 2541 C CA . LEU A 1 344 ? 4.282 -19.087 -4.451 1.00 96.31 344 LEU A CA 1
ATOM 2542 C C . LEU A 1 344 ? 4.388 -18.782 -2.955 1.00 96.31 344 LEU A C 1
ATOM 2544 O O . LEU A 1 344 ? 3.369 -18.492 -2.332 1.00 96.31 344 LEU A O 1
ATOM 2548 N N . VAL A 1 345 ? 5.591 -18.791 -2.374 1.00 97.31 345 VAL A N 1
ATOM 2549 C CA . VAL A 1 345 ? 5.790 -18.396 -0.970 1.00 97.31 345 VAL A CA 1
ATOM 2550 C C . VAL A 1 345 ? 5.325 -16.958 -0.738 1.00 97.31 345 VAL A C 1
ATOM 2552 O O . VAL A 1 345 ? 4.583 -16.715 0.214 1.00 97.31 345 VAL A O 1
ATOM 2555 N N . VAL A 1 346 ? 5.675 -16.014 -1.617 1.00 97.75 346 VAL A N 1
ATOM 2556 C CA . VAL A 1 346 ? 5.211 -14.616 -1.511 1.00 97.75 346 VAL A CA 1
ATOM 2557 C C . VAL A 1 346 ? 3.682 -14.533 -1.575 1.00 97.75 346 VAL A C 1
ATOM 2559 O O . VAL A 1 346 ? 3.065 -13.896 -0.718 1.00 97.75 346 VAL A O 1
ATOM 2562 N N . ILE A 1 347 ? 3.052 -15.230 -2.527 1.00 97.38 347 ILE A N 1
ATOM 2563 C CA . ILE A 1 347 ? 1.585 -15.267 -2.661 1.00 97.38 347 ILE A CA 1
ATOM 2564 C C . ILE A 1 347 ? 0.931 -15.866 -1.407 1.00 97.38 347 ILE A C 1
ATOM 2566 O O . ILE A 1 347 ? -0.037 -15.310 -0.882 1.00 97.38 347 ILE A O 1
ATOM 2570 N N . LEU A 1 348 ? 1.473 -16.966 -0.880 1.00 98.12 348 LEU A N 1
ATOM 2571 C CA . LEU A 1 348 ? 0.975 -17.613 0.335 1.00 98.12 348 LEU A CA 1
ATOM 2572 C C . LEU A 1 348 ? 1.132 -16.721 1.572 1.00 98.12 348 LEU A C 1
ATOM 2574 O O . LEU A 1 348 ? 0.252 -16.721 2.434 1.00 98.12 348 LEU A O 1
ATOM 2578 N N . LEU A 1 349 ? 2.200 -15.926 1.663 1.00 98.50 349 LEU A N 1
ATOM 2579 C CA . LEU A 1 349 ? 2.377 -14.956 2.744 1.00 98.50 349 LEU A CA 1
ATOM 2580 C C . LEU A 1 349 ? 1.348 -13.822 2.664 1.00 98.50 349 LEU A C 1
ATOM 2582 O O . LEU A 1 349 ? 0.778 -13.454 3.694 1.00 98.50 349 LEU A O 1
ATOM 2586 N N . PHE A 1 350 ? 1.035 -13.315 1.467 1.00 98.44 350 PHE A N 1
ATOM 2587 C CA . PHE A 1 350 ? -0.077 -12.374 1.287 1.00 98.44 350 PHE A CA 1
ATOM 2588 C C . PHE A 1 350 ? -1.435 -13.008 1.613 1.00 98.44 350 PHE A C 1
ATOM 2590 O O . PHE A 1 350 ? -2.274 -12.359 2.240 1.00 98.44 350 PHE A O 1
ATOM 2597 N N . ALA A 1 351 ? -1.649 -14.280 1.269 1.00 98.31 351 ALA A N 1
ATOM 2598 C CA . ALA A 1 351 ? -2.859 -15.009 1.648 1.00 98.31 351 ALA A CA 1
ATOM 2599 C C . ALA A 1 351 ? -2.968 -15.179 3.176 1.00 98.31 351 ALA A C 1
ATOM 2601 O O . ALA A 1 351 ? -4.029 -14.941 3.753 1.00 98.31 351 ALA A O 1
ATOM 2602 N N . ALA A 1 352 ? -1.870 -15.515 3.859 1.00 98.25 352 ALA A N 1
ATOM 2603 C CA . ALA A 1 352 ? -1.817 -15.592 5.319 1.00 98.25 352 ALA A CA 1
ATOM 2604 C C . ALA A 1 352 ? -2.085 -14.227 5.976 1.00 98.25 352 ALA A C 1
ATOM 2606 O O . ALA A 1 352 ? -2.861 -14.147 6.937 1.00 98.25 352 ALA A O 1
ATOM 2607 N N . LEU A 1 353 ? -1.512 -13.153 5.420 1.00 98.50 353 LEU A N 1
ATOM 2608 C CA . LEU A 1 353 ? -1.788 -11.779 5.838 1.00 98.50 353 LEU A CA 1
ATOM 2609 C C . LEU A 1 353 ? -3.279 -11.455 5.684 1.00 98.50 353 LEU A C 1
ATOM 2611 O O . LEU A 1 353 ? -3.901 -10.972 6.630 1.00 98.50 353 LEU A O 1
ATOM 2615 N N . ALA A 1 354 ? -3.871 -11.784 4.533 1.00 98.44 354 ALA A N 1
ATOM 2616 C CA . ALA A 1 354 ? -5.291 -11.583 4.270 1.00 98.44 354 ALA A CA 1
ATOM 2617 C C . ALA A 1 354 ? -6.162 -12.309 5.301 1.00 98.44 354 ALA A C 1
ATOM 2619 O O . ALA A 1 354 ? -7.043 -11.692 5.902 1.00 98.44 354 ALA A O 1
ATOM 2620 N N . VAL A 1 355 ? -5.879 -13.586 5.576 1.00 98.06 355 VAL A N 1
ATOM 2621 C CA . VAL A 1 355 ? -6.585 -14.355 6.613 1.00 98.06 355 VAL A CA 1
ATOM 2622 C C . VAL A 1 355 ? -6.480 -13.658 7.971 1.00 98.06 355 VAL A C 1
ATOM 2624 O O . VAL A 1 355 ? -7.493 -13.513 8.654 1.00 98.06 355 VAL A O 1
ATOM 2627 N N . GLY A 1 356 ? -5.293 -13.185 8.358 1.00 97.31 356 GLY A N 1
ATOM 2628 C CA . GLY A 1 356 ? -5.095 -12.426 9.594 1.00 97.31 356 GLY A CA 1
ATOM 2629 C C . GLY A 1 356 ? -5.960 -11.160 9.663 1.00 97.31 356 GLY A C 1
ATOM 2630 O O . GLY A 1 356 ? -6.702 -10.973 10.629 1.00 97.31 356 GLY A O 1
ATOM 2631 N N . LEU A 1 357 ? -5.933 -10.334 8.614 1.00 98.19 357 LEU A N 1
ATOM 2632 C CA . LEU A 1 357 ? -6.710 -9.092 8.519 1.00 98.19 357 LEU A CA 1
ATOM 2633 C C . LEU A 1 357 ? -8.226 -9.355 8.563 1.00 98.19 357 LEU A C 1
ATOM 2635 O O . LEU A 1 357 ? -8.948 -8.718 9.334 1.00 98.19 357 LEU A O 1
ATOM 2639 N N . PHE A 1 358 ? -8.717 -10.343 7.810 1.00 97.44 358 PHE A N 1
ATOM 2640 C CA . PHE A 1 358 ? -10.134 -10.728 7.821 1.00 97.44 358 PHE A CA 1
ATOM 2641 C C . PHE A 1 358 ? -10.588 -11.272 9.176 1.00 97.44 358 PHE A C 1
ATOM 2643 O O . PHE A 1 358 ? -11.729 -11.033 9.584 1.00 97.44 358 PHE A O 1
ATOM 2650 N N . ARG A 1 359 ? -9.718 -11.982 9.904 1.00 95.62 359 ARG A N 1
ATOM 2651 C CA . ARG A 1 359 ? -10.030 -12.433 11.267 1.00 95.62 359 ARG A CA 1
ATOM 2652 C C . ARG A 1 359 ? -10.227 -11.254 12.217 1.00 95.62 359 ARG A C 1
ATOM 2654 O O . ARG A 1 359 ? -11.212 -11.279 12.954 1.00 95.62 359 ARG A O 1
ATOM 2661 N N . VAL A 1 360 ? -9.383 -10.221 12.145 1.00 95.75 360 VAL A N 1
ATOM 2662 C CA . VAL A 1 360 ? -9.560 -8.987 12.937 1.00 95.75 360 VAL A CA 1
ATOM 2663 C C . VAL A 1 360 ? -10.905 -8.335 12.613 1.00 95.75 360 VAL A C 1
ATOM 2665 O O . VAL A 1 360 ? -11.688 -8.058 13.522 1.00 95.75 360 VAL A O 1
ATOM 2668 N N . ILE A 1 361 ? -11.235 -8.180 11.326 1.00 96.38 361 ILE A N 1
ATOM 2669 C CA . ILE A 1 361 ? -12.511 -7.592 10.881 1.00 96.38 361 ILE A CA 1
ATOM 2670 C C . ILE A 1 361 ? -13.714 -8.373 11.434 1.00 96.38 361 ILE A C 1
ATOM 2672 O O . ILE A 1 361 ? -14.659 -7.776 11.942 1.00 96.38 361 ILE A O 1
ATOM 2676 N N . ARG A 1 362 ? -13.694 -9.709 11.372 1.00 94.12 362 ARG A N 1
ATOM 2677 C CA . ARG A 1 362 ? -14.840 -10.537 11.789 1.00 94.12 362 ARG A CA 1
ATOM 2678 C C . ARG A 1 362 ? -14.991 -10.690 13.302 1.00 94.12 362 ARG A C 1
ATOM 2680 O O . ARG A 1 362 ? -16.102 -10.949 13.759 1.00 94.12 362 ARG A O 1
ATOM 2687 N N . ARG A 1 363 ? -13.901 -10.611 14.073 1.00 90.81 363 ARG A N 1
ATOM 2688 C CA . ARG A 1 363 ? -13.911 -10.912 15.520 1.00 90.81 363 ARG A CA 1
ATOM 2689 C C . ARG A 1 363 ? -13.937 -9.672 16.403 1.00 90.81 363 ARG A C 1
ATOM 2691 O O . ARG A 1 363 ? -14.416 -9.751 17.536 1.00 90.81 363 ARG A O 1
ATOM 2698 N N . HIS A 1 364 ? -13.426 -8.541 15.924 1.00 92.62 364 HIS A N 1
ATOM 2699 C CA . HIS A 1 364 ? -13.437 -7.313 16.707 1.00 92.62 364 HIS A CA 1
ATOM 2700 C C . HIS A 1 364 ? -14.873 -6.797 16.894 1.00 92.62 364 HIS A C 1
ATOM 2702 O O . HIS A 1 364 ? -15.709 -6.974 16.016 1.00 92.62 364 HIS A O 1
ATOM 2708 N N . ARG A 1 365 ? -15.183 -6.164 18.036 1.00 91.12 365 ARG A N 1
ATOM 2709 C CA . ARG A 1 365 ? -16.548 -5.676 18.353 1.00 91.12 365 ARG A CA 1
ATOM 2710 C C . ARG A 1 365 ? -16.759 -4.191 18.051 1.00 91.12 365 ARG A C 1
ATOM 2712 O O . ARG A 1 365 ? -17.894 -3.747 17.958 1.00 91.12 365 ARG A O 1
ATOM 2719 N N . ASP A 1 366 ? -15.675 -3.428 17.941 1.00 93.62 366 ASP A N 1
ATOM 2720 C CA . ASP A 1 366 ? -15.699 -1.999 17.608 1.00 93.62 366 ASP A CA 1
ATOM 2721 C C . ASP A 1 366 ? -15.774 -1.784 16.083 1.00 93.62 366 ASP A C 1
ATOM 2723 O O . ASP A 1 366 ? -14.811 -2.143 15.396 1.00 93.62 366 ASP A O 1
ATOM 2727 N N . PRO A 1 367 ? -16.841 -1.155 15.548 1.00 93.62 367 PRO A N 1
ATOM 2728 C CA . PRO A 1 367 ? -16.969 -0.867 14.118 1.00 93.62 367 PRO A CA 1
ATOM 2729 C C . PRO A 1 367 ? -15.837 0.002 13.561 1.00 93.62 367 PRO A C 1
ATOM 2731 O O . PRO A 1 367 ? -15.456 -0.165 12.407 1.00 93.62 367 PRO A O 1
ATOM 2734 N N . PHE A 1 368 ? -15.256 0.897 14.372 1.00 96.31 368 PHE A N 1
ATOM 2735 C CA . PHE A 1 368 ? -14.108 1.712 13.948 1.00 96.31 368 PHE A CA 1
ATOM 2736 C C . PHE A 1 368 ? -12.945 0.827 13.506 1.00 96.31 368 PHE A C 1
ATOM 2738 O O . PHE A 1 368 ? -12.388 1.014 12.427 1.00 96.31 368 PHE A O 1
ATOM 2745 N N . VAL A 1 369 ? -12.616 -0.164 14.337 1.00 97.19 369 VAL A N 1
ATOM 2746 C CA . VAL A 1 369 ? -11.536 -1.113 14.078 1.00 97.19 369 VAL A CA 1
ATOM 2747 C C . VAL A 1 369 ? -11.846 -1.972 12.863 1.00 97.19 369 VAL A C 1
ATOM 2749 O O . VAL A 1 369 ? -10.975 -2.142 12.013 1.00 97.19 369 VAL A O 1
ATOM 2752 N N . GLN A 1 370 ? -13.073 -2.488 12.755 1.00 97.38 370 GLN A N 1
ATOM 2753 C CA . GLN A 1 370 ? -13.480 -3.316 11.620 1.00 97.38 370 GLN A CA 1
ATOM 2754 C C . GLN A 1 370 ? -13.315 -2.551 10.301 1.00 97.38 370 GLN A C 1
ATOM 2756 O O . GLN A 1 370 ? -12.636 -3.027 9.395 1.00 97.38 370 GLN A O 1
ATOM 2761 N N . ILE A 1 371 ? -13.866 -1.339 10.219 1.00 97.50 371 ILE A N 1
ATOM 2762 C CA . ILE A 1 371 ? -13.877 -0.524 8.998 1.00 97.50 371 ILE A CA 1
ATOM 2763 C C . ILE A 1 371 ? -12.472 -0.022 8.648 1.00 97.50 371 ILE A C 1
ATOM 2765 O O . ILE A 1 371 ? -12.066 -0.120 7.491 1.00 97.50 371 ILE A O 1
ATOM 2769 N N . ALA A 1 372 ? -11.704 0.466 9.631 1.00 98.44 372 ALA A N 1
ATOM 2770 C CA . ALA A 1 372 ? -10.325 0.900 9.400 1.00 98.44 372 ALA A CA 1
ATOM 2771 C C . ALA A 1 372 ? -9.442 -0.267 8.925 1.00 98.44 372 ALA A C 1
ATOM 2773 O O . ALA A 1 372 ? -8.688 -0.115 7.965 1.00 98.44 372 ALA A O 1
ATOM 2774 N N . THR A 1 373 ? -9.582 -1.447 9.542 1.00 98.56 373 THR A N 1
ATOM 2775 C CA . THR A 1 373 ? -8.885 -2.666 9.097 1.00 98.56 373 THR A CA 1
ATOM 2776 C C . THR A 1 373 ? -9.342 -3.083 7.703 1.00 98.56 373 THR A C 1
ATOM 2778 O O . THR A 1 373 ? -8.509 -3.475 6.898 1.00 98.56 373 THR A O 1
ATOM 2781 N N . GLY A 1 374 ? -10.633 -2.950 7.383 1.00 98.44 374 GLY A N 1
ATOM 2782 C CA . GLY A 1 374 ? -11.180 -3.190 6.046 1.00 98.44 374 GLY A CA 1
ATOM 2783 C C . GLY A 1 374 ? -10.555 -2.304 4.971 1.00 98.44 374 GLY A C 1
ATOM 2784 O O . GLY A 1 374 ? -10.143 -2.808 3.929 1.00 98.44 374 GLY A O 1
ATOM 2785 N N . GLY A 1 375 ? -10.416 -1.004 5.247 1.00 98.44 375 GLY A N 1
ATOM 2786 C CA . GLY A 1 375 ? -9.726 -0.070 4.356 1.00 98.44 375 GLY A CA 1
ATOM 2787 C C . GLY A 1 375 ? -8.246 -0.416 4.175 1.00 98.44 375 GLY A C 1
ATOM 2788 O O . GLY A 1 375 ? -7.778 -0.531 3.045 1.00 98.44 375 GLY A O 1
ATOM 2789 N N . ILE A 1 376 ? -7.518 -0.654 5.274 1.00 98.69 376 ILE A N 1
ATOM 2790 C CA . ILE A 1 376 ? -6.096 -1.045 5.233 1.00 98.69 376 ILE A CA 1
ATOM 2791 C C . ILE A 1 376 ? -5.910 -2.374 4.485 1.00 98.69 376 ILE A C 1
ATOM 2793 O O . ILE A 1 376 ? -4.991 -2.503 3.681 1.00 98.69 376 ILE A O 1
ATOM 2797 N N . ALA A 1 377 ? -6.790 -3.352 4.705 1.00 98.62 377 ALA A N 1
ATOM 2798 C CA . ALA A 1 377 ? -6.741 -4.636 4.020 1.00 98.62 377 ALA A CA 1
ATOM 2799 C C . ALA A 1 377 ? -6.989 -4.487 2.519 1.00 98.62 377 ALA A C 1
ATOM 2801 O O . ALA A 1 377 ? -6.222 -5.022 1.726 1.00 98.62 377 ALA A O 1
ATOM 2802 N N . ALA A 1 378 ? -8.012 -3.730 2.120 1.00 98.44 378 ALA A N 1
ATOM 2803 C CA . ALA A 1 378 ? -8.292 -3.488 0.709 1.00 98.44 378 ALA A CA 1
ATOM 2804 C C . ALA A 1 378 ? -7.166 -2.711 0.019 1.00 98.44 378 ALA A C 1
ATOM 2806 O O . ALA A 1 378 ? -6.823 -3.030 -1.113 1.00 98.44 378 ALA A O 1
ATOM 2807 N N . TRP A 1 379 ? -6.542 -1.756 0.713 1.00 98.12 379 TRP A N 1
ATOM 2808 C CA . TRP A 1 379 ? -5.333 -1.098 0.229 1.00 98.12 379 TRP A CA 1
ATOM 2809 C C . TRP A 1 379 ? -4.206 -2.109 -0.004 1.00 98.12 379 TRP A C 1
ATOM 2811 O O . TRP A 1 379 ? -3.785 -2.282 -1.142 1.00 98.12 379 TRP A O 1
ATOM 2821 N N . ILE A 1 380 ? -3.725 -2.785 1.042 1.00 98.31 380 ILE A N 1
ATOM 2822 C CA . ILE A 1 380 ? -2.522 -3.625 0.954 1.00 98.31 380 ILE A CA 1
ATOM 2823 C C . ILE A 1 380 ? -2.750 -4.812 0.011 1.00 98.31 380 ILE A C 1
ATOM 2825 O O . ILE A 1 380 ? -1.931 -5.078 -0.865 1.00 98.31 380 ILE A O 1
ATOM 2829 N N . LEU A 1 381 ? -3.873 -5.519 0.160 1.00 98.31 381 LEU A N 1
ATOM 2830 C CA . LEU A 1 381 ? -4.168 -6.705 -0.644 1.00 98.31 381 LEU A CA 1
ATOM 2831 C C . LEU A 1 381 ? -4.562 -6.333 -2.073 1.00 98.31 381 LEU A C 1
ATOM 2833 O O . LEU A 1 381 ? -4.126 -6.993 -3.008 1.00 98.31 381 LEU A O 1
ATOM 2837 N N . GLY A 1 382 ? -5.352 -5.272 -2.256 1.00 96.81 382 GLY A N 1
ATOM 2838 C CA . GLY A 1 382 ? -5.727 -4.793 -3.586 1.00 96.81 382 GLY A CA 1
ATOM 2839 C C . GLY A 1 382 ? -4.513 -4.314 -4.373 1.00 96.81 382 GLY A C 1
ATOM 2840 O O . GLY A 1 382 ? -4.342 -4.692 -5.526 1.00 96.81 382 GLY A O 1
ATOM 2841 N N . GLN A 1 383 ? -3.619 -3.565 -3.724 1.00 95.94 383 GLN A N 1
ATOM 2842 C CA . GLN A 1 383 ? -2.355 -3.139 -4.315 1.00 95.94 383 GLN A CA 1
ATOM 2843 C C . GLN A 1 383 ? -1.466 -4.334 -4.693 1.00 95.94 383 GLN A C 1
ATOM 2845 O O . GLN A 1 383 ? -0.922 -4.360 -5.795 1.00 95.94 383 GLN A O 1
ATOM 2850 N N . ALA A 1 384 ? -1.367 -5.348 -3.827 1.00 96.62 384 ALA A N 1
ATOM 2851 C CA . ALA A 1 384 ? -0.619 -6.565 -4.133 1.00 96.62 384 ALA A CA 1
ATOM 2852 C C . ALA A 1 384 ? -1.211 -7.335 -5.325 1.00 96.62 384 ALA A C 1
ATOM 2854 O O . ALA A 1 384 ? -0.468 -7.740 -6.213 1.00 96.62 384 ALA A O 1
ATOM 2855 N N . LEU A 1 385 ? -2.538 -7.492 -5.384 1.00 96.25 385 LEU A N 1
ATOM 2856 C CA . LEU A 1 385 ? -3.220 -8.148 -6.504 1.00 96.25 385 LEU A CA 1
ATOM 2857 C C . LEU A 1 385 ? -3.019 -7.398 -7.823 1.00 96.25 385 LEU A C 1
ATOM 2859 O O . LEU A 1 385 ? -2.786 -8.038 -8.845 1.00 96.25 385 LEU A O 1
ATOM 2863 N N . ILE A 1 386 ? -3.081 -6.062 -7.798 1.00 94.44 386 ILE A N 1
ATOM 2864 C CA . ILE A 1 386 ? -2.810 -5.233 -8.978 1.00 94.44 386 ILE A CA 1
ATOM 2865 C C . ILE A 1 386 ? -1.374 -5.463 -9.452 1.00 94.44 386 ILE A C 1
ATOM 2867 O O . ILE A 1 386 ? -1.179 -5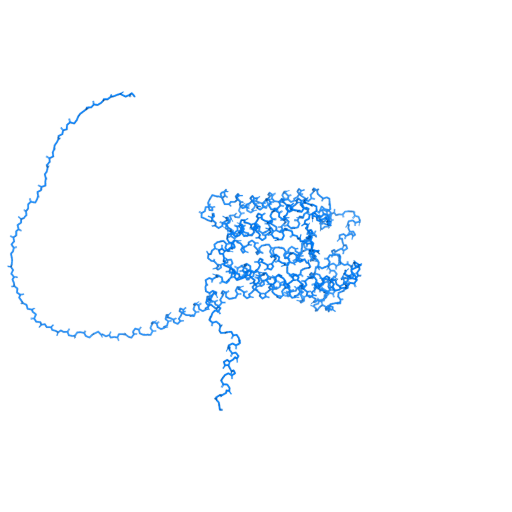.800 -10.614 1.00 94.44 386 ILE A O 1
ATOM 2871 N N . ASN A 1 387 ? -0.382 -5.343 -8.564 1.00 94.75 387 ASN A N 1
ATOM 2872 C CA . ASN A 1 387 ? 1.023 -5.532 -8.928 1.00 94.75 387 ASN A CA 1
ATOM 2873 C C . ASN A 1 387 ? 1.292 -6.944 -9.480 1.00 94.75 387 ASN A C 1
ATOM 2875 O O . ASN A 1 387 ? 1.836 -7.077 -10.575 1.00 94.75 387 ASN A O 1
ATOM 2879 N N . ILE A 1 388 ? 0.836 -7.990 -8.778 1.00 95.00 388 ILE A N 1
ATOM 2880 C CA . ILE A 1 388 ? 0.970 -9.380 -9.236 1.00 95.00 388 ILE A CA 1
ATOM 2881 C C . ILE A 1 388 ? 0.326 -9.537 -10.618 1.00 95.00 388 ILE A C 1
ATOM 2883 O O . ILE A 1 388 ? 0.950 -10.103 -11.511 1.00 95.00 388 ILE A O 1
ATOM 2887 N N . GLY A 1 389 ? -0.883 -8.995 -10.813 1.00 94.75 389 GLY A N 1
ATOM 2888 C CA . GLY A 1 389 ? -1.599 -9.024 -12.088 1.00 94.75 389 GLY A CA 1
ATOM 2889 C C . GLY A 1 389 ? -0.838 -8.354 -13.232 1.0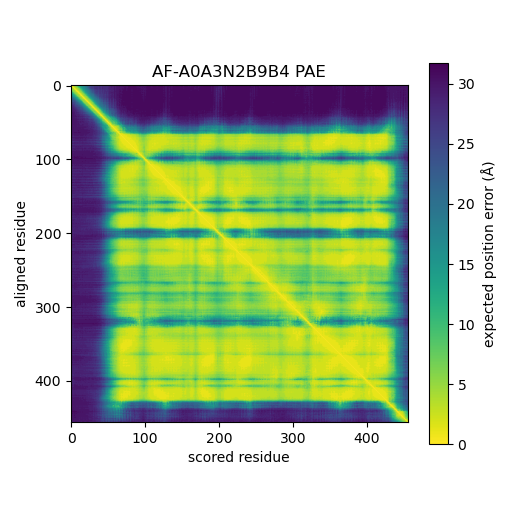0 94.75 389 GLY A C 1
ATOM 2890 O O . GLY A 1 389 ? -0.849 -8.879 -14.339 1.00 94.75 389 GLY A O 1
ATOM 2891 N N . VAL A 1 390 ? -0.133 -7.250 -12.975 1.00 92.19 390 VAL A N 1
ATOM 2892 C CA . VAL A 1 390 ? 0.740 -6.604 -13.972 1.00 92.19 390 VAL A CA 1
ATOM 2893 C C . VAL A 1 390 ? 1.927 -7.496 -14.329 1.00 92.19 390 VAL A C 1
ATOM 2895 O O . VAL A 1 390 ? 2.213 -7.703 -15.506 1.00 92.19 390 VAL A O 1
ATOM 2898 N N . VAL A 1 391 ? 2.591 -8.071 -13.326 1.00 91.88 391 VAL A N 1
ATOM 2899 C CA . VAL A 1 391 ? 3.792 -8.898 -13.526 1.00 91.88 391 VAL A CA 1
ATOM 2900 C C . VAL A 1 391 ? 3.492 -10.163 -14.336 1.00 91.88 391 VAL A C 1
ATOM 2902 O O . VAL A 1 391 ? 4.289 -10.544 -15.190 1.00 91.88 391 VAL A O 1
ATOM 2905 N N . VAL A 1 392 ? 2.327 -10.784 -14.125 1.00 93.19 392 VAL A N 1
ATOM 2906 C CA . VAL A 1 392 ? 1.884 -11.955 -14.909 1.00 93.19 392 VAL A CA 1
ATOM 2907 C C . VAL A 1 392 ? 1.093 -11.586 -16.174 1.00 93.19 392 VAL A C 1
ATOM 2909 O O . VAL A 1 392 ? 0.493 -12.461 -16.794 1.00 93.19 392 VAL A O 1
ATOM 2912 N N . ASN A 1 393 ? 1.082 -10.305 -16.560 1.00 91.81 393 ASN A N 1
ATOM 2913 C CA . ASN A 1 393 ? 0.408 -9.774 -17.750 1.00 91.81 393 ASN A CA 1
ATOM 2914 C C . ASN A 1 393 ? -1.118 -10.035 -17.811 1.00 91.81 393 ASN A C 1
ATOM 2916 O O . ASN A 1 393 ? -1.693 -10.223 -18.880 1.00 91.81 393 ASN A O 1
ATOM 2920 N N . LEU A 1 394 ? -1.793 -10.043 -16.658 1.00 93.56 394 LEU A N 1
ATOM 2921 C CA . LEU A 1 394 ? -3.261 -10.046 -16.539 1.00 93.56 394 LEU A CA 1
ATOM 2922 C C . LEU A 1 394 ? -3.854 -8.631 -16.449 1.00 93.56 394 LEU A C 1
ATOM 2924 O O . LEU A 1 394 ? -5.063 -8.461 -16.605 1.00 93.56 394 LEU A O 1
ATOM 2928 N N . LEU A 1 395 ? -3.022 -7.625 -16.168 1.00 91.38 395 LEU A N 1
ATOM 2929 C CA . LEU A 1 395 ? -3.392 -6.213 -16.091 1.00 91.38 395 LEU A CA 1
ATOM 2930 C C . LEU A 1 395 ? -2.377 -5.350 -16.858 1.00 91.38 395 LEU A C 1
ATOM 2932 O O . LEU A 1 395 ? -1.199 -5.710 -16.912 1.00 91.38 395 LEU A O 1
ATOM 2936 N N . PRO A 1 396 ? -2.795 -4.189 -17.398 1.00 87.62 396 PRO A N 1
ATOM 2937 C CA . PRO A 1 396 ? -1.880 -3.241 -18.029 1.00 87.62 396 PRO A CA 1
ATOM 2938 C C . PRO A 1 396 ? -0.899 -2.662 -17.004 1.00 87.62 396 PRO A C 1
ATOM 2940 O O . PRO A 1 396 ? -1.204 -2.587 -15.816 1.00 87.62 396 PRO A O 1
ATOM 2943 N N . VAL A 1 397 ? 0.257 -2.172 -17.454 1.00 84.06 397 VAL A N 1
ATOM 2944 C CA . VAL A 1 397 ? 1.282 -1.593 -16.569 1.00 84.06 397 VAL A CA 1
ATOM 2945 C C . VAL A 1 397 ? 0.764 -0.315 -15.888 1.00 84.06 397 VAL A C 1
ATOM 2947 O O . VAL A 1 397 ? 0.651 0.742 -16.508 1.00 84.06 397 VAL A O 1
ATOM 2950 N N . ILE A 1 398 ? 0.446 -0.386 -14.593 1.00 78.50 398 ILE A N 1
ATOM 2951 C CA . ILE A 1 398 ? -0.136 0.740 -13.829 1.00 78.50 398 ILE A CA 1
ATOM 2952 C C . ILE A 1 398 ? 0.929 1.495 -13.008 1.00 78.50 398 ILE A C 1
ATOM 2954 O O . ILE A 1 398 ? 0.750 2.682 -12.745 1.00 78.50 398 ILE A O 1
ATOM 2958 N N . GLY A 1 399 ? 2.061 0.856 -12.692 1.00 77.81 399 GLY A N 1
ATOM 2959 C CA . GLY A 1 399 ? 3.170 1.455 -11.937 1.00 77.81 399 GLY A CA 1
ATOM 2960 C C . GLY A 1 399 ? 2.871 1.580 -10.444 1.00 77.81 399 GLY A C 1
ATOM 2961 O O . GLY A 1 399 ? 2.785 2.684 -9.910 1.00 77.81 399 GLY A O 1
ATOM 2962 N N . VAL A 1 400 ? 2.580 0.449 -9.795 1.00 86.94 400 VAL A N 1
ATOM 2963 C CA . VAL A 1 400 ? 2.256 0.404 -8.366 1.00 86.94 400 VAL A CA 1
ATOM 2964 C C . VAL A 1 400 ? 3.117 -0.667 -7.698 1.00 86.94 400 VAL A C 1
ATOM 2966 O O . VAL A 1 400 ? 3.038 -1.827 -8.114 1.00 86.94 400 VAL A O 1
ATOM 2969 N N . PRO A 1 401 ? 3.869 -0.329 -6.634 1.00 90.25 401 PRO A N 1
ATOM 2970 C CA . PRO A 1 401 ? 4.809 -1.259 -6.022 1.00 90.25 401 PRO A CA 1
ATOM 2971 C C . PRO A 1 401 ? 4.093 -2.361 -5.237 1.00 90.25 401 PRO A C 1
ATOM 2973 O O . PRO A 1 401 ? 3.012 -2.146 -4.672 1.00 90.25 401 PRO A O 1
ATOM 2976 N N . LEU A 1 402 ? 4.731 -3.526 -5.131 1.00 92.94 402 LEU A N 1
ATOM 2977 C CA . LEU A 1 402 ? 4.286 -4.634 -4.292 1.00 92.94 402 LEU A CA 1
ATOM 2978 C C . LEU A 1 402 ? 4.507 -4.281 -2.807 1.00 92.94 402 LEU A C 1
ATOM 2980 O O . LEU A 1 402 ? 5.654 -4.095 -2.387 1.00 92.94 402 LEU A O 1
ATOM 2984 N N . PRO A 1 403 ? 3.451 -4.194 -1.972 1.00 94.50 403 PRO A N 1
ATOM 2985 C CA . PRO A 1 403 ? 3.598 -3.769 -0.581 1.00 94.50 403 PRO A CA 1
ATOM 2986 C C . PRO A 1 403 ? 4.547 -4.677 0.208 1.00 94.50 403 PRO A C 1
ATOM 2988 O O . PRO A 1 403 ? 4.524 -5.890 0.034 1.00 94.50 403 PRO A O 1
ATOM 2991 N N . LEU A 1 404 ? 5.355 -4.103 1.106 1.00 95.12 404 LEU A N 1
ATOM 2992 C CA . LEU A 1 404 ? 6.371 -4.793 1.931 1.00 95.12 404 LEU A CA 1
ATOM 2993 C C . LEU A 1 404 ? 7.555 -5.422 1.175 1.00 95.12 404 LEU A C 1
ATOM 2995 O O . LEU A 1 404 ? 8.577 -5.673 1.809 1.00 95.12 404 LEU A O 1
ATOM 2999 N N . VAL A 1 405 ? 7.427 -5.679 -0.130 1.00 93.94 405 VAL A N 1
ATOM 3000 C CA . VAL A 1 405 ? 8.422 -6.423 -0.916 1.00 93.94 405 VAL A CA 1
ATOM 3001 C C . VAL A 1 405 ? 9.251 -5.499 -1.807 1.00 93.94 405 VAL A C 1
ATOM 3003 O O . VAL A 1 405 ? 10.471 -5.611 -1.816 1.00 93.94 405 VAL A O 1
ATOM 3006 N N . SER A 1 406 ? 8.606 -4.581 -2.528 1.00 89.88 406 SER A N 1
ATOM 3007 C CA . SER A 1 406 ? 9.264 -3.683 -3.485 1.00 89.88 406 SER A CA 1
ATOM 3008 C C . SER A 1 406 ? 10.136 -2.603 -2.839 1.00 89.88 406 SER A C 1
ATOM 3010 O O . SER A 1 406 ? 9.957 -2.220 -1.675 1.00 89.88 406 SER A O 1
ATOM 3012 N N . ALA A 1 407 ? 11.047 -2.050 -3.640 1.00 84.00 407 ALA A N 1
ATOM 3013 C CA . ALA A 1 407 ? 11.785 -0.839 -3.320 1.00 84.00 407 ALA A CA 1
ATOM 3014 C C . ALA A 1 407 ? 10.813 0.340 -3.182 1.00 84.00 407 ALA A C 1
ATOM 3016 O O . ALA A 1 407 ? 9.930 0.554 -4.013 1.00 84.00 407 ALA A O 1
ATOM 3017 N N . GLY A 1 408 ? 10.948 1.091 -2.090 1.00 85.31 408 GLY A N 1
ATOM 3018 C CA . GLY A 1 408 ? 10.061 2.215 -1.808 1.00 85.31 408 GLY A CA 1
ATOM 3019 C C . GLY A 1 408 ? 9.999 2.527 -0.324 1.00 85.31 408 GLY A C 1
ATOM 3020 O O . GLY A 1 408 ? 9.081 2.094 0.373 1.00 85.31 408 GLY A O 1
ATOM 3021 N N . GLY A 1 409 ? 10.953 3.326 0.158 1.00 86.50 409 GLY A N 1
ATOM 3022 C CA . GLY A 1 409 ? 11.084 3.645 1.581 1.00 86.50 409 GLY A CA 1
ATOM 3023 C C . GLY A 1 409 ? 9.794 4.182 2.207 1.00 86.50 409 GLY A C 1
ATOM 3024 O O . GLY A 1 409 ? 9.350 3.686 3.238 1.00 86.50 409 GLY A O 1
ATOM 3025 N N . SER A 1 410 ? 9.125 5.131 1.545 1.00 90.69 410 SER A N 1
ATOM 3026 C CA . SER A 1 410 ? 7.866 5.713 2.043 1.00 90.69 410 SER A CA 1
ATOM 3027 C C . SER A 1 410 ? 6.716 4.710 2.107 1.00 90.69 410 SER A C 1
ATOM 3029 O O . SER A 1 410 ? 5.997 4.665 3.105 1.00 90.69 410 SER A O 1
ATOM 3031 N N . SER A 1 411 ? 6.565 3.887 1.065 1.00 92.19 411 SER A N 1
ATOM 3032 C CA . SER A 1 411 ? 5.534 2.846 0.997 1.00 92.19 411 SER A CA 1
ATOM 3033 C C . SER A 1 411 ? 5.758 1.785 2.076 1.00 92.19 411 SER A C 1
ATOM 3035 O O . SER A 1 411 ? 4.823 1.419 2.795 1.00 92.19 411 SER A O 1
ATOM 3037 N N . LEU A 1 412 ? 7.011 1.361 2.277 1.00 94.50 412 LEU A N 1
ATOM 3038 C CA . LEU A 1 412 ? 7.386 0.412 3.323 1.00 94.50 412 LEU A CA 1
ATOM 3039 C C . LEU A 1 412 ? 7.090 0.966 4.724 1.00 94.50 412 LEU A C 1
ATOM 3041 O O . LEU A 1 412 ? 6.449 0.284 5.527 1.00 94.50 412 LEU A O 1
ATOM 3045 N N . LEU A 1 413 ? 7.491 2.213 5.003 1.00 95.75 413 LEU A N 1
ATOM 3046 C CA . LEU A 1 413 ? 7.205 2.888 6.274 1.00 95.75 413 LEU A CA 1
ATOM 3047 C C . LEU A 1 413 ? 5.698 2.983 6.543 1.00 95.75 413 LEU A C 1
ATOM 3049 O O . LEU A 1 413 ? 5.241 2.609 7.625 1.00 95.75 413 LEU A O 1
ATOM 3053 N N . ALA A 1 414 ? 4.922 3.469 5.572 1.00 96.62 414 ALA A N 1
ATOM 3054 C CA . ALA A 1 414 ? 3.483 3.663 5.730 1.00 96.62 414 ALA A CA 1
ATOM 3055 C C . ALA A 1 414 ? 2.735 2.333 5.882 1.00 96.62 414 ALA A C 1
ATOM 3057 O O . ALA A 1 414 ? 1.851 2.222 6.735 1.00 96.62 414 ALA A O 1
ATOM 3058 N N . THR A 1 415 ? 3.119 1.308 5.117 1.00 97.50 415 THR A N 1
ATOM 3059 C CA . THR A 1 415 ? 2.513 -0.028 5.191 1.00 97.50 415 THR A CA 1
ATOM 3060 C C . THR A 1 415 ? 2.824 -0.705 6.526 1.00 97.50 415 THR A C 1
ATOM 3062 O O . THR A 1 415 ? 1.920 -1.242 7.167 1.00 97.50 415 THR A O 1
ATOM 3065 N N . LEU A 1 416 ? 4.071 -0.634 7.008 1.00 98.12 416 LEU A N 1
ATOM 3066 C CA . LEU A 1 416 ? 4.440 -1.174 8.322 1.00 98.12 416 LEU A CA 1
ATOM 3067 C C . LEU A 1 416 ? 3.783 -0.410 9.472 1.00 98.12 416 LEU A C 1
ATOM 3069 O O . LEU A 1 416 ? 3.363 -1.025 10.455 1.00 98.12 416 LEU A O 1
ATOM 3073 N N . LEU A 1 417 ? 3.621 0.907 9.339 1.00 98.19 417 LEU A N 1
ATOM 3074 C CA . LEU A 1 417 ? 2.851 1.705 10.285 1.00 98.19 417 LEU A CA 1
ATOM 3075 C C . LEU A 1 417 ? 1.374 1.278 10.296 1.00 98.19 417 LEU A C 1
ATOM 3077 O O . LEU A 1 417 ? 0.816 1.053 11.371 1.00 98.19 417 LEU A O 1
ATOM 3081 N N . ALA A 1 418 ? 0.756 1.105 9.124 1.00 98.38 418 ALA A N 1
ATOM 3082 C CA . ALA A 1 418 ? -0.624 0.641 8.985 1.00 98.38 418 ALA A CA 1
ATOM 3083 C C . ALA A 1 418 ? -0.827 -0.745 9.617 1.00 98.38 418 ALA A C 1
ATOM 3085 O O . ALA A 1 418 ? -1.750 -0.943 10.408 1.00 98.38 418 ALA A O 1
ATOM 3086 N N . LEU A 1 419 ? 0.070 -1.692 9.337 1.00 98.50 419 LEU A N 1
ATOM 3087 C CA . LEU A 1 419 ? 0.035 -3.032 9.924 1.00 98.50 419 LEU A CA 1
ATOM 3088 C C . LEU A 1 419 ? 0.307 -3.006 11.428 1.00 98.50 419 LEU A C 1
ATOM 3090 O O . LEU A 1 419 ? -0.349 -3.730 12.171 1.00 98.50 419 LEU A O 1
ATOM 3094 N N . GLY A 1 420 ? 1.190 -2.125 11.901 1.00 98.12 420 GLY A N 1
ATOM 3095 C CA . GLY A 1 420 ? 1.385 -1.856 13.324 1.00 98.12 420 GLY A CA 1
ATOM 3096 C C . GLY A 1 420 ? 0.092 -1.417 14.011 1.00 98.12 420 GLY A C 1
ATOM 3097 O O . GLY A 1 420 ? -0.253 -1.938 15.070 1.00 98.12 420 GLY A O 1
ATOM 3098 N N . ILE A 1 421 ? -0.680 -0.530 13.382 1.00 98.38 421 ILE A N 1
ATOM 3099 C CA . ILE A 1 421 ? -1.996 -0.107 13.884 1.00 98.38 421 ILE A CA 1
ATOM 3100 C C . ILE A 1 421 ? -2.972 -1.289 13.937 1.00 98.38 421 ILE A C 1
ATOM 3102 O O . ILE A 1 421 ? -3.638 -1.490 14.954 1.00 98.38 421 ILE A O 1
ATOM 3106 N N . VAL A 1 422 ? -3.021 -2.118 12.889 1.00 98.06 422 VAL A N 1
ATOM 3107 C CA . VAL A 1 422 ? -3.881 -3.314 12.884 1.00 98.06 422 VAL A CA 1
ATOM 3108 C C . VAL A 1 422 ? -3.430 -4.343 13.926 1.00 98.06 422 VAL A C 1
ATOM 3110 O O . VAL A 1 422 ? -4.270 -4.981 14.552 1.00 98.06 422 VAL A O 1
ATOM 3113 N N . LEU A 1 423 ? -2.133 -4.480 14.201 1.00 97.19 423 LEU A N 1
ATOM 3114 C CA . LEU A 1 423 ? -1.644 -5.309 15.307 1.00 97.19 423 LEU A CA 1
ATOM 3115 C C . LEU A 1 423 ? -2.093 -4.761 16.668 1.00 97.19 423 LEU A C 1
ATOM 3117 O O . LEU A 1 423 ? -2.436 -5.546 17.555 1.00 97.19 423 LEU A O 1
ATOM 3121 N N . ALA A 1 424 ? -2.157 -3.435 16.828 1.00 96.25 424 ALA A N 1
ATOM 3122 C CA . ALA A 1 424 ? -2.735 -2.804 18.016 1.00 96.25 424 ALA A CA 1
ATOM 3123 C C . ALA A 1 424 ? -4.221 -3.176 18.172 1.00 96.25 424 ALA A C 1
ATOM 3125 O O . ALA A 1 424 ? -4.671 -3.494 19.275 1.00 96.25 424 ALA A O 1
ATOM 3126 N N . PHE A 1 425 ? -4.963 -3.200 17.061 1.00 95.25 425 PHE A N 1
ATOM 3127 C CA . PHE A 1 425 ? -6.362 -3.627 17.009 1.00 95.25 425 PHE A CA 1
ATOM 3128 C C . PHE A 1 425 ? -6.534 -5.122 17.313 1.00 95.25 425 PHE A C 1
ATOM 3130 O O . PHE A 1 425 ? -7.376 -5.491 18.128 1.00 95.25 425 PHE A O 1
ATOM 3137 N N . ALA A 1 426 ? -5.694 -5.982 16.732 1.00 92.31 426 ALA A N 1
ATOM 3138 C CA . ALA A 1 426 ? -5.686 -7.420 16.994 1.00 92.31 426 ALA A CA 1
ATOM 3139 C C . ALA A 1 426 ? -5.380 -7.724 18.472 1.00 92.31 426 ALA A C 1
ATOM 3141 O O . ALA A 1 426 ? -5.971 -8.623 19.067 1.00 92.31 426 ALA A O 1
ATOM 3142 N N . ARG A 1 427 ? -4.492 -6.942 19.103 1.00 88.62 427 ARG A N 1
ATOM 3143 C CA . ARG A 1 427 ? -4.190 -7.049 20.541 1.00 88.62 427 ARG A CA 1
ATOM 3144 C C . ARG A 1 427 ? -5.372 -6.646 21.424 1.00 88.62 427 ARG A C 1
ATOM 3146 O O . ARG A 1 427 ? -5.460 -7.106 22.564 1.00 88.62 427 ARG A O 1
ATOM 3153 N N . ASP A 1 428 ? -6.238 -5.764 20.935 1.00 83.94 428 ASP A N 1
ATOM 3154 C CA . ASP A 1 428 ? -7.444 -5.317 21.636 1.00 83.94 428 ASP A CA 1
ATOM 3155 C C . ASP A 1 428 ? -8.650 -6.248 21.425 1.00 83.94 428 ASP A C 1
ATOM 3157 O O . ASP A 1 428 ? -9.685 -6.062 22.066 1.00 83.94 428 ASP A O 1
ATOM 3161 N N . GLU A 1 429 ? -8.513 -7.299 20.601 1.00 78.12 429 GLU A N 1
ATOM 3162 C CA . GLU A 1 429 ? -9.554 -8.317 20.445 1.00 78.12 429 GLU A CA 1
ATOM 3163 C C . GLU A 1 429 ? -9.955 -8.926 21.808 1.00 78.12 429 GLU A C 1
ATOM 3165 O O . GLU A 1 429 ? -9.092 -9.242 22.643 1.00 78.12 429 GLU A O 1
ATOM 3170 N N . PRO A 1 430 ? -11.259 -9.174 22.043 1.00 64.88 430 PRO A N 1
ATOM 3171 C CA . PRO A 1 430 ? -11.723 -9.872 23.237 1.00 64.88 430 PRO A CA 1
ATOM 3172 C C . PRO A 1 430 ? -11.011 -11.226 23.405 1.00 64.88 430 PRO A C 1
ATOM 3174 O O . PRO A 1 430 ? -11.140 -12.110 22.563 1.00 64.88 430 PRO A O 1
ATOM 3177 N N . GLY A 1 431 ? -10.259 -11.384 24.499 1.00 59.09 431 GLY A N 1
ATOM 3178 C CA . GLY A 1 431 ? -9.493 -12.601 24.814 1.00 59.09 431 GLY A CA 1
ATOM 3179 C C . GLY A 1 431 ? -8.013 -12.580 24.400 1.00 59.09 431 GLY A C 1
ATOM 3180 O O . GLY A 1 431 ? -7.189 -13.251 25.021 1.00 59.09 431 GLY A O 1
ATOM 3181 N N . ALA A 1 432 ? -7.603 -11.726 23.454 1.00 60.88 432 ALA A N 1
ATOM 3182 C CA . ALA A 1 432 ? -6.214 -11.684 22.978 1.00 60.88 432 ALA A CA 1
ATOM 3183 C C . ALA A 1 432 ? -5.212 -11.267 24.073 1.00 60.88 432 ALA A C 1
ATOM 3185 O O . ALA A 1 432 ? -4.161 -11.892 24.235 1.00 60.88 432 ALA A O 1
ATOM 3186 N N . ARG A 1 433 ? -5.557 -10.262 24.896 1.00 59.50 433 ARG A N 1
ATOM 3187 C CA . ARG A 1 433 ? -4.709 -9.840 26.030 1.00 59.50 433 ARG A CA 1
ATOM 3188 C C . ARG A 1 433 ? -4.527 -10.942 27.079 1.00 59.50 433 ARG A C 1
ATOM 3190 O O . ARG A 1 433 ? -3.460 -11.021 27.676 1.00 59.50 433 ARG A O 1
ATOM 3197 N N . ARG A 1 434 ? -5.537 -11.797 27.283 1.00 56.66 434 ARG A N 1
ATOM 3198 C CA . ARG A 1 434 ? -5.499 -12.896 28.265 1.00 56.66 434 ARG A CA 1
ATOM 3199 C C . ARG A 1 434 ? -4.682 -14.083 27.753 1.00 56.66 434 ARG A C 1
ATOM 3201 O O . ARG A 1 434 ? -3.888 -14.634 28.512 1.00 56.66 434 ARG A O 1
ATOM 3208 N N . ALA A 1 435 ? -4.781 -14.381 26.455 1.00 58.44 435 ALA A N 1
ATOM 3209 C CA . ALA A 1 435 ? -3.952 -15.366 25.755 1.00 58.44 435 ALA A CA 1
ATOM 3210 C C . ALA A 1 435 ? -2.449 -15.057 25.835 1.00 58.44 435 ALA A C 1
ATOM 3212 O O . ALA A 1 435 ? -1.620 -15.952 25.999 1.00 58.44 435 ALA A O 1
ATOM 3213 N N . ALA A 1 436 ? -2.096 -13.776 25.701 1.00 58.72 436 ALA A N 1
ATOM 3214 C CA . ALA A 1 436 ? -0.713 -13.320 25.770 1.00 58.72 436 ALA A CA 1
ATOM 3215 C C . ALA A 1 436 ? -0.136 -13.451 27.189 1.00 58.72 436 ALA A C 1
ATOM 3217 O O . ALA A 1 436 ? 1.028 -13.807 27.340 1.00 58.72 436 ALA A O 1
ATOM 3218 N N . THR A 1 437 ? -0.951 -13.219 28.226 1.00 56.94 437 THR A N 1
ATOM 3219 C CA . THR A 1 437 ? -0.538 -13.375 29.632 1.00 56.94 437 THR A CA 1
ATOM 3220 C C . THR A 1 437 ? -0.527 -14.826 30.115 1.00 56.94 437 THR A C 1
ATOM 3222 O O . THR A 1 437 ? 0.202 -15.142 31.049 1.00 56.94 437 THR A O 1
ATOM 3225 N N . SER A 1 438 ? -1.314 -15.717 29.500 1.00 51.47 438 SER A N 1
ATOM 3226 C CA . SER A 1 438 ? -1.414 -17.130 29.900 1.00 51.47 438 SER A CA 1
ATOM 3227 C C . SER A 1 438 ? -0.380 -18.041 29.234 1.00 51.47 438 SER A C 1
ATOM 3229 O O . SER A 1 438 ? -0.204 -19.181 29.664 1.00 51.47 438 SER A O 1
ATOM 3231 N N . ARG A 1 439 ? 0.342 -17.563 28.211 1.00 54.12 439 ARG A N 1
ATOM 3232 C CA . ARG A 1 439 ? 1.477 -18.283 27.623 1.00 54.12 439 ARG A CA 1
ATOM 3233 C C . ARG A 1 439 ? 2.752 -17.956 28.411 1.00 54.12 439 ARG A C 1
ATOM 3235 O O . ARG A 1 439 ? 3.297 -16.872 28.210 1.00 54.12 439 ARG A O 1
ATOM 3242 N N . PRO A 1 440 ? 3.292 -18.870 29.248 1.00 45.59 440 PRO A N 1
ATOM 3243 C CA . PRO A 1 440 ? 4.639 -18.686 29.770 1.00 45.59 440 PRO A CA 1
ATOM 3244 C C . PRO A 1 440 ? 5.583 -18.557 28.574 1.00 45.59 440 PRO A C 1
ATOM 3246 O O . PRO A 1 440 ? 5.495 -19.350 27.619 1.00 45.59 440 PRO A O 1
ATOM 3249 N N . SER A 1 441 ? 6.424 -17.519 28.608 1.00 54.56 441 SER A N 1
ATOM 3250 C CA . SER A 1 441 ? 7.402 -17.246 27.560 1.00 54.56 441 SER A CA 1
ATOM 3251 C C . SER A 1 441 ? 8.197 -18.520 27.271 1.00 54.56 441 SER A C 1
ATOM 3253 O O . SER A 1 441 ? 8.437 -19.334 28.164 1.00 54.56 441 SER A O 1
ATOM 3255 N N . VAL A 1 442 ? 8.584 -18.732 26.012 1.00 56.25 442 VAL A N 1
ATOM 3256 C CA . VAL A 1 442 ? 9.421 -19.885 25.628 1.00 56.25 442 VAL A CA 1
ATOM 3257 C C . VAL A 1 442 ? 10.671 -19.943 26.518 1.00 56.25 442 VAL A C 1
ATOM 3259 O O . VAL A 1 442 ? 11.046 -21.011 26.977 1.00 56.25 442 VAL A O 1
ATOM 3262 N N . VAL A 1 443 ? 11.199 -18.775 26.896 1.00 53.03 443 VAL A N 1
ATOM 3263 C CA . VAL A 1 443 ? 12.279 -18.597 27.874 1.00 53.03 443 VAL A CA 1
ATOM 3264 C C . VAL A 1 443 ? 11.916 -19.133 29.267 1.00 53.03 443 VAL A C 1
ATOM 3266 O O . VAL A 1 443 ? 12.702 -19.870 29.849 1.00 53.03 443 VAL A O 1
ATOM 3269 N N . ALA A 1 444 ? 10.724 -18.837 29.797 1.00 56.69 444 ALA A N 1
ATOM 3270 C CA . ALA A 1 444 ? 10.268 -19.365 31.086 1.00 56.69 444 ALA A CA 1
ATOM 3271 C C . ALA A 1 444 ? 10.068 -20.890 31.062 1.00 56.69 444 ALA A C 1
ATOM 3273 O O . ALA A 1 444 ? 10.351 -21.558 32.053 1.00 56.69 444 ALA A O 1
ATOM 3274 N N . ARG A 1 445 ? 9.634 -21.455 29.927 1.00 55.75 445 ARG A N 1
ATOM 3275 C CA . ARG A 1 445 ? 9.553 -22.913 29.737 1.00 55.75 445 ARG A CA 1
ATOM 3276 C C . ARG A 1 445 ? 10.935 -23.563 29.668 1.00 55.75 445 ARG A C 1
ATOM 3278 O O . ARG A 1 445 ? 11.153 -24.557 30.351 1.00 55.75 445 ARG A O 1
ATOM 3285 N N . SER A 1 446 ? 11.876 -22.979 28.929 1.00 54.56 446 SER A N 1
ATOM 3286 C CA . SER A 1 446 ? 13.256 -23.478 28.860 1.00 54.56 446 SER A CA 1
ATOM 3287 C C . SER A 1 446 ? 13.981 -23.372 30.208 1.00 54.56 446 SER A C 1
ATOM 3289 O O . SER A 1 446 ? 14.701 -24.289 30.593 1.00 54.56 446 SER A O 1
ATOM 3291 N N . LEU A 1 447 ? 13.748 -22.300 30.972 1.00 56.38 447 LEU A N 1
ATOM 3292 C CA . LEU A 1 447 ? 14.294 -22.132 32.324 1.00 56.38 447 LEU A CA 1
ATOM 3293 C C . LEU A 1 447 ? 13.659 -23.086 33.344 1.00 56.38 447 LEU A C 1
ATOM 3295 O O . LEU A 1 447 ? 14.364 -23.589 34.213 1.00 56.38 447 LEU A O 1
ATOM 3299 N N . ALA A 1 448 ? 12.360 -23.381 33.232 1.00 60.78 448 ALA A N 1
ATOM 3300 C CA . ALA A 1 448 ? 11.694 -24.357 34.095 1.00 60.78 448 ALA A CA 1
ATOM 3301 C C . ALA A 1 448 ? 12.232 -25.784 33.880 1.00 60.78 448 ALA A C 1
ATOM 3303 O O . ALA A 1 448 ? 12.441 -26.511 34.850 1.00 60.78 448 ALA A O 1
ATOM 3304 N N . VAL A 1 449 ? 12.530 -26.152 32.629 1.00 63.22 449 VAL A N 1
ATOM 3305 C CA . VAL A 1 449 ? 13.160 -27.440 32.291 1.00 63.22 449 VAL A CA 1
ATOM 3306 C C . VAL A 1 449 ? 14.608 -27.499 32.796 1.00 63.22 449 VAL A C 1
ATOM 3308 O O . VAL A 1 449 ? 15.011 -28.502 33.378 1.00 63.22 449 VAL A O 1
ATOM 3311 N N . MET A 1 450 ? 15.375 -26.409 32.681 1.00 56.84 450 MET A N 1
ATOM 3312 C CA . MET A 1 450 ? 16.738 -26.343 33.237 1.00 56.84 450 MET A CA 1
ATOM 3313 C C . MET A 1 450 ? 16.771 -26.317 34.776 1.00 56.84 450 MET A C 1
ATOM 3315 O O . MET A 1 450 ? 17.720 -26.813 35.380 1.00 56.84 450 MET A O 1
ATOM 3319 N N . GLY A 1 451 ? 15.734 -25.783 35.429 1.00 55.75 451 GLY A N 1
ATOM 3320 C CA . GLY A 1 451 ? 15.598 -25.781 36.888 1.00 55.75 451 GLY A CA 1
ATOM 3321 C C . GLY A 1 451 ? 15.264 -27.151 37.487 1.00 55.75 451 GLY A C 1
ATOM 3322 O O . GLY A 1 451 ? 15.619 -27.414 38.635 1.00 55.75 451 GLY A O 1
ATOM 3323 N N . GLN A 1 452 ? 14.631 -28.044 36.718 1.00 56.75 452 GLN A N 1
ATOM 3324 C CA . GLN A 1 452 ? 14.331 -29.415 37.153 1.00 56.75 452 GLN A CA 1
ATOM 3325 C C . GLN A 1 452 ? 15.539 -30.365 37.077 1.00 56.75 452 GLN A C 1
ATOM 3327 O O . GLN A 1 452 ? 15.542 -31.374 37.773 1.00 56.75 452 GLN A O 1
ATOM 3332 N N . GLY A 1 453 ? 16.590 -30.030 36.320 1.00 50.34 453 GLY A N 1
ATOM 3333 C CA . GLY A 1 453 ? 17.799 -30.860 36.189 1.00 50.34 453 GLY A CA 1
ATOM 3334 C C . GLY A 1 453 ? 18.823 -30.741 37.328 1.00 50.34 453 GLY A C 1
ATOM 3335 O O . GLY A 1 453 ? 19.871 -31.370 37.259 1.00 50.34 453 GLY A O 1
ATOM 3336 N N . ARG A 1 454 ? 18.568 -29.925 38.363 1.00 52.19 454 ARG A N 1
ATOM 3337 C CA . ARG A 1 454 ? 19.513 -29.657 39.473 1.00 52.19 454 ARG A CA 1
ATOM 3338 C C . ARG A 1 454 ? 19.066 -30.187 40.840 1.00 52.19 454 ARG A C 1
ATOM 3340 O O . ARG A 1 454 ? 19.633 -29.813 41.863 1.00 52.19 454 ARG A O 1
ATOM 3347 N N . ARG A 1 455 ? 18.048 -31.047 40.864 1.00 51.91 455 ARG A N 1
ATOM 3348 C CA . ARG A 1 455 ? 17.614 -31.790 42.057 1.00 51.91 455 ARG A CA 1
ATOM 3349 C C . ARG A 1 455 ? 17.531 -33.275 41.714 1.00 51.91 455 ARG A C 1
ATOM 3351 O O . ARG A 1 455 ? 16.439 -33.802 41.526 1.00 51.91 455 ARG A O 1
ATOM 3358 N N . GLY A 1 456 ? 18.695 -33.894 41.571 1.00 44.41 456 GLY A N 1
ATOM 3359 C CA . GLY A 1 456 ? 18.896 -35.333 41.442 1.00 44.41 456 GLY A CA 1
ATOM 3360 C C . GLY A 1 456 ? 20.131 -35.702 42.232 1.00 44.41 456 GLY A C 1
ATOM 3361 O O . GLY A 1 456 ? 21.141 -34.992 42.023 1.00 44.41 456 GLY A O 1
#

Radius of gyration: 33.01 Å; Cα contacts (8 Å, |Δi|>4): 626; chains: 1; bounding box: 102×78×106 Å

Solvent-accessible surface area (backbone atoms only — not comparable to full-atom values): 23879 Å² total; per-residue (Å²): 135,88,81,88,87,90,82,89,91,91,87,89,88,82,89,82,84,83,89,89,89,86,80,90,85,91,79,90,86,83,86,80,93,74,91,76,83,79,80,82,71,78,73,69,63,64,60,49,53,55,52,52,50,51,52,50,56,50,50,51,46,8,53,54,24,44,45,30,34,48,30,37,53,50,26,50,52,51,41,34,52,53,11,47,53,49,25,32,55,36,24,32,50,56,23,60,71,64,78,67,87,42,39,58,51,52,27,50,51,45,47,50,30,50,53,52,11,52,51,48,8,56,52,36,32,69,48,59,72,69,54,53,63,64,40,11,61,59,34,28,52,49,15,50,51,47,41,54,45,26,79,43,94,45,30,41,76,55,97,87,24,42,55,28,31,52,40,86,94,74,81,44,73,39,43,29,60,42,48,23,50,52,12,43,22,37,30,42,6,49,56,45,41,74,31,57,88,42,64,90,46,51,67,78,43,46,47,67,50,49,49,54,50,48,53,52,33,48,56,35,42,77,16,52,36,58,39,61,26,54,34,47,50,40,15,51,52,28,21,43,54,59,64,63,59,62,68,70,55,54,52,53,49,46,56,55,46,51,55,52,49,51,51,60,30,70,75,34,66,78,53,38,51,40,49,28,48,66,71,72,69,58,83,55,67,69,58,50,50,60,56,46,43,44,55,51,38,31,45,44,26,42,59,72,6,46,60,68,26,67,34,84,77,57,52,68,47,51,70,77,58,27,74,58,33,36,29,49,32,32,65,22,52,38,12,13,14,32,0,50,55,43,40,48,50,54,52,50,33,52,51,41,27,48,53,15,51,52,46,40,39,73,64,42,86,52,54,36,58,23,14,20,45,26,8,50,42,27,28,52,53,47,36,33,52,52,22,53,29,31,50,73,67,77,41,55,84,60,77,43,50,34,70,53,33,29,51,48,53,40,53,36,29,36,50,31,33,50,50,11,43,48,39,20,52,26,49,65,23,80,42,12,59,56,35,63,71,70,48,74,50,70,66,55,52,54,48,53,58,59,60,62,74,76,75,125

Sequence (456 aa):
MTSLGTRRPSTPRRPGAPATARARSTSSKTPATTKQSRSKQPASKQSASTRAGGNAEQAQHDAQGALSYYLIAGSSVLLVIIGVTMVFSASIIDSMHGNEGNPYLGGQRQIIFAIAGIVLGAIASRLPVALYRKLAWPAVIAGLALQAAVYTPYGVYGGGNRNSLWIPGVNQIIQPAEFLKLGLALFLGLVLARKAHQLHDWRHVLVPGALMA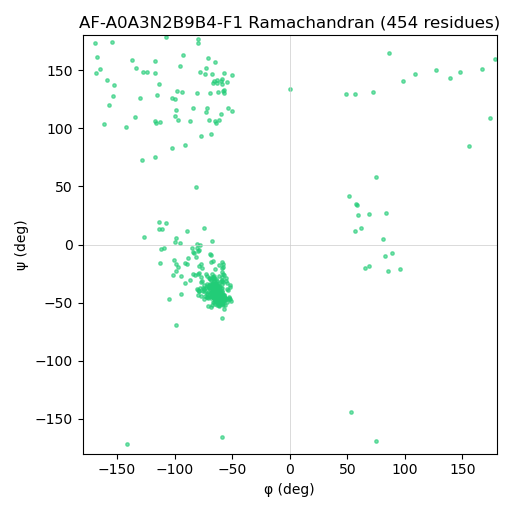GVAALFVVLGGDLGTMLVVVTLTVGAYFVAGLPMRWFAAAGVLGSGALAFLLIAAPYRMDRIRFFLGMEDDPEVIARLGYQVTHGLRALGTGGVSGVGLGASREKWAYLPEAETDYILAIIGEELGLLGTLVVILLFAALAVGLFRVIRRHRDPFVQIATGGIAAWILGQALINIGVVVNLLPVIGVPLPLVSAGGSSLLATLLALGIVLAFARDEPGARRAATSRPSVVARSLAVMGQGRRG